Protein AF-A0A0K0E7M7-F1 (afdb_monomer)

Mean predicted aligned error: 7.27 Å

pLDDT: mean 89.39, std 15.65, range [32.28, 98.81]

Foldseek 3Di:
DPPPPFDEALVQLVDDDAAFDDQVRLVVLLCVLCVFWPDKWKWWQDPLATDGDPPLQVQEAEQAIKMKIKTKGFDDPVVVVVVPPPDDDDDDDDDDDDDPDPPPTDMAIEMEMEHHNNYDCSNVVSCVVPVVVVCCVVQPPRYHYHYYYPLRDDLSVLSVCVLLHEYEYDDDVCCVPPNDQAKWKWWWDAARYSSRTYIYIAQLAQQADELQTKMKIWFAAPAADPVRQRTAIETEHRVNHDPVCVVVSVCNCVRNVCVVVRHYYHYHYPPRDDPSSQVSNVHHDDYHHDPCLSRVKWKWWFDCVVVGTYIDTDDRSDAPVVPALQTWMWIDSQAETETEHRVNHDPVSVVVVVVSVVVSQVVVCVVPVPRRYHYDYAYQPRGDPVVQVSHPRDDHDDDPPPD

Solvent-accessible surface area (backbone atoms only — not comparable to full-atom values): 22768 Å² total; per-residue (Å²): 132,83,73,82,72,77,57,71,44,58,64,48,77,73,49,78,79,84,74,68,50,52,65,70,58,32,49,48,54,29,49,62,61,46,69,45,47,77,47,75,48,47,26,33,61,50,97,86,41,77,41,78,48,59,77,83,46,69,43,60,43,29,25,41,35,34,36,40,34,45,34,37,28,58,44,64,82,69,67,58,63,75,71,60,83,81,73,78,94,78,84,86,82,92,78,94,74,92,71,92,63,81,84,73,79,47,60,43,34,42,34,41,36,42,34,18,77,69,32,66,70,64,55,58,53,47,37,59,78,45,57,47,57,52,48,42,74,74,46,47,92,38,53,45,78,48,82,32,42,63,72,58,65,56,62,65,68,38,25,78,39,75,47,38,36,36,39,39,72,47,39,60,73,56,39,70,74,70,41,76,74,55,50,44,26,29,42,44,50,57,38,51,29,54,38,55,26,35,33,36,52,44,78,51,40,37,53,72,48,41,24,41,32,40,35,38,37,41,30,45,41,97,58,56,48,99,86,63,43,52,26,40,30,38,38,38,40,20,80,61,30,63,70,82,51,53,62,48,54,51,48,37,46,51,51,70,70,32,70,80,66,77,44,61,77,44,82,34,49,65,90,67,69,53,73,66,60,30,54,53,23,76,38,84,54,80,48,48,73,76,52,68,42,70,86,45,47,46,44,32,43,35,44,48,90,84,82,35,46,32,40,44,64,54,66,68,55,58,38,68,84,72,64,50,45,65,25,37,35,38,38,34,40,60,46,43,34,29,46,30,55,22,88,66,32,48,72,65,53,53,52,51,47,56,54,51,48,52,52,48,42,55,50,47,32,72,77,36,67,93,51,59,60,42,83,44,81,32,46,83,95,66,59,48,70,85,58,47,66,77,30,76,72,68,72,82,79,84,75,64,95,89,118

Nearest PDB structures (foldseek):
  1p8x-assembly1_A  TM=8.282E-01  e=2.220E-25  Homo sapiens
  6jeh-assembly1_A  TM=5.172E-01  e=4.916E-26  Homo sapiens
  6jeh-assembly1_B  TM=5.130E-01  e=5.546E-26  Homo sapiens
  6jeg-assembly1_A  TM=4.822E-01  e=1.156E-26  Homo sapiens
  6q9z-assembly1_A  TM=5.590E-01  e=5.428E-24  Homo sapiens

Radius of gyration: 24.7 Å; Cα contacts (8 Å, |Δi|>4): 726; chains: 1; bounding box: 68×55×86 Å

Organism: Strongyloides stercoralis (NCBI:txid6248)

Sequence (403 aa):
MERDKIKTDLNAFFAPRALEVPHEEADAVIEECNEDLEFIESFVLENRKFVKLPPTEFGTFYTCDCYVFLCRYFVSNEDDEESEYDDEESENNSVCSSHNSQQANDFKCVVYFWQGRDAGNMGWLHFTFSLQKKFESLFKDKLEVIRMYQQQENAKFLSHFHRKFLIRRGRRNLSQNLGGKWPELFSMRANGSAVCTRTIQIDCLAKNLNSGFCFILRAPFSVPDDNGDNGKIFIWKGSKSDPYYHQYIEQVARELINTNNLFPVEIINEGDEPPEFWKALGGKKKYEKDASFVNFTRLFRCSNDKGYFAVSEKTMDFCQDDLDDEDIMVLDNGEIVYLWIGRNASQVETKLAYGAVGVYIAQAQMRNPERPRKLMAAIKGLESKRFTKCFHAWGKHKIPAGD

Structure (mmCIF, N/CA/C/O backbone):
data_AF-A0A0K0E7M7-F1
#
_entry.id   AF-A0A0K0E7M7-F1
#
loop_
_atom_site.group_PDB
_atom_site.id
_atom_site.type_symbol
_atom_site.label_atom_id
_atom_site.label_alt_id
_atom_site.label_comp_id
_atom_site.label_asym_id
_atom_site.label_entity_id
_atom_site.label_seq_id
_atom_site.pdbx_PDB_ins_code
_atom_site.Cartn_x
_atom_site.Cartn_y
_atom_site.Cartn_z
_atom_site.occupancy
_atom_site.B_iso_or_equiv
_atom_site.auth_seq_id
_atom_site.auth_comp_id
_atom_site.auth_asym_id
_atom_site.auth_atom_id
_atom_site.pdbx_PDB_model_num
ATOM 1 N N . MET A 1 1 ? -44.383 8.647 25.359 1.00 39.62 1 MET A N 1
ATOM 2 C CA . MET A 1 1 ? -43.550 7.853 24.432 1.00 39.62 1 MET A CA 1
ATOM 3 C C . MET A 1 1 ? -42.596 8.811 23.744 1.00 39.62 1 MET A C 1
ATOM 5 O O . MET A 1 1 ? -42.879 9.282 22.646 1.00 39.62 1 MET A O 1
ATOM 9 N N . GLU A 1 2 ? -41.514 9.182 24.426 1.00 46.03 2 GLU A N 1
ATOM 10 C CA . GLU A 1 2 ? -40.368 9.765 23.731 1.00 46.03 2 GLU A CA 1
ATOM 11 C C . GLU A 1 2 ? -39.839 8.678 22.802 1.00 46.03 2 GLU A C 1
ATOM 13 O O . GLU A 1 2 ? -39.555 7.568 23.240 1.00 46.03 2 GLU A O 1
ATOM 18 N N . ARG A 1 3 ? -39.836 8.949 21.496 1.00 49.06 3 ARG A N 1
ATOM 19 C CA . ARG A 1 3 ? -39.203 8.059 20.524 1.00 49.06 3 ARG A CA 1
ATOM 20 C C . ARG A 1 3 ? -37.741 7.942 20.934 1.00 49.06 3 ARG A C 1
ATOM 22 O O . ARG A 1 3 ? -37.090 8.985 21.005 1.00 49.06 3 ARG A O 1
ATOM 29 N N . ASP A 1 4 ? -37.260 6.723 21.169 1.00 55.03 4 ASP A N 1
ATOM 30 C CA . ASP A 1 4 ? -35.835 6.423 21.307 1.00 55.03 4 ASP A CA 1
ATOM 31 C C . ASP A 1 4 ? -35.088 7.109 20.159 1.00 55.03 4 ASP A C 1
ATOM 33 O O . ASP A 1 4 ? -35.138 6.682 19.001 1.00 55.03 4 ASP A O 1
ATOM 37 N N . LYS A 1 5 ? -34.467 8.257 20.450 1.00 59.44 5 LYS A N 1
ATOM 38 C CA . LYS A 1 5 ? -33.604 8.933 19.489 1.00 59.44 5 LYS A CA 1
ATOM 39 C C . LYS A 1 5 ? -32.413 8.011 19.319 1.00 59.44 5 LYS A C 1
ATOM 41 O O . LYS A 1 5 ? -31.611 7.879 20.237 1.00 59.44 5 LYS A O 1
ATOM 46 N N . ILE A 1 6 ? -32.325 7.378 18.152 1.00 65.75 6 ILE A N 1
ATOM 47 C CA . ILE A 1 6 ? -31.170 6.576 17.752 1.00 65.75 6 ILE A CA 1
ATOM 48 C C . ILE A 1 6 ? -29.920 7.420 18.015 1.00 65.75 6 ILE A C 1
ATOM 50 O O . ILE A 1 6 ? -29.716 8.461 17.380 1.00 65.75 6 ILE A O 1
ATOM 54 N N . LYS A 1 7 ? -29.122 7.005 19.004 1.00 83.75 7 LYS A N 1
ATOM 55 C CA . LYS A 1 7 ? -27.870 7.673 19.357 1.00 83.75 7 LYS A CA 1
ATOM 56 C C . LYS A 1 7 ? -26.997 7.721 18.099 1.00 83.75 7 LYS A C 1
ATOM 58 O O . LYS A 1 7 ? -26.909 6.745 17.361 1.00 83.75 7 LYS A O 1
ATOM 63 N N . THR A 1 8 ? -26.429 8.886 17.810 1.00 88.50 8 THR A N 1
ATOM 64 C CA . THR A 1 8 ? -25.634 9.120 16.600 1.00 88.50 8 THR A CA 1
ATOM 65 C C . THR A 1 8 ? -24.345 9.830 16.993 1.00 88.50 8 THR A C 1
ATOM 67 O O . THR A 1 8 ? -24.407 10.856 17.667 1.00 88.50 8 THR A O 1
ATOM 70 N N . ASP A 1 9 ? -23.198 9.293 16.584 1.00 93.62 9 ASP A N 1
ATOM 71 C CA . ASP A 1 9 ? -21.875 9.879 16.825 1.00 93.62 9 ASP A CA 1
ATOM 72 C C . ASP A 1 9 ? -21.190 10.207 15.496 1.00 93.62 9 ASP A C 1
ATOM 74 O O . ASP A 1 9 ? -20.845 9.315 14.723 1.00 93.62 9 ASP A O 1
ATOM 78 N N . LEU A 1 10 ? -21.018 11.502 15.225 1.00 95.50 10 LEU A N 1
ATOM 79 C CA . LEU A 1 10 ? -20.415 12.016 13.991 1.00 95.50 10 LEU A CA 1
ATOM 80 C C . LEU A 1 10 ? -19.073 12.715 14.244 1.00 95.50 10 LEU A C 1
ATOM 82 O O . LEU A 1 10 ? -18.571 13.399 13.353 1.00 95.50 10 LEU A O 1
ATOM 86 N N . ASN A 1 11 ? -18.494 12.591 15.443 1.00 94.62 11 ASN A N 1
ATOM 87 C CA . ASN A 1 11 ? -17.349 13.407 15.857 1.00 94.62 11 ASN A CA 1
ATOM 88 C C . ASN A 1 11 ? -16.148 13.283 14.904 1.00 94.62 11 ASN A C 1
ATOM 90 O O . ASN A 1 11 ? -15.507 14.288 14.594 1.00 94.62 11 ASN A O 1
ATOM 94 N N . ALA A 1 12 ? -15.898 12.085 14.363 1.00 94.62 12 ALA A N 1
ATOM 95 C CA . ALA A 1 12 ? -14.796 11.834 13.433 1.00 94.62 12 ALA A CA 1
ATOM 96 C C . ALA A 1 12 ? -14.850 12.708 12.165 1.00 94.62 12 ALA A C 1
ATOM 98 O O . ALA A 1 12 ? -13.814 13.171 11.693 1.00 94.62 12 ALA A O 1
ATOM 99 N N . PHE A 1 13 ? -16.042 13.015 11.639 1.00 95.00 13 PHE A N 1
ATOM 100 C CA . PHE A 1 13 ? -16.169 13.888 10.466 1.00 95.00 13 PHE A CA 1
ATOM 101 C C . PHE A 1 13 ? -15.625 15.296 10.716 1.00 95.00 13 PHE A C 1
ATOM 103 O O . PHE A 1 13 ? -15.099 15.941 9.805 1.00 95.00 13 PHE A O 1
ATOM 110 N N . PHE A 1 14 ? -15.746 15.777 11.950 1.00 93.38 14 PHE A N 1
ATOM 111 C CA . PHE A 1 14 ? -15.471 17.167 12.299 1.00 93.38 14 PHE A CA 1
ATOM 112 C C . PHE A 1 14 ? -14.135 17.361 13.009 1.00 93.38 14 PHE A C 1
ATOM 114 O O . PHE A 1 14 ? -13.659 18.502 13.092 1.00 93.38 14 PHE A O 1
ATOM 121 N N . ALA A 1 15 ? -13.523 16.258 13.447 1.00 93.31 15 ALA A N 1
ATOM 122 C CA . ALA A 1 15 ? -12.148 16.217 13.901 1.00 93.31 15 ALA A CA 1
ATOM 123 C C . ALA A 1 15 ? -11.201 16.766 12.814 1.00 93.31 15 ALA A C 1
ATOM 125 O O . ALA A 1 15 ? -11.458 16.582 11.612 1.00 93.31 15 ALA A O 1
ATOM 126 N N . PRO A 1 16 ? -10.134 17.482 13.210 1.00 90.50 16 PRO A N 1
ATOM 127 C CA . PRO A 1 16 ? -9.106 17.910 12.273 1.00 90.50 16 PRO A CA 1
ATOM 128 C C . PRO A 1 16 ? -8.468 16.689 11.603 1.00 90.50 16 PRO A C 1
ATOM 130 O O . PRO A 1 16 ? -8.310 15.642 12.226 1.00 90.50 16 PRO A O 1
ATOM 133 N N . ARG A 1 17 ? -8.102 16.829 10.324 1.00 89.25 17 ARG A N 1
ATOM 134 C CA . ARG A 1 17 ? -7.334 15.794 9.619 1.00 89.25 17 ARG A CA 1
ATOM 135 C C . ARG A 1 17 ? -5.991 15.632 10.330 1.00 89.25 17 ARG A C 1
ATOM 137 O O . ARG A 1 17 ? -5.350 16.638 10.635 1.00 89.25 17 ARG A O 1
ATOM 144 N N . ALA A 1 18 ? -5.555 14.391 10.520 1.00 87.06 18 ALA A N 1
ATOM 145 C CA . ALA A 1 18 ? -4.180 14.113 10.913 1.00 87.06 18 ALA A CA 1
ATOM 146 C C . ALA A 1 18 ? -3.201 14.750 9.907 1.00 87.06 18 ALA A C 1
ATOM 148 O O . ALA A 1 18 ? -3.438 14.762 8.691 1.00 87.06 18 ALA A O 1
ATOM 149 N N . LEU A 1 19 ? -2.131 15.346 10.423 1.00 87.94 19 LEU A N 1
ATOM 150 C CA . LEU A 1 19 ? -1.076 15.900 9.584 1.00 87.94 19 LEU A CA 1
ATOM 151 C C . LEU A 1 19 ? -0.148 14.778 9.127 1.00 87.94 19 LEU A C 1
ATOM 153 O O . LEU A 1 19 ? -0.056 13.733 9.766 1.00 87.94 19 LEU A O 1
ATOM 157 N N . GLU A 1 20 ? 0.499 14.999 7.987 1.00 88.62 20 GLU A N 1
ATOM 158 C CA . GLU A 1 20 ? 1.567 14.106 7.553 1.00 88.62 20 GLU A CA 1
ATOM 159 C C . GLU A 1 20 ? 2.753 14.275 8.499 1.00 88.62 20 GLU A C 1
ATOM 161 O O . GLU A 1 20 ? 3.107 15.400 8.854 1.00 88.62 20 GLU A O 1
ATOM 166 N N . VAL A 1 21 ? 3.318 13.149 8.921 1.00 92.31 21 VAL A N 1
ATOM 167 C CA . VAL A 1 21 ? 4.485 13.099 9.796 1.00 92.31 21 VAL A CA 1
ATOM 168 C C . VAL A 1 21 ? 5.696 13.566 8.984 1.00 92.31 21 VAL A C 1
ATOM 170 O O . VAL A 1 21 ? 5.935 13.001 7.909 1.00 92.31 21 VAL A O 1
ATOM 173 N N . PRO A 1 22 ? 6.443 14.585 9.448 1.00 95.81 22 PRO A N 1
ATOM 174 C CA . PRO A 1 22 ? 7.678 15.018 8.806 1.00 95.81 22 PRO A CA 1
ATOM 175 C C . PRO A 1 22 ? 8.675 13.870 8.648 1.00 95.81 22 PRO A C 1
ATOM 177 O O . PRO A 1 22 ? 8.686 12.916 9.429 1.00 95.81 22 PRO A O 1
ATOM 180 N N . HIS A 1 23 ? 9.544 13.970 7.645 1.00 97.00 23 HIS A N 1
ATOM 181 C CA . HIS A 1 23 ? 10.518 12.917 7.361 1.00 97.00 23 HIS A CA 1
ATOM 182 C C . HIS A 1 23 ? 11.481 12.693 8.525 1.00 97.00 23 HIS A C 1
ATOM 184 O O . HIS A 1 23 ? 11.787 11.547 8.827 1.00 97.00 23 HIS A O 1
ATOM 190 N N . GLU A 1 24 ? 11.883 13.756 9.221 1.00 97.12 24 GLU A N 1
ATOM 191 C CA . GLU A 1 24 ? 12.784 13.681 10.373 1.00 97.12 24 GLU A CA 1
ATOM 192 C C . GLU A 1 24 ? 12.156 12.916 11.548 1.00 97.12 24 GLU A C 1
ATOM 194 O O . GLU A 1 24 ? 12.820 12.111 12.192 1.00 97.12 24 GLU A O 1
ATOM 199 N N . GLU A 1 25 ? 10.861 13.121 11.801 1.00 96.69 25 GLU A N 1
ATOM 200 C CA . GLU A 1 25 ? 10.129 12.391 12.843 1.00 96.69 25 GLU A CA 1
ATOM 201 C C . GLU A 1 25 ? 9.936 10.922 12.443 1.00 96.69 25 GLU A C 1
ATOM 203 O O . GLU A 1 25 ? 10.110 10.019 13.255 1.00 96.69 25 GLU A O 1
ATOM 208 N N . ALA A 1 26 ? 9.650 10.655 11.165 1.00 96.19 26 ALA A N 1
ATOM 209 C CA . ALA A 1 26 ? 9.585 9.291 10.652 1.00 96.19 26 ALA A CA 1
ATOM 210 C C . ALA A 1 26 ? 10.944 8.565 10.709 1.00 96.19 26 ALA A C 1
ATOM 212 O O . ALA A 1 26 ? 10.976 7.349 10.893 1.00 96.19 26 ALA A O 1
ATOM 213 N N . ASP A 1 27 ? 12.051 9.286 10.526 1.00 97.12 27 ASP A N 1
ATOM 214 C CA . ASP A 1 27 ? 13.411 8.765 10.682 1.00 97.12 27 ASP A CA 1
ATOM 215 C C . ASP A 1 27 ? 13.693 8.416 12.147 1.00 97.12 27 ASP A C 1
ATOM 217 O O . ASP A 1 27 ? 14.099 7.286 12.418 1.00 97.12 27 ASP A O 1
ATOM 221 N N . ALA A 1 28 ? 13.352 9.310 13.081 1.00 97.25 28 ALA A N 1
ATOM 222 C CA . ALA A 1 28 ? 13.478 9.065 14.518 1.00 97.25 28 ALA A CA 1
ATOM 223 C C . ALA A 1 28 ? 12.666 7.841 14.977 1.00 97.25 28 ALA A C 1
ATOM 225 O O . ALA A 1 28 ? 13.204 6.972 15.654 1.00 97.25 28 ALA A O 1
ATOM 226 N N . VAL A 1 29 ? 11.411 7.697 14.527 1.00 95.69 29 VAL A N 1
ATOM 227 C CA . VAL A 1 29 ? 10.574 6.521 14.845 1.00 95.69 29 VAL A CA 1
ATOM 228 C C . VAL A 1 29 ? 11.210 5.218 14.351 1.00 95.69 29 VAL A C 1
ATOM 230 O O . VAL A 1 29 ? 11.065 4.168 14.980 1.00 95.69 29 VAL A O 1
ATOM 233 N N . ILE A 1 30 ? 11.896 5.244 13.205 1.00 97.19 30 ILE A N 1
ATOM 234 C CA . ILE A 1 30 ? 12.596 4.060 12.696 1.00 97.19 30 ILE A CA 1
ATOM 235 C C . ILE A 1 30 ? 13.819 3.743 13.540 1.00 97.19 30 ILE A C 1
ATOM 237 O O . ILE A 1 30 ? 14.057 2.566 13.799 1.00 97.19 30 ILE A O 1
ATOM 241 N N . GLU A 1 31 ? 14.583 4.750 13.947 1.00 97.38 31 GLU A N 1
ATOM 242 C CA . GLU A 1 31 ? 15.739 4.570 14.824 1.00 97.38 31 GLU A CA 1
ATOM 243 C C . GLU A 1 31 ? 15.304 4.009 16.184 1.00 97.38 31 GLU A C 1
ATOM 245 O O . GLU A 1 31 ? 15.746 2.920 16.540 1.00 97.38 31 GLU A O 1
ATOM 250 N N . GLU A 1 32 ? 14.336 4.644 16.848 1.00 95.56 32 GLU A N 1
ATOM 251 C CA . GLU A 1 32 ? 13.774 4.228 18.143 1.00 95.56 32 GLU A CA 1
ATOM 252 C C . GLU A 1 32 ? 13.229 2.791 18.099 1.00 95.56 32 GLU A C 1
ATOM 254 O O . GLU A 1 32 ? 13.577 1.944 18.916 1.00 95.56 32 GLU A O 1
ATOM 259 N N . CYS A 1 33 ? 12.436 2.441 17.076 1.00 94.75 33 CYS A N 1
ATOM 260 C CA . CYS A 1 33 ? 11.890 1.084 16.953 1.00 94.75 33 CYS A CA 1
ATOM 261 C C . CYS A 1 33 ? 12.965 -0.008 16.803 1.00 94.75 33 CYS A C 1
ATOM 263 O O . CYS A 1 33 ? 12.650 -1.189 16.997 1.00 94.75 33 CYS A O 1
ATOM 265 N N . ASN A 1 34 ? 14.177 0.355 16.376 1.00 96.81 34 ASN A N 1
ATOM 266 C CA . ASN A 1 34 ? 15.283 -0.567 16.140 1.00 96.81 34 ASN A CA 1
ATOM 267 C C . ASN A 1 34 ? 16.417 -0.438 17.170 1.00 96.81 34 ASN A C 1
ATOM 269 O O . ASN A 1 34 ? 17.306 -1.285 17.137 1.00 96.81 34 ASN A O 1
ATOM 273 N N . GLU A 1 35 ? 16.388 0.552 18.064 1.00 95.56 35 GLU A N 1
ATOM 274 C CA . GLU A 1 35 ? 17.421 0.776 19.083 1.00 95.56 35 GLU A CA 1
ATOM 275 C C . GLU A 1 35 ? 17.580 -0.452 19.987 1.00 95.56 35 GLU A C 1
ATOM 277 O O . GLU A 1 35 ? 18.677 -0.997 20.113 1.00 95.56 35 GLU A O 1
ATOM 282 N N . ASP A 1 36 ? 16.458 -0.973 20.486 1.00 92.75 36 ASP A N 1
ATOM 283 C CA . ASP A 1 36 ? 16.442 -2.147 21.363 1.00 92.75 36 ASP A CA 1
ATOM 284 C C . ASP A 1 36 ? 16.375 -3.483 20.617 1.00 92.75 36 ASP A C 1
ATOM 286 O O . ASP A 1 36 ? 16.335 -4.547 21.241 1.00 92.75 36 ASP A O 1
ATOM 290 N N . LEU A 1 37 ? 16.297 -3.481 19.282 1.00 96.62 37 LEU A N 1
ATOM 291 C CA . LEU A 1 37 ? 16.136 -4.714 18.511 1.00 96.62 37 LEU A CA 1
ATOM 292 C C . LEU A 1 37 ? 17.449 -5.513 18.496 1.00 96.62 37 LEU A C 1
ATOM 294 O O . LEU A 1 37 ? 18.340 -5.263 17.689 1.00 96.62 37 LEU A O 1
ATOM 298 N N . GLU A 1 38 ? 17.527 -6.560 19.318 1.00 96.31 38 GLU A N 1
ATOM 299 C CA . GLU A 1 38 ? 18.688 -7.455 19.355 1.00 96.31 38 GLU A CA 1
ATOM 300 C C . GLU A 1 38 ? 18.784 -8.319 18.089 1.00 96.31 38 GLU A C 1
ATOM 302 O O . GLU A 1 38 ? 19.867 -8.511 17.531 1.00 96.31 38 GLU A O 1
ATOM 307 N N . PHE A 1 39 ? 17.656 -8.877 17.634 1.00 96.06 39 PHE A N 1
ATOM 308 C CA . PHE A 1 39 ? 17.596 -9.619 16.374 1.00 96.06 39 PHE A CA 1
ATOM 309 C C . PHE A 1 39 ? 16.184 -9.715 15.792 1.00 96.06 39 PHE A C 1
ATOM 311 O O . PHE A 1 39 ? 15.180 -9.688 16.508 1.00 96.06 39 PHE A O 1
ATOM 318 N N . ILE A 1 40 ? 16.134 -9.959 14.478 1.00 97.88 40 ILE A N 1
ATOM 319 C CA . ILE A 1 40 ? 14.936 -10.354 13.735 1.00 97.88 40 ILE A CA 1
ATOM 320 C C . ILE A 1 40 ? 15.200 -11.631 12.925 1.00 97.88 40 ILE A C 1
ATOM 322 O O . ILE A 1 40 ? 16.048 -11.677 12.036 1.00 97.88 40 ILE A O 1
ATOM 326 N N . GLU A 1 41 ? 14.451 -12.689 13.222 1.00 97.75 41 GLU A N 1
ATOM 327 C CA . GLU A 1 41 ? 14.499 -13.962 12.500 1.00 97.75 41 GLU A CA 1
ATOM 328 C C . GLU A 1 41 ? 13.240 -14.120 11.646 1.00 97.75 41 GLU A C 1
ATOM 330 O O . GLU A 1 41 ? 12.119 -14.061 12.151 1.00 97.75 41 GLU A O 1
ATOM 335 N N . SER A 1 42 ? 13.418 -14.316 10.338 1.00 97.88 42 SER A N 1
ATOM 336 C CA . SER A 1 42 ? 12.325 -14.325 9.361 1.00 97.88 42 SER A CA 1
ATOM 337 C C . SER A 1 42 ? 12.075 -15.716 8.782 1.00 97.88 42 SER A C 1
ATOM 339 O O . SER A 1 42 ? 12.994 -16.485 8.489 1.00 97.88 42 SER A O 1
ATOM 341 N N . PHE A 1 43 ? 10.799 -16.042 8.598 1.00 97.81 43 PHE A N 1
ATOM 342 C CA . PHE A 1 43 ? 10.322 -17.326 8.105 1.00 97.81 43 PHE A CA 1
ATOM 343 C C . PHE A 1 43 ? 9.243 -17.127 7.044 1.00 97.81 43 PHE A C 1
ATOM 345 O O . PHE A 1 43 ? 8.455 -16.185 7.108 1.00 97.81 43 PHE A O 1
ATOM 352 N N . VAL A 1 44 ? 9.153 -18.066 6.107 1.00 97.38 44 VAL A N 1
ATOM 353 C CA . VAL A 1 44 ? 8.108 -18.121 5.079 1.00 97.38 44 VAL A CA 1
ATOM 354 C C . VAL A 1 44 ? 7.421 -19.481 5.103 1.00 97.38 44 VAL A C 1
ATOM 356 O O . VAL A 1 44 ? 8.040 -20.509 5.391 1.00 97.38 44 VAL A O 1
ATOM 359 N N . LEU A 1 45 ? 6.114 -19.490 4.849 1.00 95.81 45 LEU A N 1
ATOM 360 C CA . LEU A 1 45 ? 5.341 -20.720 4.769 1.00 95.81 45 LEU A CA 1
ATOM 361 C C . LEU A 1 45 ? 5.609 -21.446 3.448 1.00 95.81 45 LEU A C 1
ATOM 363 O O . LEU A 1 45 ? 5.170 -21.013 2.386 1.00 95.81 45 LEU A O 1
ATOM 367 N N . GLU A 1 46 ? 6.224 -22.622 3.526 1.00 91.94 46 GLU A N 1
ATOM 368 C CA . GLU A 1 46 ? 6.471 -23.491 2.379 1.00 91.94 46 GLU A CA 1
ATOM 369 C C . GLU A 1 46 ? 6.059 -24.922 2.683 1.00 91.94 46 GLU A C 1
ATOM 371 O O . GLU A 1 46 ? 6.385 -25.477 3.730 1.00 91.94 46 GLU A O 1
ATOM 376 N N . ASN A 1 47 ? 5.320 -25.551 1.765 1.00 87.69 47 ASN A N 1
ATOM 377 C CA . ASN A 1 47 ? 4.900 -26.949 1.908 1.00 87.69 47 ASN A CA 1
ATOM 378 C C . ASN A 1 47 ? 4.295 -27.258 3.297 1.00 87.69 47 ASN A C 1
ATOM 380 O O . ASN A 1 47 ? 4.575 -28.299 3.892 1.00 87.69 47 ASN A O 1
ATOM 384 N N . ARG A 1 48 ? 3.449 -26.342 3.803 1.00 88.31 48 ARG A N 1
ATOM 385 C CA . ARG A 1 48 ? 2.759 -26.420 5.111 1.00 88.31 48 ARG A CA 1
ATOM 386 C C . ARG A 1 48 ? 3.667 -26.303 6.346 1.00 88.31 48 ARG A C 1
ATOM 388 O O . ARG A 1 48 ? 3.235 -26.645 7.447 1.00 88.31 48 ARG A O 1
ATOM 395 N N . LYS A 1 49 ? 4.906 -25.833 6.195 1.00 93.00 49 LYS A N 1
ATOM 396 C CA . LYS A 1 49 ? 5.843 -25.583 7.298 1.00 93.00 49 LYS A CA 1
ATOM 397 C C . LYS A 1 49 ? 6.490 -24.210 7.149 1.00 93.00 49 LYS A C 1
ATOM 399 O O . LYS A 1 49 ? 6.771 -23.778 6.041 1.00 93.00 49 LYS A O 1
ATOM 404 N N . PHE A 1 50 ? 6.744 -23.540 8.266 1.00 95.81 50 PHE A N 1
ATOM 405 C CA . PHE A 1 50 ? 7.557 -22.329 8.262 1.00 95.81 50 PHE A CA 1
ATOM 406 C C . PHE A 1 50 ? 9.034 -22.711 8.188 1.00 95.81 50 PHE A C 1
ATOM 408 O O . PHE A 1 50 ? 9.524 -23.466 9.032 1.00 95.81 50 PHE A O 1
ATOM 415 N N . VAL A 1 51 ? 9.713 -22.220 7.157 1.00 95.88 51 VAL A N 1
ATOM 416 C CA . VAL A 1 51 ? 11.153 -22.395 6.930 1.00 95.88 51 VAL A CA 1
ATOM 417 C C . VAL A 1 51 ? 11.835 -21.033 6.970 1.00 95.88 51 VAL A C 1
ATOM 419 O O . VAL A 1 51 ? 11.181 -20.020 6.728 1.00 95.88 51 VAL A O 1
ATOM 422 N N . LYS A 1 52 ? 13.130 -20.996 7.301 1.00 97.00 52 LYS A N 1
ATOM 423 C CA . LYS A 1 52 ? 13.891 -19.742 7.369 1.00 97.00 52 LYS A CA 1
ATOM 424 C C . LYS A 1 52 ? 13.870 -19.045 6.005 1.00 97.00 52 LYS A C 1
ATOM 426 O O . LYS A 1 52 ? 14.151 -19.679 4.988 1.00 97.00 52 LYS A O 1
ATOM 431 N N . LEU A 1 53 ? 13.521 -17.762 5.993 1.00 97.19 53 LEU A N 1
ATOM 432 C CA . LEU A 1 53 ? 13.556 -16.938 4.792 1.00 97.19 53 LEU A CA 1
ATOM 433 C C . LEU A 1 53 ? 15.027 -16.642 4.439 1.00 97.19 53 LEU A C 1
ATOM 435 O O . LEU A 1 53 ? 15.806 -16.303 5.335 1.00 97.19 53 LEU A O 1
ATOM 439 N N . PRO A 1 54 ? 15.444 -16.771 3.167 1.00 95.38 54 PRO A N 1
ATOM 440 C CA . PRO A 1 54 ? 16.790 -16.388 2.761 1.00 95.38 54 PRO A CA 1
ATOM 441 C C . PRO A 1 54 ? 17.074 -14.911 3.094 1.00 95.38 54 PRO A C 1
ATOM 443 O O . PRO A 1 54 ? 16.239 -14.064 2.777 1.00 95.38 54 PRO A O 1
ATOM 446 N N . PRO A 1 55 ? 18.247 -14.563 3.661 1.00 93.75 55 PRO A N 1
ATOM 447 C CA . PRO A 1 55 ? 18.558 -13.178 4.032 1.00 93.75 55 PRO A CA 1
ATOM 448 C C . PRO A 1 55 ? 18.474 -12.184 2.866 1.00 93.75 55 PRO A C 1
ATOM 450 O O . PRO A 1 55 ? 18.069 -11.044 3.054 1.00 93.75 55 PRO A O 1
ATOM 453 N N . THR A 1 56 ? 18.785 -12.631 1.646 1.00 92.12 56 THR A N 1
ATOM 454 C CA . THR A 1 56 ? 18.681 -11.835 0.410 1.00 92.12 56 THR A CA 1
ATOM 455 C C . THR A 1 56 ? 17.248 -11.447 0.043 1.00 92.12 56 THR A C 1
ATOM 457 O O . THR A 1 56 ? 17.045 -10.634 -0.851 1.00 92.12 56 THR A O 1
ATOM 460 N N . GLU A 1 57 ? 16.250 -12.057 0.682 1.00 94.75 57 GLU A N 1
ATOM 461 C CA . GLU A 1 57 ? 14.829 -11.788 0.458 1.00 94.75 57 GLU A CA 1
ATOM 462 C C . GLU A 1 57 ? 14.175 -11.050 1.626 1.00 94.75 57 GLU A C 1
ATOM 464 O O . GLU A 1 57 ? 12.970 -10.798 1.590 1.00 94.75 57 GLU A O 1
ATOM 469 N N . PHE A 1 58 ? 14.941 -10.683 2.656 1.00 97.25 58 PHE A N 1
ATOM 470 C CA . PHE A 1 58 ? 14.430 -9.852 3.737 1.00 97.25 58 PHE A CA 1
ATOM 471 C C . PHE A 1 58 ? 13.883 -8.532 3.168 1.00 97.25 58 PHE A C 1
ATOM 473 O O . PHE A 1 58 ? 14.544 -7.858 2.381 1.00 97.25 58 PHE A O 1
ATOM 480 N N . GLY A 1 59 ? 12.637 -8.201 3.516 1.00 97.44 59 GLY A N 1
ATOM 481 C CA . GLY A 1 59 ? 11.906 -7.072 2.931 1.00 97.44 59 GLY A CA 1
ATOM 482 C C . GLY A 1 59 ? 11.140 -7.386 1.640 1.00 97.44 59 GLY A C 1
ATOM 483 O O . GLY A 1 59 ? 10.464 -6.503 1.122 1.00 97.44 59 GLY A O 1
ATOM 484 N N . THR A 1 60 ? 11.185 -8.622 1.125 1.00 98.00 60 THR A N 1
ATOM 485 C CA . THR A 1 60 ? 10.394 -9.058 -0.040 1.00 98.00 60 THR A CA 1
ATOM 486 C C . THR A 1 60 ? 9.256 -9.995 0.358 1.00 98.00 60 THR A C 1
ATOM 488 O O . THR A 1 60 ? 9.460 -11.098 0.863 1.00 98.00 60 THR A O 1
ATOM 491 N N . PHE A 1 61 ? 8.037 -9.583 0.029 1.00 98.44 61 PHE A N 1
ATOM 492 C CA . PHE A 1 61 ? 6.791 -10.266 0.348 1.00 98.44 61 PHE A CA 1
ATOM 493 C C . PHE A 1 61 ? 6.043 -10.659 -0.923 1.00 98.44 61 PHE A C 1
ATOM 495 O O . PHE A 1 61 ? 6.168 -10.001 -1.956 1.00 98.44 61 PHE A O 1
ATOM 502 N N . TYR A 1 62 ? 5.226 -11.706 -0.844 1.00 97.69 62 TYR A N 1
ATOM 503 C CA . TYR A 1 62 ? 4.394 -12.181 -1.949 1.00 97.69 62 TYR A CA 1
ATOM 504 C C . TYR A 1 62 ? 2.915 -12.225 -1.553 1.00 97.69 62 TYR A C 1
ATOM 506 O O . TYR A 1 62 ? 2.573 -12.692 -0.467 1.00 97.69 62 TYR A O 1
ATOM 514 N N . THR A 1 63 ? 2.025 -11.757 -2.438 1.00 96.62 63 THR A N 1
ATOM 515 C CA . THR A 1 63 ? 0.591 -11.611 -2.124 1.00 96.62 63 THR A CA 1
ATOM 516 C C . THR A 1 63 ? -0.094 -12.932 -1.769 1.00 96.62 63 THR A C 1
ATOM 518 O O . THR A 1 63 ? -1.069 -12.903 -1.029 1.00 96.62 63 THR A O 1
ATOM 521 N N . CYS A 1 64 ? 0.394 -14.083 -2.243 1.00 95.69 64 CYS A N 1
ATOM 522 C CA . CYS A 1 64 ? -0.205 -15.396 -1.967 1.00 95.69 64 CYS A CA 1
ATOM 523 C C . CYS A 1 64 ? 0.418 -16.153 -0.781 1.00 95.69 64 CYS A C 1
ATOM 525 O O . CYS A 1 64 ? 0.027 -17.302 -0.552 1.00 95.69 64 CYS A O 1
ATOM 527 N N . ASP A 1 65 ? 1.381 -15.562 -0.069 1.00 97.06 65 ASP A N 1
ATOM 528 C CA . ASP A 1 65 ? 2.162 -16.251 0.962 1.00 97.06 65 ASP A CA 1
ATOM 529 C C . ASP A 1 65 ? 1.992 -15.641 2.360 1.00 97.06 65 ASP A C 1
ATOM 531 O O . ASP A 1 65 ? 1.457 -14.545 2.545 1.00 97.06 65 ASP A O 1
ATOM 535 N N . CYS A 1 66 ? 2.442 -16.396 3.362 1.00 98.00 66 CYS A N 1
ATOM 536 C CA . CYS A 1 66 ? 2.469 -15.990 4.762 1.00 98.00 66 CYS A CA 1
ATOM 537 C C . CYS A 1 66 ? 3.903 -16.005 5.287 1.00 98.00 66 CYS A C 1
ATOM 539 O O . CYS A 1 66 ? 4.673 -16.919 4.974 1.00 98.00 66 CYS A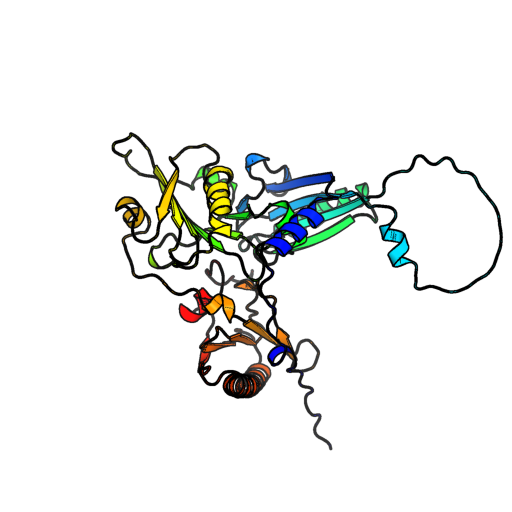 O 1
ATOM 541 N N . TYR A 1 67 ? 4.216 -15.034 6.138 1.00 98.50 67 TYR A N 1
ATOM 542 C CA . TYR A 1 67 ? 5.537 -14.839 6.722 1.00 98.50 67 TYR A CA 1
ATOM 543 C C . TYR A 1 67 ? 5.425 -14.700 8.233 1.00 98.50 67 TYR A C 1
ATOM 545 O O . TYR A 1 67 ? 4.401 -14.253 8.750 1.00 98.50 67 TYR A O 1
ATOM 553 N N . VAL A 1 68 ? 6.482 -15.089 8.936 1.00 98.44 68 VAL A N 1
ATOM 554 C CA . VAL A 1 68 ? 6.603 -14.921 10.383 1.00 98.44 68 VAL A CA 1
ATOM 555 C C . VAL A 1 68 ? 7.938 -14.258 10.682 1.00 98.44 68 VAL A C 1
ATOM 557 O O . VAL A 1 68 ? 8.957 -14.687 10.151 1.00 98.44 68 VAL A O 1
ATOM 560 N N . PHE A 1 69 ? 7.935 -13.245 11.540 1.00 98.50 69 PHE A N 1
ATOM 561 C CA . PHE A 1 69 ? 9.135 -12.565 12.013 1.00 98.50 69 PHE A CA 1
ATOM 562 C C . PHE A 1 69 ? 9.166 -12.652 13.531 1.00 98.50 69 PHE A C 1
ATOM 564 O O . PHE A 1 69 ? 8.247 -12.172 14.186 1.00 98.50 69 PHE A O 1
ATOM 571 N N . LEU A 1 70 ? 10.190 -13.301 14.074 1.00 97.94 70 LEU A N 1
ATOM 572 C CA . LEU A 1 70 ? 10.472 -13.322 15.502 1.00 97.94 70 LEU A CA 1
ATOM 573 C C . LEU A 1 70 ? 11.470 -12.205 15.797 1.00 97.94 70 LEU A C 1
ATOM 575 O O . LEU A 1 70 ? 12.633 -12.309 15.408 1.00 97.94 70 LEU A O 1
ATOM 579 N N . CYS A 1 71 ? 11.008 -11.173 16.490 1.00 98.06 71 CYS A N 1
ATOM 580 C CA . CYS A 1 71 ? 11.838 -10.089 16.988 1.00 98.06 71 CYS A CA 1
ATOM 581 C C . CYS A 1 71 ? 12.095 -10.286 18.480 1.00 98.06 71 CYS A C 1
ATOM 583 O O . CYS A 1 71 ? 11.174 -10.625 19.231 1.00 98.06 71 CYS A O 1
ATOM 585 N N . ARG A 1 72 ? 13.330 -10.047 18.911 1.00 96.94 72 ARG A N 1
ATOM 586 C CA . ARG A 1 72 ? 13.690 -9.941 20.325 1.00 96.94 72 ARG A CA 1
ATOM 587 C C . ARG A 1 72 ? 14.198 -8.532 20.585 1.00 96.94 72 ARG A C 1
ATOM 589 O O . ARG A 1 72 ? 15.098 -8.080 19.885 1.00 96.94 72 ARG A O 1
ATOM 596 N N . TYR A 1 73 ? 13.604 -7.886 21.574 1.00 95.62 73 TYR A N 1
ATOM 597 C CA . TYR A 1 73 ? 13.974 -6.559 22.031 1.00 95.62 73 TYR A CA 1
ATOM 598 C C . TYR A 1 73 ? 14.581 -6.669 23.422 1.00 95.62 73 TYR A C 1
ATOM 600 O O . TYR A 1 73 ? 14.061 -7.421 24.255 1.00 95.62 73 TYR A O 1
ATOM 608 N N . PHE A 1 74 ? 15.661 -5.938 23.648 1.00 92.44 74 PHE A N 1
ATOM 609 C CA . PHE A 1 74 ? 16.149 -5.643 24.985 1.00 92.44 74 PHE A CA 1
ATOM 610 C C . PHE A 1 74 ? 15.102 -4.791 25.725 1.00 92.44 74 PHE A C 1
ATOM 612 O O . PHE A 1 74 ? 14.363 -4.038 25.095 1.00 92.44 74 PHE A O 1
ATOM 619 N N . VAL A 1 75 ? 14.977 -4.979 27.037 1.00 87.56 75 VAL A N 1
ATOM 620 C CA . VAL A 1 75 ? 14.143 -4.132 27.899 1.00 87.56 75 VAL A CA 1
ATOM 621 C C . VAL A 1 75 ? 15.052 -3.575 28.979 1.00 87.56 75 VAL A C 1
ATOM 623 O O . VAL A 1 75 ? 15.741 -4.335 29.670 1.00 87.56 75 VAL A O 1
ATOM 626 N N . SER A 1 76 ? 15.092 -2.250 29.077 1.00 76.44 76 SER A N 1
ATOM 627 C CA . SER A 1 76 ? 15.836 -1.575 30.125 1.00 76.44 76 SER A CA 1
ATOM 628 C C . SER A 1 76 ? 15.027 -1.617 31.424 1.00 76.44 76 SER A C 1
ATOM 630 O O . SER A 1 76 ? 13.806 -1.507 31.408 1.00 76.44 76 SER A O 1
ATOM 632 N N . ASN A 1 77 ? 15.690 -1.772 32.571 1.00 62.41 77 ASN A N 1
ATOM 633 C CA . ASN A 1 77 ? 14.996 -1.791 33.867 1.00 62.41 77 ASN A CA 1
ATOM 634 C C . ASN A 1 77 ? 14.425 -0.408 34.264 1.00 62.41 77 ASN A C 1
ATOM 636 O O . ASN A 1 77 ? 13.799 -0.302 35.312 1.00 62.41 77 ASN A O 1
ATOM 640 N N . GLU A 1 78 ? 14.677 0.648 33.480 1.00 57.34 78 GLU A N 1
ATOM 641 C CA . GLU A 1 78 ? 14.127 1.994 33.708 1.00 57.34 78 GLU A CA 1
ATOM 642 C C . GLU A 1 78 ? 12.669 2.099 33.214 1.00 57.34 78 GLU A C 1
ATOM 644 O O . GLU A 1 78 ? 11.904 2.900 33.744 1.00 57.34 78 GLU A O 1
ATOM 649 N N . ASP A 1 79 ? 12.251 1.234 32.277 1.00 51.16 79 ASP A N 1
ATOM 650 C CA . ASP A 1 79 ? 10.887 1.215 31.724 1.00 51.16 79 ASP A CA 1
ATOM 651 C C . ASP A 1 79 ? 9.844 0.619 32.693 1.00 51.16 79 ASP A C 1
ATOM 653 O O . ASP A 1 79 ? 8.651 0.915 32.585 1.00 51.16 79 ASP A O 1
ATOM 657 N N . ASP A 1 80 ? 10.275 -0.197 33.663 1.00 46.00 80 ASP A N 1
ATOM 658 C CA . ASP A 1 80 ? 9.391 -0.746 34.702 1.00 46.00 80 ASP A CA 1
ATOM 659 C C . ASP A 1 80 ? 9.003 0.329 35.740 1.00 46.00 80 ASP A C 1
ATOM 661 O O . ASP A 1 80 ? 7.876 0.314 36.245 1.00 46.00 80 ASP A O 1
ATOM 665 N N . GLU A 1 81 ? 9.875 1.314 36.002 1.00 43.41 81 GLU A N 1
ATOM 666 C CA . GLU A 1 81 ? 9.632 2.366 37.004 1.00 43.41 81 GLU A CA 1
ATOM 667 C C . GLU A 1 81 ? 8.548 3.371 36.571 1.00 43.41 81 GLU A C 1
ATOM 669 O O . GLU A 1 81 ? 7.850 3.911 37.426 1.00 43.41 81 GLU A O 1
ATOM 674 N N . GLU A 1 82 ? 8.326 3.601 35.269 1.00 43.59 82 GLU A N 1
ATOM 675 C CA . GLU A 1 82 ? 7.220 4.461 34.803 1.00 43.59 82 GLU A CA 1
ATOM 676 C C . GLU A 1 82 ? 5.840 3.783 34.896 1.00 43.59 82 GLU A C 1
ATOM 678 O O . GLU A 1 82 ? 4.815 4.468 34.857 1.00 43.59 82 GLU A O 1
ATOM 683 N N . SER A 1 83 ? 5.790 2.457 35.069 1.00 40.56 83 SER A N 1
ATOM 684 C CA . SER A 1 83 ? 4.535 1.697 35.158 1.00 40.56 83 SER A CA 1
ATOM 685 C C . SER A 1 83 ? 4.030 1.454 36.588 1.00 40.56 83 SER A C 1
ATOM 687 O O . SER A 1 83 ? 2.874 1.064 36.758 1.00 40.56 83 SER A O 1
ATOM 689 N N . GLU A 1 84 ? 4.850 1.724 37.613 1.00 40.25 84 GLU A N 1
ATOM 690 C CA . GLU A 1 84 ? 4.526 1.464 39.028 1.00 40.25 84 GLU A CA 1
ATOM 691 C C . GLU A 1 84 ? 4.010 2.690 39.818 1.00 40.25 84 GLU A C 1
ATOM 693 O O . GLU A 1 84 ? 3.664 2.563 40.992 1.00 40.25 84 GLU A O 1
ATOM 698 N N . TYR A 1 85 ? 3.865 3.874 39.209 1.00 38.00 85 TYR A N 1
ATOM 699 C CA . TYR A 1 85 ? 3.343 5.072 39.899 1.00 38.00 85 TYR A CA 1
ATOM 700 C C . TYR A 1 85 ? 1.808 5.152 39.986 1.00 38.00 85 TYR A C 1
ATOM 702 O O . TYR A 1 85 ? 1.249 6.238 39.837 1.00 38.00 85 TYR A O 1
ATOM 710 N N . ASP A 1 86 ? 1.115 4.041 40.239 1.00 40.34 86 ASP A N 1
ATOM 711 C CA . ASP A 1 86 ? -0.341 4.084 40.447 1.00 40.34 86 ASP A CA 1
ATOM 712 C C . ASP A 1 86 ? -0.888 3.138 41.532 1.00 40.34 86 ASP A C 1
ATOM 714 O O . ASP A 1 86 ? -2.085 2.879 41.540 1.00 40.34 86 ASP A O 1
ATOM 718 N N . ASP A 1 87 ? -0.078 2.682 42.501 1.00 37.31 87 ASP A N 1
ATOM 719 C CA . ASP A 1 87 ? -0.617 2.002 43.695 1.00 37.31 87 ASP A CA 1
ATOM 720 C C . ASP A 1 87 ? 0.126 2.350 45.010 1.00 37.31 87 ASP A C 1
ATOM 722 O O . ASP A 1 87 ? 1.198 1.850 45.330 1.00 37.31 87 ASP A O 1
ATOM 726 N N . GLU A 1 88 ? -0.529 3.247 45.753 1.00 37.84 88 GLU A N 1
ATOM 727 C CA . GLU A 1 88 ? -0.645 3.438 47.210 1.00 37.84 88 GLU A CA 1
ATOM 728 C C . GLU A 1 88 ? 0.554 3.387 48.191 1.00 37.84 88 GLU A C 1
ATOM 730 O O . GLU A 1 88 ? 1.309 2.430 48.348 1.00 37.84 88 GLU A O 1
ATOM 735 N N . GLU A 1 89 ? 0.554 4.437 49.025 1.00 39.94 89 GLU A N 1
ATOM 736 C CA . GLU A 1 89 ? 1.104 4.525 50.378 1.00 39.94 89 GLU A CA 1
ATOM 737 C C . GLU A 1 89 ? 0.973 3.221 51.196 1.00 39.94 89 GLU A C 1
ATOM 739 O O . GLU A 1 89 ? -0.126 2.807 51.561 1.00 39.94 89 GLU A O 1
ATOM 744 N N . SER A 1 90 ? 2.092 2.650 51.653 1.00 34.91 90 SER A N 1
ATOM 745 C CA . SER A 1 90 ? 2.141 2.025 52.984 1.00 34.91 90 SER A CA 1
ATOM 746 C C . SER A 1 90 ? 3.567 1.911 53.529 1.00 34.91 90 SER A C 1
ATOM 748 O O . SER A 1 90 ? 4.519 1.533 52.849 1.00 34.91 90 SER A O 1
ATOM 750 N N . GLU A 1 91 ? 3.710 2.297 54.794 1.00 37.97 91 GLU A N 1
ATOM 751 C CA . GLU A 1 91 ? 4.963 2.374 55.534 1.00 37.97 91 GLU A CA 1
ATOM 752 C C . GLU A 1 91 ? 5.551 1.000 55.923 1.00 37.97 91 GLU A C 1
ATOM 754 O O . GLU A 1 91 ? 4.856 0.119 56.423 1.00 37.97 91 GLU A O 1
ATOM 759 N N . ASN A 1 92 ? 6.887 0.928 55.850 1.00 36.22 92 ASN A N 1
ATOM 760 C CA . ASN A 1 92 ? 7.825 0.217 56.736 1.00 36.22 92 ASN A CA 1
ATOM 761 C C . ASN A 1 92 ? 7.675 -1.305 56.975 1.00 36.22 92 ASN A C 1
ATOM 763 O O . ASN A 1 92 ? 6.955 -1.737 57.873 1.00 36.22 92 ASN A O 1
ATOM 767 N N . ASN A 1 93 ? 8.613 -2.093 56.424 1.00 34.00 93 ASN A N 1
ATOM 768 C CA . ASN A 1 93 ? 9.674 -2.698 57.253 1.00 34.00 93 ASN A CA 1
ATOM 769 C C . ASN A 1 93 ? 10.820 -3.344 56.448 1.00 34.00 93 ASN A C 1
ATOM 771 O O . ASN A 1 93 ? 10.620 -4.123 55.525 1.00 34.00 93 ASN A O 1
ATOM 775 N N . SER A 1 94 ? 12.034 -3.048 56.910 1.00 42.19 94 SER A N 1
ATOM 776 C CA . SER A 1 94 ? 13.337 -3.609 56.534 1.00 42.19 94 SER A CA 1
ATOM 777 C C . SER A 1 94 ? 13.402 -5.142 56.543 1.00 42.19 94 SER A C 1
ATOM 779 O O . SER A 1 94 ? 13.055 -5.735 57.560 1.00 42.19 94 SER A O 1
ATOM 781 N N . VAL A 1 95 ? 13.987 -5.744 55.493 1.00 32.38 95 VAL A N 1
ATOM 782 C CA . VAL A 1 95 ? 15.130 -6.682 55.592 1.00 32.38 95 VAL A CA 1
ATOM 783 C C . VAL A 1 95 ? 15.953 -6.616 54.295 1.00 32.38 95 VAL A C 1
ATOM 785 O O . VAL A 1 95 ? 15.503 -7.031 53.231 1.00 32.38 95 VAL A O 1
ATOM 788 N N . CYS A 1 96 ? 17.201 -6.153 54.402 1.00 35.00 96 CYS A N 1
ATOM 789 C CA . CYS A 1 96 ? 18.222 -6.320 53.370 1.00 35.00 96 CYS A CA 1
ATOM 790 C C . CYS A 1 96 ? 18.531 -7.811 53.157 1.00 35.00 96 CYS A C 1
ATOM 792 O O . CYS A 1 96 ? 19.056 -8.470 54.057 1.00 35.00 96 CYS A O 1
ATOM 794 N N . SER A 1 97 ? 18.280 -8.319 51.951 1.00 32.28 97 SER A N 1
ATOM 795 C CA . SER A 1 97 ? 18.841 -9.575 51.454 1.00 32.28 97 SER A CA 1
ATOM 796 C C . SER A 1 97 ? 19.695 -9.258 50.236 1.00 32.28 97 SER A C 1
ATOM 798 O O . SER A 1 97 ? 19.201 -9.030 49.135 1.00 32.28 97 SER A O 1
ATOM 800 N N . SER A 1 98 ? 21.002 -9.196 50.459 1.00 40.12 98 SER A N 1
ATOM 801 C CA . SER A 1 98 ? 22.018 -9.087 49.425 1.00 40.12 98 SER A CA 1
ATOM 802 C C . SER A 1 98 ? 21.986 -10.352 48.563 1.00 40.12 98 SER A C 1
ATOM 804 O O . SER A 1 98 ? 22.621 -11.364 48.868 1.00 40.12 98 SER A O 1
ATOM 806 N N . HIS A 1 99 ? 21.238 -10.303 47.465 1.00 35.03 99 HIS A N 1
ATOM 807 C CA . HIS A 1 99 ? 21.371 -11.255 46.375 1.00 35.03 99 HIS A CA 1
ATOM 808 C C . HIS A 1 99 ? 22.187 -10.620 45.259 1.00 35.03 99 HIS A C 1
ATOM 810 O O . HIS A 1 99 ? 21.704 -9.826 44.460 1.00 35.03 99 HIS A O 1
ATOM 816 N N . ASN A 1 100 ? 23.456 -11.028 45.236 1.00 41.69 100 ASN A N 1
ATOM 817 C CA . ASN A 1 100 ? 24.298 -11.066 44.050 1.00 41.69 100 ASN A CA 1
ATOM 818 C C . ASN A 1 100 ? 23.535 -11.834 42.955 1.00 41.69 100 ASN A C 1
ATOM 820 O O . ASN A 1 100 ? 23.641 -13.056 42.848 1.00 41.69 100 ASN A O 1
ATOM 824 N N . SER A 1 101 ? 22.718 -11.130 42.181 1.00 39.62 101 SER A N 1
ATOM 825 C CA . SER A 1 101 ? 22.172 -11.625 40.928 1.00 39.62 101 SER A CA 1
ATOM 826 C C . SER A 1 101 ? 22.971 -10.950 39.826 1.00 39.62 101 SER A C 1
ATOM 828 O O . SER A 1 101 ? 23.087 -9.729 39.768 1.00 39.62 101 SER A O 1
ATOM 830 N N . GLN A 1 102 ? 23.612 -11.761 38.990 1.00 42.94 102 GLN A N 1
ATOM 831 C CA . GLN A 1 102 ? 24.039 -11.312 37.673 1.00 42.94 102 GLN A CA 1
ATOM 832 C C . GLN A 1 102 ? 22.823 -10.625 37.046 1.00 42.94 102 GLN A C 1
ATOM 834 O O . GLN A 1 102 ? 21.802 -11.294 36.894 1.00 42.94 102 GLN A O 1
ATOM 839 N N . GLN A 1 103 ? 22.905 -9.315 36.788 1.00 46.22 103 GLN A N 1
ATOM 840 C CA . GLN A 1 103 ? 21.865 -8.540 36.107 1.00 46.22 103 GLN A CA 1
ATOM 841 C C . GLN A 1 103 ? 21.528 -9.260 34.801 1.00 46.22 103 GLN A C 1
ATOM 843 O O . GLN A 1 103 ? 22.264 -9.182 33.819 1.00 46.22 103 GLN A O 1
ATOM 848 N N . ALA A 1 104 ? 20.472 -10.066 34.823 1.00 52.12 104 ALA A N 1
ATOM 849 C CA . ALA A 1 104 ? 19.957 -10.703 33.635 1.00 52.12 104 ALA A CA 1
ATOM 850 C C . ALA A 1 104 ? 19.105 -9.642 32.954 1.00 52.12 104 ALA A C 1
ATOM 852 O O . ALA A 1 104 ? 17.974 -9.419 33.366 1.00 52.12 104 ALA A O 1
ATOM 853 N N . ASN A 1 105 ? 19.701 -8.967 31.973 1.00 71.00 105 ASN A N 1
ATOM 854 C CA . ASN A 1 105 ? 19.018 -8.073 31.046 1.00 71.00 105 ASN A CA 1
ATOM 855 C C . ASN A 1 105 ? 17.658 -8.667 30.642 1.00 71.00 105 ASN A C 1
ATOM 857 O O . ASN A 1 105 ? 17.612 -9.793 30.119 1.00 71.00 105 ASN A O 1
ATOM 861 N N . ASP A 1 106 ? 16.571 -7.948 30.933 1.00 88.44 106 ASP A N 1
ATOM 862 C CA . ASP A 1 106 ? 15.234 -8.388 30.557 1.00 88.44 106 ASP A CA 1
ATOM 863 C C . 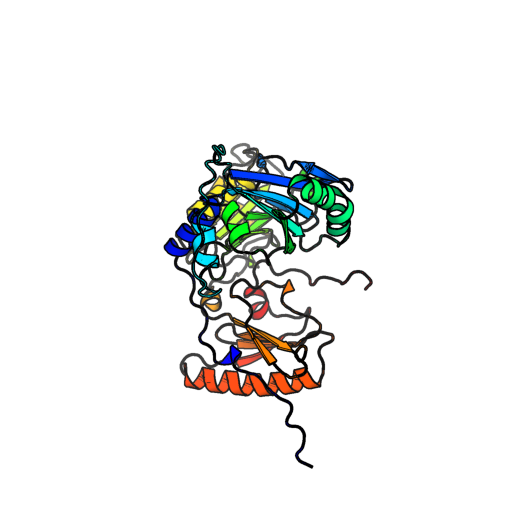ASP A 1 106 ? 15.011 -8.214 29.044 1.00 88.44 106 ASP A C 1
ATOM 865 O O . ASP A 1 106 ? 15.806 -7.596 28.331 1.00 88.44 106 ASP A O 1
ATOM 869 N N . PHE A 1 107 ? 13.981 -8.861 28.506 1.00 93.00 107 PHE A N 1
ATOM 870 C CA . PHE A 1 107 ? 13.682 -8.849 27.086 1.00 93.00 107 PHE A CA 1
ATOM 871 C C . PHE A 1 107 ? 12.199 -9.054 26.809 1.00 93.00 107 PHE A C 1
ATOM 873 O O . PHE A 1 107 ? 11.500 -9.786 27.513 1.00 93.00 107 PHE A O 1
ATOM 880 N N . LYS A 1 108 ? 11.765 -8.547 25.658 1.00 94.94 108 LYS A N 1
ATOM 881 C CA . LYS A 1 108 ? 10.451 -8.826 25.081 1.00 94.94 108 LYS A CA 1
ATOM 882 C C . LYS A 1 108 ? 10.605 -9.488 23.719 1.00 94.94 108 LYS A C 1
ATOM 884 O O . LYS A 1 108 ? 11.414 -9.073 22.892 1.00 94.94 108 LYS A O 1
ATOM 889 N N . CYS A 1 109 ? 9.812 -10.518 23.452 1.00 96.75 109 CYS A N 1
ATOM 890 C CA . CYS A 1 109 ? 9.730 -11.138 22.136 1.00 96.75 109 CYS A CA 1
ATOM 891 C C . CYS A 1 109 ? 8.403 -10.782 21.470 1.00 96.75 109 CYS A C 1
ATOM 893 O O . CYS A 1 109 ? 7.338 -11.005 22.037 1.00 96.75 109 CYS A O 1
ATOM 895 N N . VAL A 1 110 ? 8.460 -10.288 20.234 1.00 97.94 110 VAL A N 1
ATOM 896 C CA . VAL A 1 110 ? 7.266 -10.036 19.421 1.00 97.94 110 VAL A CA 1
ATOM 897 C C . VAL A 1 110 ? 7.340 -10.888 18.166 1.00 97.94 110 VAL A C 1
ATOM 899 O O . VAL A 1 110 ? 8.331 -10.867 17.436 1.00 97.94 110 VAL A O 1
ATOM 902 N N . VAL A 1 111 ? 6.284 -11.652 17.912 1.00 98.25 111 VAL A N 1
ATOM 903 C CA . VAL A 1 111 ? 6.133 -12.456 16.706 1.00 98.25 111 VAL A CA 1
ATOM 904 C C . VAL A 1 111 ? 5.105 -11.809 15.801 1.00 98.25 111 VAL A C 1
ATOM 906 O O . VAL A 1 111 ? 3.907 -11.827 16.080 1.00 98.25 111 VAL A O 1
ATOM 909 N N . TYR A 1 112 ? 5.575 -11.290 14.675 1.00 98.56 112 TYR A N 1
ATOM 910 C CA . TYR A 1 112 ? 4.726 -10.733 13.636 1.00 98.56 112 TYR A CA 1
ATOM 911 C C . TYR A 1 112 ? 4.372 -11.818 12.623 1.00 98.56 112 TYR A C 1
ATOM 913 O O . TYR A 1 112 ? 5.243 -12.340 11.926 1.00 98.56 112 TYR A O 1
ATOM 921 N N . PHE A 1 113 ? 3.090 -12.147 12.511 1.00 98.50 113 PHE A N 1
ATOM 922 C CA . PHE A 1 113 ? 2.560 -12.951 11.416 1.00 98.50 113 PHE A CA 1
ATOM 923 C C . PHE A 1 113 ? 2.023 -12.019 10.334 1.00 98.50 113 PHE A C 1
ATOM 925 O O . PHE A 1 113 ? 1.054 -11.299 10.567 1.00 98.50 113 PHE A O 1
ATOM 932 N N . TRP A 1 114 ? 2.613 -12.059 9.144 1.00 98.62 114 TRP A N 1
ATOM 933 C CA . TRP A 1 114 ? 2.167 -11.275 7.996 1.00 98.62 114 TRP A CA 1
ATOM 934 C C . TRP A 1 114 ? 1.451 -12.169 6.985 1.00 98.62 114 TRP A C 1
ATOM 936 O O . TRP A 1 114 ? 1.983 -13.199 6.555 1.00 98.62 114 TRP A O 1
ATOM 946 N N . GLN A 1 115 ? 0.244 -11.771 6.584 1.00 98.00 115 GLN A N 1
ATOM 947 C CA . GLN A 1 115 ? -0.566 -12.481 5.600 1.00 98.00 115 GLN A CA 1
ATOM 948 C C . GLN A 1 115 ? -0.720 -11.674 4.314 1.00 98.00 115 GLN A C 1
ATOM 950 O O . GLN A 1 115 ? -1.317 -10.595 4.315 1.00 98.00 115 GLN A O 1
ATOM 955 N N . GLY A 1 116 ? -0.256 -12.248 3.204 1.00 97.31 116 GLY A N 1
ATOM 956 C CA . GLY A 1 116 ? -0.455 -11.679 1.882 1.00 97.31 116 GLY A CA 1
ATOM 957 C C . GLY A 1 116 ? -1.931 -11.546 1.533 1.00 97.31 116 GLY A C 1
ATOM 958 O O . GLY A 1 116 ? -2.781 -12.314 1.991 1.00 97.31 116 GLY A O 1
ATOM 959 N N . ARG A 1 117 ? -2.245 -10.555 0.699 1.00 94.94 117 ARG A N 1
ATOM 960 C CA . ARG A 1 117 ? -3.624 -10.227 0.331 1.00 94.94 117 ARG A CA 1
ATOM 961 C C . ARG A 1 117 ? -4.401 -11.417 -0.245 1.00 94.94 117 ARG A C 1
ATOM 963 O O . ARG A 1 117 ? -5.571 -11.594 0.084 1.00 94.94 117 ARG A O 1
ATOM 970 N N . ASP A 1 118 ? -3.744 -12.216 -1.075 1.00 94.00 118 ASP A N 1
ATOM 971 C CA . ASP A 1 118 ? -4.293 -13.379 -1.777 1.00 94.00 118 ASP A CA 1
ATOM 972 C C . ASP A 1 118 ? -3.997 -14.703 -1.035 1.00 94.00 118 ASP A C 1
ATOM 974 O O . ASP A 1 118 ? -4.294 -15.791 -1.535 1.00 94.00 118 ASP A O 1
ATOM 978 N N . ALA A 1 119 ? -3.389 -14.635 0.155 1.00 93.62 119 ALA A N 1
ATOM 979 C CA . ALA A 1 119 ? -3.108 -15.791 0.994 1.00 93.62 119 ALA A CA 1
ATOM 980 C C . ALA A 1 119 ? -4.346 -16.184 1.819 1.00 93.62 119 ALA A C 1
ATOM 982 O O . ALA A 1 119 ? -4.989 -15.353 2.466 1.00 93.62 119 ALA A O 1
ATOM 983 N N . GLY A 1 120 ? -4.669 -17.479 1.832 1.00 89.69 120 GLY A N 1
ATOM 984 C CA . GLY A 1 120 ? -5.770 -18.017 2.634 1.00 89.69 120 GLY A CA 1
ATOM 985 C C . GLY A 1 120 ? -5.424 -18.181 4.120 1.00 89.69 120 GLY A C 1
ATOM 986 O O . GLY A 1 120 ? -4.261 -18.187 4.519 1.00 89.69 120 GLY A O 1
ATOM 987 N N . ASN A 1 121 ? -6.442 -18.437 4.946 1.00 90.06 121 ASN A N 1
ATOM 988 C CA . ASN A 1 121 ? -6.289 -18.602 6.402 1.00 90.06 121 ASN A CA 1
ATOM 989 C C . ASN A 1 121 ? -5.498 -19.850 6.840 1.00 90.06 121 ASN A C 1
ATOM 991 O O . ASN A 1 121 ? -5.127 -19.962 8.008 1.00 90.06 121 ASN A O 1
ATOM 995 N N . MET A 1 122 ? -5.200 -20.783 5.931 1.00 90.12 122 MET A N 1
ATOM 996 C CA . MET A 1 122 ? -4.429 -21.989 6.259 1.00 90.12 122 MET A CA 1
ATOM 997 C C . MET A 1 122 ? -3.045 -21.672 6.830 1.00 90.12 122 MET A C 1
ATOM 999 O O . MET A 1 122 ? -2.565 -22.408 7.690 1.00 90.12 122 MET A O 1
ATOM 1003 N N . GLY A 1 123 ? -2.407 -20.582 6.390 1.00 93.62 123 GLY A N 1
ATOM 1004 C CA . GLY A 1 123 ? -1.100 -20.197 6.919 1.00 93.62 123 GLY A CA 1
ATOM 1005 C C . GLY A 1 123 ? -1.142 -19.827 8.398 1.00 93.62 123 GLY A C 1
ATOM 1006 O O . GLY A 1 123 ? -0.268 -20.249 9.153 1.00 93.62 123 GLY A O 1
ATOM 1007 N N . TRP A 1 124 ? -2.202 -19.135 8.823 1.00 95.25 124 TRP A N 1
ATOM 1008 C CA . TRP A 1 124 ? -2.420 -18.792 10.227 1.00 95.25 124 TRP A CA 1
ATOM 1009 C C . TRP A 1 124 ? -2.601 -20.047 11.081 1.00 95.25 124 TRP A C 1
ATOM 1011 O O . TRP A 1 124 ? -1.938 -20.196 12.101 1.00 95.25 124 TRP A O 1
ATOM 1021 N N . LEU A 1 125 ? -3.413 -21.003 10.619 1.00 93.81 125 LEU A N 1
ATOM 1022 C CA . LEU A 1 125 ? -3.598 -22.280 11.318 1.00 93.81 125 LEU A CA 1
ATOM 1023 C C . LEU A 1 125 ? -2.287 -23.071 11.422 1.00 93.81 125 LEU A C 1
ATOM 1025 O O . LEU A 1 125 ? -1.971 -23.629 12.470 1.00 93.81 125 LEU A O 1
ATOM 1029 N N . HIS A 1 126 ? -1.488 -23.113 10.353 1.00 93.75 126 HIS A N 1
ATOM 1030 C CA . HIS A 1 126 ? -0.176 -23.753 10.410 1.00 93.75 126 HIS A CA 1
ATOM 1031 C C . HIS A 1 126 ? 0.744 -23.080 11.430 1.00 93.75 126 HIS A C 1
ATOM 1033 O O . HIS A 1 126 ? 1.460 -23.787 12.137 1.00 93.75 126 HIS A O 1
ATOM 1039 N N . PHE A 1 127 ? 0.717 -21.752 11.542 1.00 96.19 127 PHE A N 1
ATOM 1040 C CA . PHE A 1 127 ? 1.502 -21.017 12.531 1.00 96.19 127 PHE A CA 1
ATOM 1041 C C . PHE A 1 127 ? 1.056 -21.337 13.965 1.00 96.19 127 PHE A C 1
ATOM 1043 O O . PHE A 1 127 ? 1.883 -21.791 14.760 1.00 96.19 127 PHE A O 1
ATOM 1050 N N . THR A 1 128 ? -0.240 -21.199 14.265 1.00 94.38 128 THR A N 1
ATOM 1051 C CA . THR A 1 128 ? -0.793 -21.380 15.618 1.00 94.38 128 THR A CA 1
ATOM 1052 C C . THR A 1 128 ? -0.593 -22.805 16.139 1.00 94.38 128 THR A C 1
ATOM 1054 O O . THR A 1 128 ? -0.235 -23.012 17.297 1.00 94.38 128 THR A O 1
ATOM 1057 N N . PHE A 1 129 ? -0.749 -23.822 15.283 1.00 91.25 129 PHE A N 1
ATOM 1058 C CA . PHE A 1 129 ? -0.558 -25.221 15.681 1.00 91.25 129 PHE A CA 1
ATOM 1059 C C . PHE A 1 129 ? 0.904 -25.685 15.698 1.00 91.25 129 PHE A C 1
ATOM 1061 O O . PHE A 1 129 ? 1.165 -26.772 16.220 1.00 91.25 129 PHE A O 1
ATOM 1068 N N . SER A 1 130 ? 1.849 -24.913 15.147 1.00 91.31 130 SER A N 1
ATOM 1069 C CA . SER A 1 130 ? 3.261 -25.313 15.079 1.00 91.31 130 SER A CA 1
ATOM 1070 C C . SER A 1 130 ? 4.215 -24.321 15.744 1.00 91.31 130 SER A C 1
ATOM 1072 O O . SER A 1 130 ? 4.703 -24.595 16.838 1.00 91.31 130 SER A O 1
ATOM 1074 N N . LEU A 1 131 ? 4.527 -23.207 15.085 1.00 91.25 131 LEU A N 1
ATOM 1075 C CA . LEU A 1 131 ? 5.591 -22.293 15.488 1.00 91.25 131 LEU A CA 1
ATOM 1076 C C . LEU A 1 131 ? 5.207 -21.493 16.734 1.00 91.25 131 LEU A C 1
ATOM 1078 O O . LEU A 1 131 ? 6.040 -21.345 17.621 1.00 91.25 131 LEU A O 1
ATOM 1082 N N . GLN A 1 132 ? 3.939 -21.083 16.844 1.00 93.31 132 GLN A N 1
ATOM 1083 C CA . GLN A 1 132 ? 3.447 -20.342 18.003 1.00 93.31 132 GLN A CA 1
ATOM 1084 C C . GLN A 1 132 ? 3.653 -21.130 19.302 1.00 93.31 132 GLN A C 1
ATOM 1086 O O . GLN A 1 132 ? 4.330 -20.641 20.196 1.00 93.31 132 GLN A O 1
ATOM 1091 N N . LYS A 1 133 ? 3.205 -22.393 19.366 1.00 92.56 133 LYS A N 1
ATOM 1092 C CA . LYS A 1 133 ? 3.400 -23.255 20.550 1.00 92.56 133 LYS A CA 1
ATOM 1093 C C . LYS A 1 133 ? 4.868 -23.424 20.943 1.00 92.56 133 LYS A C 1
ATOM 1095 O O . LYS A 1 133 ? 5.190 -23.548 22.122 1.00 92.56 133 LYS A O 1
ATOM 1100 N N . LYS A 1 134 ? 5.771 -23.465 19.955 1.00 92.56 134 LYS A N 1
ATOM 1101 C CA . LYS A 1 134 ? 7.216 -23.542 20.212 1.00 92.56 134 LYS A CA 1
ATOM 1102 C C . LYS A 1 134 ? 7.734 -22.243 20.818 1.00 92.56 134 LYS A C 1
ATOM 1104 O O . LYS A 1 134 ? 8.478 -22.305 21.787 1.00 92.56 134 LYS A O 1
ATOM 1109 N N . PHE A 1 135 ? 7.341 -21.094 20.274 1.00 94.19 135 PHE A N 1
ATOM 1110 C CA . PHE A 1 135 ? 7.729 -19.791 20.811 1.00 94.19 135 PHE A CA 1
ATOM 1111 C C . PHE A 1 135 ? 7.143 -19.550 22.204 1.00 94.19 135 PHE A C 1
ATOM 1113 O O . PHE A 1 135 ? 7.882 -19.145 23.092 1.00 94.19 135 PHE A O 1
ATOM 1120 N N . GLU A 1 136 ? 5.877 -19.896 22.439 1.00 94.31 136 GLU A N 1
ATOM 1121 C CA . GLU A 1 136 ? 5.240 -19.818 23.763 1.00 94.31 136 GLU A CA 1
ATOM 1122 C C . GLU A 1 136 ? 5.982 -20.687 24.788 1.00 94.31 136 GLU A C 1
ATOM 1124 O O . GLU A 1 136 ? 6.226 -20.259 25.911 1.00 94.31 136 GLU A O 1
ATOM 1129 N N . SER A 1 137 ? 6.431 -21.886 24.401 1.00 93.44 137 SER A N 1
ATOM 1130 C CA . SER A 1 137 ? 7.235 -22.737 25.285 1.00 93.44 137 SER A CA 1
ATOM 1131 C C . SER A 1 137 ? 8.626 -22.168 25.593 1.00 93.44 137 SER A C 1
ATOM 1133 O O . SER A 1 137 ? 9.181 -22.506 26.639 1.00 93.44 137 SER A O 1
ATOM 1135 N N . LEU A 1 138 ? 9.215 -21.384 24.684 1.00 92.50 138 LEU A N 1
ATOM 1136 C CA . LEU A 1 138 ? 10.563 -20.823 24.836 1.00 92.50 138 LEU A CA 1
ATOM 1137 C C . LEU A 1 138 ? 10.558 -19.494 25.599 1.00 92.50 138 LEU A C 1
ATOM 1139 O O . LEU A 1 138 ? 11.434 -19.273 26.430 1.00 92.50 138 LEU A O 1
ATOM 1143 N N . PHE A 1 139 ? 9.582 -18.630 25.320 1.00 93.31 139 PHE A N 1
ATOM 1144 C CA . PHE A 1 139 ? 9.544 -17.245 25.798 1.00 93.31 139 PHE A CA 1
ATOM 1145 C C . PHE A 1 139 ? 8.435 -16.979 26.826 1.00 93.31 139 PHE A C 1
ATOM 1147 O O . PHE A 1 139 ? 8.479 -15.953 27.493 1.00 93.31 139 PHE A O 1
ATOM 1154 N N . LYS A 1 140 ? 7.491 -17.915 27.005 1.00 91.44 140 LYS A N 1
ATOM 1155 C CA . LYS A 1 140 ? 6.413 -17.860 28.005 1.00 91.44 140 LYS A CA 1
ATOM 1156 C C . LYS A 1 140 ? 5.623 -16.544 27.937 1.00 91.44 140 LYS A C 1
ATOM 1158 O O . LYS A 1 140 ? 5.081 -16.212 26.890 1.00 91.44 140 LYS A O 1
ATOM 1163 N N . ASP A 1 141 ? 5.555 -15.832 29.052 1.00 90.62 141 ASP A N 1
ATOM 1164 C CA . ASP A 1 141 ? 4.889 -14.552 29.279 1.00 90.62 141 ASP A CA 1
ATOM 1165 C C . ASP A 1 141 ? 5.548 -13.373 28.548 1.00 90.62 141 ASP A C 1
ATOM 1167 O O . ASP A 1 141 ? 4.905 -12.351 28.339 1.00 90.62 141 ASP A O 1
ATOM 1171 N N . LYS A 1 142 ? 6.782 -13.537 28.059 1.00 93.38 142 LYS A N 1
ATOM 1172 C CA . LYS A 1 142 ? 7.518 -12.502 27.312 1.00 93.38 142 LYS A CA 1
ATOM 1173 C C . LYS A 1 142 ? 7.188 -12.471 25.820 1.00 93.38 142 LYS A C 1
ATOM 1175 O O . LYS A 1 142 ? 7.853 -11.766 25.063 1.00 93.38 142 LYS A O 1
ATOM 1180 N N . LEU A 1 143 ? 6.220 -13.274 25.372 1.00 95.50 143 LEU A N 1
ATOM 1181 C CA . LEU A 1 143 ? 5.844 -13.398 23.968 1.00 95.50 143 LEU A CA 1
ATOM 1182 C C . LEU A 1 143 ? 4.558 -12.635 23.651 1.00 95.50 143 LEU A C 1
ATOM 1184 O O . LEU A 1 143 ? 3.478 -12.987 24.117 1.00 95.50 143 LEU A O 1
ATOM 1188 N N . GLU A 1 144 ? 4.656 -11.689 22.728 1.00 96.75 144 GLU A N 1
ATOM 1189 C CA . GLU A 1 144 ? 3.512 -11.068 22.072 1.00 96.75 144 GLU A CA 1
ATOM 1190 C C . GLU A 1 144 ? 3.381 -11.601 20.640 1.00 96.75 144 GLU A C 1
ATOM 1192 O O . GLU A 1 144 ? 4.371 -11.736 19.921 1.00 96.75 144 GLU A O 1
ATOM 1197 N N . VAL A 1 145 ? 2.161 -11.905 20.196 1.00 97.50 145 VAL A N 1
ATOM 1198 C CA . VAL A 1 145 ? 1.893 -12.360 18.824 1.00 97.50 145 VAL A CA 1
ATOM 1199 C C . VAL A 1 145 ? 0.975 -11.360 18.136 1.00 97.50 145 VAL A C 1
ATOM 1201 O O . VAL A 1 145 ? -0.175 -11.190 18.534 1.00 97.50 145 VAL A O 1
ATOM 1204 N N . ILE A 1 146 ? 1.458 -10.751 17.056 1.00 98.00 146 ILE A N 1
ATOM 1205 C CA . ILE A 1 146 ? 0.725 -9.750 16.281 1.00 98.00 146 ILE A CA 1
ATOM 1206 C C . ILE A 1 146 ? 0.431 -10.318 14.894 1.00 98.00 146 ILE A C 1
ATOM 1208 O O . ILE A 1 146 ? 1.338 -10.627 14.119 1.00 98.00 146 ILE A O 1
ATOM 1212 N N . ARG A 1 147 ? -0.855 -10.442 14.556 1.00 97.75 147 ARG A N 1
ATOM 1213 C CA . ARG A 1 147 ? -1.304 -10.842 13.218 1.00 97.75 147 ARG A CA 1
ATOM 1214 C C . ARG A 1 147 ? -1.617 -9.604 12.386 1.00 97.75 147 ARG A C 1
ATOM 1216 O O . ARG A 1 147 ? -2.484 -8.821 12.755 1.00 97.75 147 ARG A O 1
ATOM 1223 N N . MET A 1 148 ? -0.962 -9.478 11.241 1.00 97.44 148 MET A N 1
ATOM 1224 C CA . MET A 1 148 ? -1.144 -8.380 10.295 1.00 97.44 148 MET A CA 1
ATOM 1225 C C . MET A 1 148 ? -1.485 -8.916 8.910 1.00 97.44 148 MET A C 1
ATOM 1227 O O . MET A 1 148 ? -1.103 -10.025 8.521 1.00 97.44 148 MET A O 1
ATOM 1231 N N . TYR A 1 149 ? -2.186 -8.087 8.151 1.00 97.25 149 TYR A N 1
ATOM 1232 C CA . TYR A 1 149 ? -2.483 -8.327 6.749 1.00 97.25 149 TYR A CA 1
ATOM 1233 C C . TYR A 1 149 ? -1.708 -7.329 5.896 1.00 97.25 149 TYR A C 1
ATOM 1235 O O . TYR A 1 149 ? -1.324 -6.256 6.362 1.00 97.25 149 TYR A O 1
ATOM 1243 N N . GLN A 1 150 ? -1.483 -7.694 4.639 1.00 97.69 150 GLN A N 1
ATOM 1244 C CA . GLN A 1 150 ? -0.875 -6.813 3.652 1.00 97.69 150 GLN A CA 1
ATOM 1245 C C . GLN A 1 150 ? -1.528 -5.417 3.648 1.00 97.69 150 GLN A C 1
ATOM 1247 O O . GLN A 1 150 ? -2.744 -5.309 3.505 1.00 97.69 150 GLN A O 1
ATOM 1252 N N . GLN A 1 151 ? -0.701 -4.368 3.718 1.00 97.25 151 GLN A N 1
ATOM 1253 C CA . GLN A 1 151 ? -1.091 -2.950 3.794 1.00 97.25 151 GLN A CA 1
ATOM 1254 C C . GLN A 1 151 ? -1.892 -2.556 5.049 1.00 97.25 151 GLN A C 1
ATOM 1256 O O . GLN A 1 151 ? -2.483 -1.482 5.080 1.00 97.25 151 GLN A O 1
ATOM 1261 N N . GLN A 1 152 ? -1.915 -3.404 6.077 1.00 96.69 152 GLN A N 1
ATOM 1262 C CA . GLN A 1 152 ? -2.453 -3.114 7.413 1.00 96.69 152 GLN A CA 1
ATOM 1263 C C . GLN A 1 152 ? -1.400 -3.432 8.489 1.00 96.69 152 GLN A C 1
ATOM 1265 O O . GLN A 1 152 ? -1.718 -3.850 9.602 1.00 96.69 152 GLN A O 1
ATOM 1270 N N . GLU A 1 153 ? -0.123 -3.307 8.128 1.00 97.06 153 GLU A N 1
ATOM 1271 C CA . GLU A 1 153 ? 0.994 -3.465 9.047 1.00 97.06 153 GLU A CA 1
ATOM 1272 C C . GLU A 1 153 ? 1.100 -2.266 9.997 1.00 97.06 153 GLU A C 1
ATOM 1274 O O . GLU A 1 153 ? 0.797 -1.135 9.618 1.00 97.06 153 GLU A O 1
ATOM 1279 N N . ASN A 1 154 ? 1.560 -2.499 11.227 1.00 95.56 154 ASN A N 1
ATOM 1280 C CA . ASN A 1 154 ? 1.838 -1.410 12.159 1.00 95.56 154 ASN A CA 1
ATOM 1281 C C . ASN A 1 154 ? 3.192 -0.736 11.856 1.00 95.56 154 ASN A C 1
ATOM 1283 O O . ASN A 1 154 ? 4.059 -1.308 11.191 1.00 95.56 154 ASN A O 1
ATOM 1287 N N . ALA A 1 155 ? 3.371 0.487 12.364 1.00 95.06 155 ALA A N 1
ATOM 1288 C CA . ALA A 1 155 ? 4.575 1.281 12.123 1.00 95.06 155 ALA A CA 1
ATOM 1289 C C . ALA A 1 155 ? 5.848 0.583 12.633 1.00 95.06 155 ALA A C 1
ATOM 1291 O O . ALA A 1 155 ? 6.814 0.491 11.884 1.00 95.06 155 ALA A O 1
ATOM 1292 N N . LYS A 1 156 ? 5.816 0.000 13.844 1.00 96.69 156 LYS A N 1
ATOM 1293 C CA . LYS A 1 156 ? 6.967 -0.703 14.439 1.00 96.69 156 LYS A CA 1
ATOM 1294 C C . LYS A 1 156 ? 7.489 -1.830 13.545 1.00 96.69 156 LYS A C 1
ATOM 1296 O O . LYS A 1 156 ? 8.686 -1.912 13.297 1.00 96.69 156 LYS A O 1
ATOM 1301 N N . PHE A 1 157 ? 6.599 -2.656 12.992 1.00 98.12 157 PHE A N 1
ATOM 1302 C CA . PHE A 1 157 ? 6.985 -3.708 12.054 1.00 98.12 157 PHE A CA 1
ATOM 1303 C C . PHE A 1 157 ? 7.605 -3.141 10.775 1.00 98.12 157 PHE A C 1
ATOM 1305 O O . PHE A 1 157 ? 8.637 -3.636 10.329 1.00 98.12 157 PHE A O 1
ATOM 1312 N N . LEU A 1 158 ? 6.994 -2.108 10.185 1.00 98.06 158 LEU A N 1
ATOM 1313 C CA . LEU A 1 158 ? 7.509 -1.472 8.969 1.00 98.06 158 LEU A CA 1
ATOM 1314 C C . LEU A 1 158 ? 8.888 -0.828 9.194 1.00 98.06 158 LEU A C 1
ATOM 1316 O O . LEU A 1 158 ? 9.732 -0.880 8.293 1.00 98.06 158 LEU A O 1
ATOM 1320 N N . SER A 1 159 ? 9.153 -0.306 10.397 1.00 97.88 159 SER A N 1
ATOM 1321 C CA . SER A 1 159 ? 10.433 0.305 10.761 1.00 97.88 159 SER A CA 1
ATOM 1322 C C . SER A 1 159 ? 11.626 -0.642 10.624 1.00 97.88 159 SER A C 1
ATOM 1324 O O . SER A 1 159 ? 12.703 -0.207 10.221 1.00 97.88 159 SER A O 1
ATOM 1326 N N . HIS A 1 160 ? 11.446 -1.944 10.859 1.00 98.38 160 HIS A N 1
ATOM 1327 C CA . HIS A 1 160 ? 12.519 -2.947 10.738 1.00 98.38 160 HIS A CA 1
ATOM 1328 C C . HIS A 1 160 ? 13.025 -3.159 9.307 1.00 98.38 160 HIS A C 1
ATOM 1330 O O . HIS A 1 160 ? 14.060 -3.787 9.089 1.00 98.38 160 HIS A O 1
ATOM 1336 N N . PHE A 1 161 ? 12.300 -2.655 8.308 1.00 98.06 161 PHE A N 1
ATOM 1337 C CA . PHE A 1 161 ? 12.683 -2.774 6.903 1.00 98.06 161 PHE A CA 1
ATOM 1338 C C . PHE A 1 161 ? 13.360 -1.513 6.370 1.00 98.06 161 PHE A C 1
ATOM 1340 O O . PHE A 1 161 ? 13.760 -1.504 5.207 1.00 98.06 161 PHE A O 1
ATOM 1347 N N . HIS A 1 162 ? 13.482 -0.450 7.177 1.00 97.19 162 HIS A N 1
ATOM 1348 C CA . HIS A 1 162 ? 14.111 0.817 6.788 1.00 97.19 162 HIS A CA 1
ATOM 1349 C C . HIS A 1 162 ? 13.620 1.312 5.415 1.00 97.19 162 HIS A C 1
ATOM 1351 O O . HIS A 1 162 ? 14.412 1.619 4.524 1.00 97.19 162 HIS A O 1
ATOM 1357 N N . ARG A 1 163 ? 12.290 1.307 5.216 1.00 97.44 163 ARG A N 1
ATOM 1358 C CA . ARG A 1 163 ? 11.588 1.679 3.965 1.00 97.44 163 ARG A CA 1
ATOM 1359 C C . ARG A 1 163 ? 11.846 0.771 2.751 1.00 97.44 163 ARG A C 1
ATOM 1361 O O . ARG A 1 163 ? 11.302 1.014 1.671 1.00 97.44 163 ARG A O 1
ATOM 1368 N N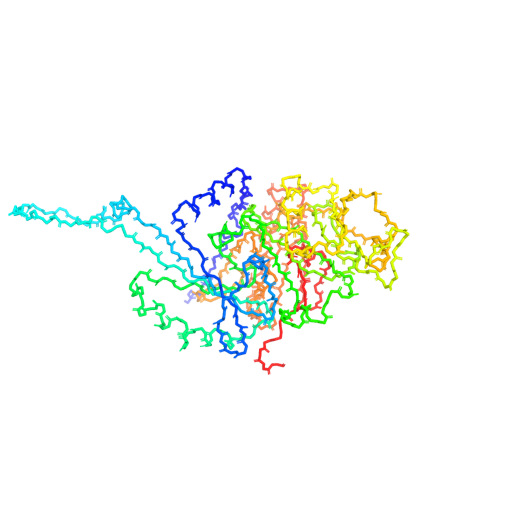 . LYS A 1 164 ? 12.584 -0.330 2.913 1.00 97.44 164 LYS A N 1
ATOM 1369 C CA . LYS A 1 164 ? 12.797 -1.371 1.895 1.00 97.44 164 LYS A CA 1
ATOM 1370 C C . LYS A 1 164 ? 11.759 -2.488 2.031 1.00 97.44 164 LYS A C 1
ATOM 1372 O O . LYS A 1 164 ? 12.082 -3.635 2.325 1.00 97.44 164 LYS A O 1
ATOM 1377 N N . PHE A 1 165 ? 10.492 -2.132 1.805 1.00 98.44 165 PHE A N 1
ATOM 1378 C CA . PHE A 1 165 ? 9.348 -3.046 1.891 1.00 98.44 165 PHE A CA 1
ATOM 1379 C C . PHE A 1 165 ? 8.731 -3.292 0.504 1.00 98.44 165 PHE A C 1
ATOM 1381 O O . PHE A 1 165 ? 7.976 -2.465 -0.018 1.00 98.44 165 PHE A O 1
ATOM 1388 N N . LEU A 1 166 ? 9.072 -4.421 -0.121 1.00 98.62 166 LEU A N 1
ATOM 1389 C CA . LEU A 1 166 ? 8.637 -4.814 -1.463 1.00 98.62 166 LEU A CA 1
ATOM 1390 C C . LEU A 1 166 ? 7.528 -5.873 -1.397 1.00 98.62 166 LEU A C 1
ATOM 1392 O O . LEU A 1 166 ? 7.742 -6.964 -0.883 1.00 98.62 166 LEU A O 1
ATOM 1396 N N . ILE A 1 167 ? 6.377 -5.608 -2.016 1.00 98.50 167 ILE A N 1
ATOM 1397 C CA . ILE A 1 167 ? 5.294 -6.588 -2.185 1.00 98.50 167 ILE A CA 1
ATOM 1398 C C . ILE A 1 167 ? 5.174 -6.975 -3.665 1.00 98.50 167 ILE A C 1
ATOM 1400 O O . ILE A 1 167 ? 4.789 -6.168 -4.517 1.00 98.50 167 ILE A O 1
ATOM 1404 N N . ARG A 1 168 ? 5.465 -8.240 -3.972 1.00 97.31 168 ARG A N 1
ATOM 1405 C CA . ARG A 1 168 ? 5.299 -8.884 -5.280 1.00 97.31 168 ARG A CA 1
ATOM 1406 C C . ARG A 1 168 ? 3.962 -9.615 -5.366 1.00 97.31 168 ARG A C 1
ATOM 1408 O O . ARG A 1 168 ? 3.474 -10.175 -4.392 1.00 97.31 168 ARG A O 1
ATOM 1415 N N . ARG A 1 169 ? 3.370 -9.656 -6.557 1.00 94.25 169 ARG A N 1
ATOM 1416 C CA . ARG A 1 169 ? 2.142 -10.416 -6.818 1.00 94.25 169 ARG A CA 1
ATOM 1417 C C . ARG A 1 169 ? 2.438 -11.902 -7.014 1.00 94.25 169 ARG A C 1
ATOM 1419 O O . ARG A 1 169 ? 3.458 -12.286 -7.593 1.00 94.25 169 ARG A O 1
ATOM 1426 N N . GLY A 1 170 ? 1.486 -12.732 -6.603 1.00 92.81 170 GLY A N 1
ATOM 1427 C CA . GLY A 1 170 ? 1.530 -14.176 -6.792 1.00 92.81 170 GLY A CA 1
ATOM 1428 C C . GLY A 1 170 ? 2.206 -14.905 -5.636 1.00 92.81 170 GLY A C 1
ATOM 1429 O O . GLY A 1 170 ? 2.269 -14.403 -4.519 1.00 92.81 170 GLY A O 1
ATOM 1430 N N . ARG A 1 171 ? 2.677 -16.123 -5.915 1.00 92.88 171 ARG A N 1
ATOM 1431 C CA . ARG A 1 171 ? 3.307 -17.028 -4.945 1.00 92.88 171 ARG A CA 1
ATOM 1432 C C . ARG A 1 171 ? 4.815 -17.053 -5.165 1.00 92.88 171 ARG A C 1
ATOM 1434 O O . ARG A 1 171 ? 5.233 -17.334 -6.285 1.00 92.88 171 ARG A O 1
ATOM 1441 N N . ARG A 1 172 ? 5.608 -16.861 -4.112 1.00 92.12 172 ARG A N 1
ATOM 1442 C CA . ARG A 1 172 ? 7.077 -16.775 -4.084 1.00 92.12 172 ARG A CA 1
ATOM 1443 C C . ARG A 1 172 ? 7.755 -17.773 -5.015 1.00 92.12 172 ARG A C 1
ATOM 1445 O O . ARG A 1 172 ? 8.328 -17.379 -6.025 1.00 92.12 172 ARG A O 1
ATOM 1452 N N . ASN A 1 173 ? 7.596 -19.067 -4.742 1.00 85.69 173 ASN A N 1
ATOM 1453 C CA . ASN A 1 173 ? 8.249 -20.126 -5.518 1.00 85.69 173 ASN A CA 1
ATOM 1454 C C . ASN A 1 173 ? 7.779 -20.180 -6.981 1.00 85.69 173 ASN A C 1
ATOM 1456 O O . ASN A 1 173 ? 8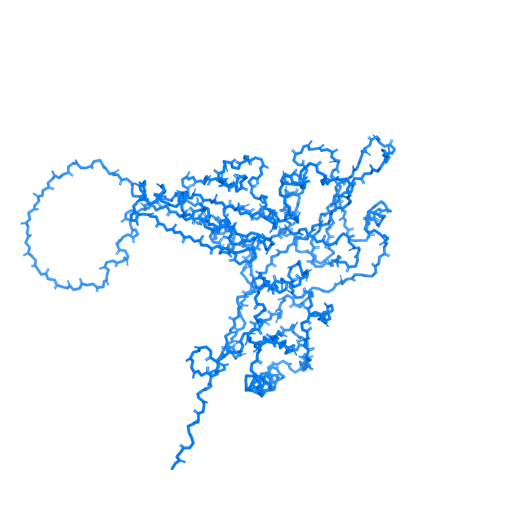.551 -20.527 -7.870 1.00 85.69 173 ASN A O 1
ATOM 1460 N N . LEU A 1 174 ? 6.521 -19.833 -7.268 1.00 82.81 174 LEU A N 1
ATOM 1461 C CA . LEU A 1 174 ? 6.016 -19.821 -8.643 1.00 82.81 174 LEU A CA 1
ATOM 1462 C C . LEU A 1 174 ? 6.553 -18.612 -9.415 1.00 82.81 174 LEU A C 1
ATOM 1464 O O . LEU A 1 174 ? 6.992 -18.749 -10.553 1.00 82.81 174 LEU A O 1
ATOM 1468 N N . SER A 1 175 ? 6.546 -17.442 -8.781 1.00 80.94 175 SER A N 1
ATOM 1469 C CA . SER A 1 175 ? 7.047 -16.193 -9.345 1.00 80.94 175 SER A CA 1
ATOM 1470 C C . SER A 1 175 ? 8.565 -16.216 -9.540 1.00 80.94 175 SER A C 1
ATOM 1472 O O . SER A 1 175 ? 9.042 -15.666 -10.524 1.00 80.94 175 SER A O 1
ATOM 1474 N N . GLN A 1 176 ? 9.326 -16.898 -8.681 1.00 77.31 176 GLN A N 1
ATOM 1475 C CA . GLN A 1 176 ? 10.766 -17.098 -8.884 1.00 77.31 176 GLN A CA 1
ATOM 1476 C C . GLN A 1 176 ? 11.068 -18.059 -10.047 1.00 77.31 176 GLN A C 1
ATOM 1478 O O . GLN A 1 176 ? 11.972 -17.799 -10.834 1.00 77.31 176 GLN A O 1
ATOM 1483 N N . ASN A 1 177 ? 10.299 -19.147 -10.188 1.00 68.81 177 ASN A N 1
ATOM 1484 C CA . ASN A 1 177 ? 10.568 -20.181 -11.197 1.00 68.81 177 ASN A CA 1
ATOM 1485 C C . ASN A 1 177 ? 10.006 -19.860 -12.593 1.00 68.81 177 ASN A C 1
ATOM 1487 O O . ASN A 1 177 ? 10.624 -20.178 -13.608 1.00 68.81 177 ASN A O 1
ATOM 1491 N N . LEU A 1 178 ? 8.805 -19.282 -12.660 1.00 67.69 178 LEU A N 1
ATOM 1492 C CA . LEU A 1 178 ? 8.096 -18.991 -13.915 1.00 67.69 178 LEU A CA 1
ATOM 1493 C C . LEU A 1 178 ? 7.972 -17.493 -14.199 1.00 67.69 178 LEU A C 1
ATOM 1495 O O . LEU A 1 178 ? 7.722 -17.105 -15.345 1.00 67.69 178 LEU A O 1
ATOM 1499 N N . GLY A 1 179 ? 8.091 -16.661 -13.165 1.00 62.72 179 GLY A N 1
ATOM 1500 C CA . GLY A 1 179 ? 8.024 -15.215 -13.297 1.00 62.72 179 GLY A CA 1
ATOM 1501 C C . GLY A 1 179 ? 9.313 -14.625 -13.857 1.00 62.72 179 GLY A C 1
ATOM 1502 O O . GLY A 1 179 ? 10.288 -15.306 -14.164 1.00 62.72 179 GLY A O 1
ATOM 1503 N N . GLY A 1 180 ? 9.276 -13.317 -14.077 1.00 70.94 180 GLY A N 1
ATOM 1504 C CA . GLY A 1 180 ? 10.444 -12.556 -14.495 1.00 70.94 180 GLY A CA 1
ATOM 1505 C C . GLY A 1 180 ? 10.793 -12.595 -15.987 1.00 70.94 180 GLY A C 1
ATOM 1506 O O . GLY A 1 180 ? 11.765 -11.942 -16.363 1.00 70.94 180 GLY A O 1
ATOM 1507 N N . LYS A 1 181 ? 10.000 -13.277 -16.829 1.00 82.06 181 LYS A N 1
ATOM 1508 C CA . LYS A 1 181 ? 10.079 -13.217 -18.309 1.00 82.06 181 LYS A CA 1
ATOM 1509 C C . LYS A 1 181 ? 9.271 -12.077 -18.933 1.00 82.06 181 LYS A C 1
ATOM 1511 O O . LYS A 1 181 ? 9.429 -11.782 -20.111 1.00 82.06 181 LYS A O 1
ATOM 1516 N N . TRP A 1 182 ? 8.392 -11.463 -18.151 1.00 89.94 182 TRP A N 1
ATOM 1517 C CA . TRP A 1 182 ? 7.484 -10.409 -18.591 1.00 89.94 182 TRP A CA 1
ATOM 1518 C C . TRP A 1 182 ? 7.821 -9.099 -17.878 1.00 89.94 182 TRP A C 1
ATOM 1520 O O . TRP A 1 182 ? 8.384 -9.157 -16.781 1.00 89.94 182 TRP A O 1
ATOM 1530 N N . PRO A 1 183 ? 7.473 -7.937 -18.457 1.00 94.81 183 PRO A N 1
ATOM 1531 C CA . PRO A 1 183 ? 7.624 -6.660 -17.779 1.00 94.81 183 PRO A CA 1
ATOM 1532 C C . PRO A 1 183 ? 6.819 -6.583 -16.476 1.00 94.81 183 PRO A C 1
ATOM 1534 O O . PRO A 1 183 ? 5.658 -6.995 -16.415 1.00 94.81 183 PRO A O 1
ATOM 1537 N N . GLU A 1 184 ? 7.434 -6.025 -15.440 1.00 96.56 184 GLU A N 1
ATOM 1538 C CA . GLU A 1 184 ? 6.846 -5.847 -14.114 1.00 96.56 184 GLU A CA 1
ATOM 1539 C C . GLU A 1 184 ? 6.965 -4.381 -13.698 1.00 96.56 184 GLU A C 1
ATOM 1541 O O . GLU A 1 184 ? 8.054 -3.809 -13.747 1.00 96.56 184 GLU A O 1
ATOM 1546 N N . LEU A 1 185 ? 5.855 -3.788 -13.259 1.00 98.38 185 LEU A N 1
ATOM 1547 C CA . LEU A 1 185 ? 5.812 -2.413 -12.773 1.00 98.38 185 LEU A CA 1
ATOM 1548 C C . LEU A 1 185 ? 5.558 -2.400 -11.268 1.00 98.38 185 LEU A C 1
ATOM 1550 O O . LEU A 1 185 ? 4.640 -3.061 -10.778 1.00 98.38 185 LEU A O 1
ATOM 1554 N N . PHE A 1 186 ? 6.335 -1.599 -10.555 1.00 98.69 186 PHE A N 1
ATOM 1555 C CA . PHE A 1 186 ? 6.235 -1.401 -9.118 1.00 98.69 186 PHE A CA 1
ATOM 1556 C C . PHE A 1 186 ? 6.035 0.080 -8.822 1.00 98.69 186 PHE A C 1
ATOM 1558 O O . PHE A 1 186 ? 6.645 0.929 -9.469 1.00 98.69 186 PHE A O 1
ATOM 1565 N N . SER A 1 187 ? 5.182 0.389 -7.851 1.00 98.44 187 SER A N 1
ATOM 1566 C CA . SER A 1 187 ? 4.901 1.755 -7.409 1.00 98.44 187 SER A CA 1
ATOM 1567 C C . SER A 1 187 ? 5.340 1.922 -5.963 1.00 98.44 187 SER A C 1
ATOM 1569 O O . SER A 1 187 ? 4.841 1.199 -5.096 1.00 98.44 187 SER A O 1
ATOM 1571 N N . MET A 1 188 ? 6.242 2.875 -5.717 1.00 98.44 188 MET A N 1
ATOM 1572 C CA . MET A 1 188 ? 6.622 3.294 -4.370 1.00 98.44 188 MET A CA 1
ATOM 1573 C C . MET A 1 188 ? 5.697 4.417 -3.906 1.00 98.44 188 MET A C 1
ATOM 1575 O O . MET A 1 188 ? 5.531 5.420 -4.605 1.00 98.44 188 MET A O 1
ATOM 1579 N N . ARG A 1 189 ? 5.091 4.242 -2.732 1.00 95.25 189 ARG A N 1
ATOM 1580 C CA . ARG A 1 189 ? 4.232 5.245 -2.102 1.00 95.25 189 ARG A CA 1
ATOM 1581 C C . ARG A 1 189 ? 4.295 5.102 -0.585 1.00 95.25 189 ARG A C 1
ATOM 1583 O O . ARG A 1 189 ? 4.368 3.989 -0.069 1.00 95.25 189 ARG A O 1
ATOM 1590 N N . ALA A 1 190 ? 4.223 6.237 0.092 1.00 93.00 190 ALA A N 1
ATOM 1591 C CA . ALA A 1 190 ? 3.965 6.344 1.517 1.00 93.00 190 ALA A CA 1
ATOM 1592 C C . ALA A 1 190 ? 2.664 7.133 1.707 1.00 93.00 190 ALA A C 1
ATOM 1594 O O . ALA A 1 190 ? 2.357 8.023 0.909 1.00 93.00 190 ALA A O 1
ATOM 1595 N N . ASN A 1 191 ? 1.889 6.796 2.733 1.00 89.06 191 ASN A N 1
ATOM 1596 C CA . ASN A 1 191 ? 0.699 7.546 3.118 1.00 89.06 191 ASN A CA 1
ATOM 1597 C C . ASN A 1 191 ? 0.840 7.960 4.583 1.00 89.06 191 ASN A C 1
ATOM 1599 O O . ASN A 1 191 ? 1.089 7.113 5.436 1.00 89.06 191 ASN A O 1
ATOM 1603 N N . GLY A 1 192 ? 0.662 9.247 4.880 1.00 89.56 192 GLY A N 1
ATOM 1604 C CA . GLY A 1 192 ? 0.699 9.772 6.249 1.00 89.56 192 GLY A CA 1
ATOM 1605 C C . GLY A 1 192 ? 2.093 9.885 6.863 1.00 89.56 192 GLY A C 1
ATOM 1606 O O . GLY A 1 192 ? 2.399 10.925 7.424 1.00 89.56 192 GLY A O 1
ATOM 1607 N N . SER A 1 193 ? 2.940 8.865 6.742 1.00 94.62 193 SER A N 1
ATOM 1608 C CA . SER A 1 193 ? 4.305 8.861 7.275 1.00 94.62 193 SER A CA 1
ATOM 1609 C C . SER A 1 193 ? 5.250 8.097 6.353 1.00 94.62 193 SER A C 1
ATOM 1611 O O . SER A 1 193 ? 4.859 7.088 5.756 1.00 94.62 193 SER A O 1
ATOM 1613 N N . ALA A 1 194 ? 6.509 8.534 6.275 1.00 96.38 194 ALA A N 1
ATOM 1614 C CA . ALA A 1 194 ? 7.550 7.824 5.539 1.00 96.38 194 ALA A CA 1
ATOM 1615 C C . ALA A 1 194 ? 7.837 6.420 6.105 1.00 96.38 194 ALA A C 1
ATOM 1617 O O . ALA A 1 194 ? 8.312 5.564 5.356 1.00 96.38 194 ALA A O 1
ATOM 1618 N N . VAL A 1 195 ? 7.491 6.134 7.368 1.00 96.75 195 VAL A N 1
ATOM 1619 C CA . VAL A 1 195 ? 7.555 4.772 7.940 1.00 96.75 195 VAL A CA 1
ATOM 1620 C C . VAL A 1 195 ? 6.676 3.800 7.145 1.00 96.75 195 VAL A C 1
ATOM 1622 O O . VAL A 1 195 ? 7.057 2.658 6.902 1.00 96.75 195 VAL A O 1
ATOM 1625 N N . CYS A 1 196 ? 5.538 4.278 6.634 1.00 96.38 196 CYS A N 1
ATOM 1626 C CA . CYS A 1 196 ? 4.578 3.487 5.867 1.00 96.38 196 CYS A CA 1
ATOM 1627 C C . CYS A 1 196 ? 4.959 3.292 4.385 1.00 96.38 196 CYS A C 1
ATOM 1629 O O . CYS A 1 196 ? 4.109 2.924 3.565 1.00 96.38 196 CYS A O 1
ATOM 1631 N N . THR A 1 197 ? 6.215 3.551 4.005 1.00 97.88 197 THR A N 1
ATOM 1632 C CA . THR A 1 197 ? 6.676 3.404 2.616 1.00 97.88 197 THR A CA 1
ATOM 1633 C C . THR A 1 197 ? 6.588 1.953 2.163 1.00 97.88 197 THR A C 1
ATOM 1635 O O . THR A 1 197 ? 7.240 1.068 2.715 1.00 97.88 197 THR A O 1
ATOM 1638 N N . ARG A 1 198 ? 5.832 1.713 1.089 1.00 98.12 198 ARG A N 1
ATOM 1639 C CA . ARG A 1 198 ? 5.748 0.407 0.429 1.00 98.12 198 ARG A CA 1
ATOM 1640 C C . ARG A 1 198 ? 6.058 0.545 -1.050 1.00 98.12 198 ARG A C 1
ATOM 1642 O O . ARG A 1 198 ? 5.651 1.505 -1.704 1.00 98.12 198 ARG A O 1
ATOM 1649 N N . THR A 1 199 ? 6.723 -0.462 -1.602 1.00 98.75 199 THR A N 1
ATOM 1650 C CA . THR A 1 199 ? 6.868 -0.650 -3.046 1.00 98.75 199 THR A CA 1
ATOM 1651 C C . THR A 1 199 ? 6.045 -1.856 -3.458 1.00 98.75 199 THR A C 1
ATOM 1653 O O . THR A 1 199 ? 6.346 -2.977 -3.065 1.00 98.75 199 THR A O 1
ATOM 1656 N N . ILE A 1 200 ? 4.983 -1.646 -4.233 1.00 98.56 200 ILE A N 1
ATOM 1657 C CA . ILE A 1 200 ? 4.017 -2.710 -4.541 1.00 98.56 200 ILE A CA 1
ATOM 1658 C C . ILE A 1 200 ? 3.951 -2.946 -6.043 1.00 98.56 200 ILE A C 1
ATOM 1660 O O . ILE A 1 200 ? 3.848 -2.001 -6.830 1.00 98.56 200 ILE A O 1
ATOM 1664 N N . GLN A 1 201 ? 3.980 -4.216 -6.443 1.00 98.12 201 GLN A N 1
ATOM 1665 C CA . GLN A 1 201 ? 3.773 -4.623 -7.826 1.00 98.12 201 GLN A CA 1
ATOM 1666 C C . GLN A 1 201 ? 2.332 -4.335 -8.270 1.00 98.12 201 GLN A C 1
ATOM 1668 O O . GLN A 1 201 ? 1.358 -4.791 -7.663 1.00 98.12 201 GLN A O 1
ATOM 1673 N N . ILE A 1 202 ? 2.201 -3.616 -9.380 1.00 97.38 202 ILE A N 1
ATOM 1674 C CA . ILE A 1 202 ? 0.931 -3.215 -9.991 1.00 97.38 202 ILE A CA 1
ATOM 1675 C C . ILE A 1 202 ? 0.836 -3.724 -11.434 1.00 97.38 202 ILE A C 1
ATOM 1677 O O . ILE A 1 202 ? 1.782 -4.300 -11.972 1.00 97.38 202 ILE A O 1
ATOM 1681 N N . ASP A 1 203 ? -0.315 -3.527 -12.084 1.00 96.19 203 ASP A N 1
ATOM 1682 C CA . ASP A 1 203 ? -0.440 -3.852 -13.509 1.00 96.19 203 ASP A CA 1
ATOM 1683 C C . ASP A 1 203 ? 0.574 -3.033 -14.322 1.00 96.19 203 ASP A C 1
ATOM 1685 O O . ASP A 1 203 ? 0.617 -1.802 -14.210 1.00 96.19 203 ASP A O 1
ATOM 1689 N N . CYS A 1 204 ? 1.349 -3.713 -15.171 1.00 96.81 204 CYS A N 1
ATOM 1690 C CA . CYS A 1 204 ? 2.394 -3.113 -16.000 1.00 96.81 204 CYS A CA 1
ATOM 1691 C C . CYS A 1 204 ? 1.796 -2.351 -17.193 1.00 96.81 204 CYS A C 1
ATOM 1693 O O . CYS A 1 204 ? 1.784 -2.828 -18.325 1.00 96.81 204 CYS A O 1
ATOM 1695 N N . LEU A 1 205 ? 1.213 -1.182 -16.919 1.00 96.50 205 LEU A N 1
ATOM 1696 C CA . LEU A 1 205 ? 0.501 -0.359 -17.894 1.00 96.50 205 LEU A CA 1
ATOM 1697 C C . LEU A 1 205 ? 0.872 1.114 -17.722 1.00 96.50 205 LEU A C 1
ATOM 1699 O O . LEU A 1 205 ? 0.733 1.660 -16.630 1.00 96.50 205 LEU A O 1
ATOM 1703 N N . ALA A 1 206 ? 1.196 1.801 -18.823 1.00 97.44 206 ALA A N 1
ATOM 1704 C CA . ALA A 1 206 ? 1.568 3.224 -18.802 1.00 97.44 206 ALA A CA 1
ATOM 1705 C C . ALA A 1 206 ? 0.530 4.132 -18.116 1.00 97.44 206 ALA A C 1
ATOM 1707 O O . ALA A 1 206 ? 0.885 5.111 -17.473 1.00 97.44 206 ALA A O 1
ATOM 1708 N N . LYS A 1 207 ? -0.763 3.785 -18.201 1.00 96.06 207 LYS A N 1
ATOM 1709 C CA . LYS A 1 207 ? -1.869 4.538 -17.576 1.00 96.06 207 LYS A CA 1
ATOM 1710 C C . LYS A 1 207 ? -1.815 4.576 -16.038 1.00 96.06 207 LYS A C 1
ATOM 1712 O O . LYS A 1 207 ? -2.593 5.325 -15.454 1.00 96.06 207 LYS A O 1
ATOM 1717 N N . ASN A 1 208 ? -1.001 3.717 -15.418 1.00 96.38 208 ASN A N 1
ATOM 1718 C CA . ASN A 1 208 ? -0.873 3.596 -13.966 1.00 96.38 208 ASN A CA 1
ATOM 1719 C C . ASN A 1 208 ? 0.267 4.452 -13.393 1.00 96.38 208 ASN A C 1
ATOM 1721 O O . ASN A 1 208 ? 0.387 4.530 -12.174 1.00 96.38 208 ASN A O 1
ATOM 1725 N N . LEU A 1 209 ? 1.081 5.091 -14.242 1.00 97.81 209 LEU A N 1
ATOM 1726 C CA . LEU A 1 209 ? 2.065 6.072 -13.788 1.00 97.81 209 LEU A CA 1
ATOM 1727 C C . LEU A 1 209 ? 1.371 7.283 -13.146 1.00 97.81 209 LEU A C 1
ATOM 1729 O O . LEU A 1 209 ? 0.208 7.592 -13.430 1.00 97.81 209 LEU A O 1
ATOM 1733 N N . ASN A 1 210 ? 2.099 7.981 -12.283 1.00 97.56 210 ASN A N 1
ATOM 1734 C CA . ASN A 1 210 ? 1.652 9.227 -11.676 1.00 97.56 210 ASN A CA 1
ATOM 1735 C C . ASN A 1 210 ? 2.853 10.134 -11.402 1.00 97.56 210 ASN A C 1
ATOM 1737 O O . ASN A 1 210 ? 3.795 9.697 -10.750 1.00 97.56 210 ASN A O 1
ATOM 1741 N N . SER A 1 211 ? 2.806 11.392 -11.845 1.00 98.00 211 SER A N 1
ATOM 1742 C CA . SER A 1 211 ? 3.907 12.350 -11.648 1.00 98.00 211 SER A CA 1
ATOM 1743 C C . SER A 1 211 ? 4.299 12.593 -10.192 1.00 98.00 211 SER A C 1
ATOM 1745 O O . SER A 1 211 ? 5.415 13.032 -9.950 1.00 98.00 211 SER A O 1
ATOM 1747 N N . GLY A 1 212 ? 3.406 12.351 -9.231 1.00 97.38 212 GLY A N 1
ATOM 1748 C CA . GLY A 1 212 ? 3.679 12.526 -7.803 1.00 97.38 212 GLY A CA 1
ATOM 1749 C C . GLY A 1 212 ? 4.405 11.359 -7.134 1.00 97.38 212 GLY A C 1
ATOM 1750 O O . GLY A 1 212 ? 4.714 11.453 -5.954 1.00 97.38 212 GLY A O 1
ATOM 1751 N N . PHE A 1 213 ? 4.672 10.259 -7.845 1.00 97.88 213 PHE A N 1
ATOM 1752 C CA . PHE A 1 213 ? 5.289 9.063 -7.264 1.00 97.88 213 PHE A CA 1
ATOM 1753 C C . PHE A 1 213 ? 6.460 8.559 -8.106 1.00 97.88 213 PHE A C 1
ATOM 1755 O O . PHE A 1 213 ? 6.647 8.957 -9.256 1.00 97.88 213 PHE A O 1
ATOM 1762 N N . CYS A 1 214 ? 7.235 7.648 -7.524 1.00 98.38 214 CYS A N 1
ATOM 1763 C CA . CYS A 1 214 ? 8.320 6.960 -8.208 1.00 98.38 214 CYS A CA 1
ATOM 1764 C C . CYS A 1 214 ? 7.918 5.514 -8.538 1.00 98.38 214 CYS A C 1
ATOM 1766 O O . CYS A 1 214 ? 7.145 4.875 -7.814 1.00 98.38 214 CYS A O 1
ATOM 1768 N N . PHE A 1 215 ? 8.443 4.995 -9.646 1.00 98.81 215 PHE A N 1
ATOM 1769 C CA . PHE A 1 215 ? 8.115 3.664 -10.151 1.00 98.81 215 PHE A CA 1
ATOM 1770 C C . PHE A 1 215 ? 9.373 2.901 -10.558 1.00 98.81 215 PHE A C 1
ATOM 1772 O O . PHE A 1 215 ? 10.353 3.493 -11.001 1.00 98.81 215 PHE A O 1
ATOM 1779 N N . ILE A 1 216 ? 9.322 1.575 -10.456 1.00 98.81 216 ILE A N 1
ATOM 1780 C CA . ILE A 1 216 ? 10.359 0.684 -10.986 1.00 98.81 216 ILE A CA 1
ATOM 1781 C C . ILE A 1 216 ? 9.719 -0.161 -12.080 1.00 98.81 216 ILE A C 1
ATOM 1783 O O . ILE A 1 216 ? 8.718 -0.831 -11.833 1.00 98.81 216 ILE A O 1
ATOM 1787 N N . LEU A 1 217 ? 10.284 -0.143 -13.283 1.00 98.50 217 LEU A N 1
ATOM 1788 C CA . LEU A 1 217 ? 9.895 -1.012 -14.386 1.00 98.50 217 LEU A CA 1
ATOM 1789 C C . LEU A 1 217 ? 11.025 -1.999 -14.656 1.00 98.50 217 LEU A C 1
ATOM 1791 O O . LEU A 1 217 ? 12.047 -1.642 -15.237 1.00 98.50 217 LEU A O 1
ATOM 1795 N N . ARG A 1 218 ? 10.826 -3.259 -14.276 1.00 96.81 218 ARG A N 1
ATOM 1796 C CA . ARG A 1 218 ? 11.706 -4.352 -14.687 1.00 96.81 218 ARG A CA 1
ATOM 1797 C C . ARG A 1 218 ? 11.233 -4.848 -16.048 1.00 96.81 218 ARG A C 1
ATOM 1799 O O . ARG A 1 218 ? 10.141 -5.396 -16.147 1.00 96.81 218 ARG A O 1
ATOM 1806 N N . ALA A 1 219 ? 12.039 -4.653 -17.083 1.00 95.44 219 ALA A N 1
ATOM 1807 C CA . ALA A 1 219 ? 11.710 -4.948 -18.472 1.00 95.44 219 ALA A CA 1
ATOM 1808 C C . ALA A 1 219 ? 12.686 -5.985 -19.058 1.00 95.44 219 ALA A C 1
ATOM 1810 O O . ALA A 1 219 ? 13.714 -5.609 -19.616 1.00 95.44 219 ALA A O 1
ATOM 1811 N N . PRO A 1 220 ? 12.382 -7.291 -18.953 1.00 93.25 220 PRO A N 1
ATOM 1812 C CA . PRO A 1 220 ? 13.097 -8.329 -19.692 1.00 93.25 220 PRO A CA 1
ATOM 1813 C C . PRO A 1 220 ? 12.906 -8.150 -21.201 1.00 93.25 220 PRO A C 1
ATOM 1815 O O . PRO A 1 220 ? 11.794 -7.860 -21.656 1.00 93.25 220 PRO A O 1
ATOM 1818 N N . PHE A 1 221 ? 13.959 -8.368 -21.983 1.00 90.19 221 PHE A N 1
ATOM 1819 C CA . PHE A 1 221 ? 13.907 -8.343 -23.441 1.00 90.19 221 PHE A CA 1
ATOM 1820 C C . PHE A 1 221 ? 13.931 -9.767 -23.998 1.00 90.19 221 PHE A C 1
ATOM 1822 O O . PHE A 1 221 ? 14.628 -10.644 -23.499 1.00 90.19 221 PHE A O 1
ATOM 1829 N N . SER A 1 222 ? 13.139 -10.018 -25.043 1.00 85.19 222 SER A N 1
ATOM 1830 C CA . SER A 1 222 ? 13.132 -11.325 -25.723 1.00 85.19 222 SER A CA 1
ATOM 1831 C C . SER A 1 222 ? 14.348 -11.531 -26.626 1.00 85.19 222 SER A C 1
ATOM 1833 O O . SER A 1 222 ? 14.673 -12.664 -26.963 1.00 85.19 222 SER A O 1
ATOM 1835 N N . VAL A 1 223 ? 14.981 -10.434 -27.038 1.00 85.94 223 VAL A N 1
ATOM 1836 C CA . VAL A 1 223 ? 16.210 -10.391 -27.829 1.00 85.94 223 VAL A CA 1
ATOM 1837 C C . VAL A 1 223 ? 17.137 -9.406 -27.114 1.00 85.94 223 VAL A C 1
ATOM 1839 O O . VAL A 1 223 ? 16.626 -8.356 -26.708 1.00 85.94 223 VAL A O 1
ATOM 1842 N N . PRO A 1 224 ? 18.432 -9.727 -26.931 1.00 88.88 224 PRO A N 1
ATOM 1843 C CA . PRO A 1 224 ? 19.390 -8.783 -26.369 1.00 88.88 224 PRO A CA 1
ATOM 1844 C C . PRO A 1 224 ? 19.369 -7.450 -27.125 1.00 88.88 224 PRO A C 1
ATOM 1846 O O . PRO A 1 224 ? 19.142 -7.437 -28.339 1.00 88.88 224 PRO A O 1
ATOM 1849 N N . ASP A 1 225 ? 19.589 -6.344 -26.419 1.00 88.62 225 ASP A N 1
ATOM 1850 C CA . ASP A 1 225 ? 19.780 -5.044 -27.065 1.00 88.62 225 ASP A CA 1
ATOM 1851 C C . ASP A 1 225 ? 21.174 -4.923 -27.714 1.00 88.62 225 ASP A C 1
ATOM 1853 O O . ASP A 1 225 ? 21.960 -5.874 -27.726 1.00 88.62 225 ASP A O 1
ATOM 1857 N N . ASP A 1 226 ? 21.488 -3.750 -28.271 1.00 88.50 226 ASP A N 1
ATOM 1858 C CA . ASP A 1 226 ? 22.767 -3.497 -28.949 1.00 88.50 226 ASP A CA 1
ATOM 1859 C C . ASP A 1 226 ? 23.992 -3.667 -28.024 1.00 88.50 226 ASP A C 1
ATOM 1861 O O . ASP A 1 226 ? 25.097 -3.916 -28.508 1.00 88.50 226 ASP A O 1
ATOM 1865 N N . ASN A 1 227 ? 23.804 -3.580 -26.701 1.00 88.50 227 ASN A N 1
ATOM 1866 C CA . ASN A 1 227 ? 24.850 -3.808 -25.701 1.00 88.50 227 ASN A CA 1
ATOM 1867 C C . ASN A 1 227 ? 24.943 -5.281 -25.265 1.00 88.50 227 ASN A C 1
ATOM 1869 O O . ASN A 1 227 ? 25.824 -5.641 -24.484 1.00 88.50 227 ASN A O 1
ATOM 1873 N N . GLY A 1 228 ? 24.060 -6.146 -25.774 1.00 88.75 228 GLY A N 1
ATOM 1874 C CA . GLY A 1 228 ? 23.957 -7.547 -25.376 1.00 88.75 228 GLY A CA 1
ATOM 1875 C C . GLY A 1 228 ? 23.147 -7.769 -24.096 1.00 88.75 228 GLY A C 1
ATOM 1876 O O . GLY A 1 228 ? 23.145 -8.888 -23.573 1.00 88.75 228 GLY A O 1
ATOM 1877 N N . ASP A 1 229 ? 22.436 -6.753 -23.598 1.00 90.94 229 ASP A N 1
ATOM 1878 C CA . ASP A 1 229 ? 21.650 -6.855 -22.372 1.00 90.94 229 ASP A CA 1
ATOM 1879 C C . ASP A 1 229 ? 20.294 -7.521 -22.641 1.00 90.94 229 ASP A C 1
ATOM 1881 O O . ASP A 1 229 ? 19.521 -7.118 -23.512 1.00 90.94 229 ASP A O 1
ATOM 1885 N N . ASN A 1 230 ? 19.954 -8.535 -21.840 1.00 91.38 230 ASN A N 1
ATOM 1886 C CA . ASN A 1 230 ? 18.696 -9.292 -21.959 1.00 91.38 230 ASN A CA 1
ATOM 1887 C C . ASN A 1 230 ? 17.498 -8.614 -21.264 1.00 91.38 230 ASN A C 1
ATOM 1889 O O . ASN A 1 230 ? 16.472 -9.248 -21.003 1.00 91.38 230 ASN A O 1
ATOM 1893 N N . GLY A 1 231 ? 17.624 -7.340 -20.910 1.00 93.69 231 GLY A N 1
ATOM 1894 C CA . GLY A 1 231 ? 16.604 -6.575 -20.208 1.00 93.69 231 GLY A CA 1
ATOM 1895 C C . GLY A 1 231 ? 17.188 -5.369 -19.491 1.00 93.69 231 GLY A C 1
ATOM 1896 O O . GLY A 1 231 ? 18.398 -5.246 -19.348 1.00 93.69 231 GLY A O 1
ATOM 1897 N N . LYS A 1 232 ? 16.312 -4.493 -19.004 1.00 96.00 232 LYS A N 1
ATOM 1898 C CA . LYS A 1 232 ? 16.669 -3.300 -18.227 1.00 96.00 232 LYS A CA 1
ATOM 1899 C C . LYS A 1 232 ? 15.759 -3.145 -17.016 1.00 96.00 232 LYS A C 1
ATOM 1901 O O . LYS A 1 232 ? 14.621 -3.619 -17.016 1.00 96.00 232 LYS A O 1
ATOM 1906 N N . ILE A 1 233 ? 16.240 -2.457 -15.987 1.00 97.88 233 ILE A N 1
ATOM 1907 C CA . ILE A 1 233 ? 15.407 -1.974 -14.883 1.00 97.88 233 ILE A CA 1
ATOM 1908 C C . ILE A 1 233 ? 15.403 -0.455 -14.931 1.00 97.88 233 ILE A C 1
ATOM 1910 O O . ILE A 1 233 ? 16.425 0.176 -14.690 1.00 97.88 233 ILE A O 1
ATOM 1914 N N . PHE A 1 234 ? 14.247 0.130 -15.218 1.00 98.56 234 PHE A N 1
ATOM 1915 C CA . PHE A 1 234 ? 14.074 1.574 -15.214 1.00 98.56 234 PHE A CA 1
ATOM 1916 C C . PHE A 1 234 ? 13.556 2.035 -13.857 1.00 98.56 234 PHE A C 1
ATOM 1918 O O . PHE A 1 234 ? 12.542 1.527 -13.375 1.00 98.56 234 PHE A O 1
ATOM 1925 N N . ILE A 1 235 ? 14.212 3.024 -13.268 1.00 98.75 235 ILE A N 1
ATOM 1926 C CA . ILE A 1 235 ? 13.720 3.760 -12.107 1.00 98.75 235 ILE A CA 1
ATOM 1927 C C . ILE A 1 235 ? 13.160 5.070 -12.635 1.00 98.75 235 ILE A C 1
ATOM 1929 O O . ILE A 1 235 ? 13.912 5.966 -13.007 1.00 98.75 235 ILE A O 1
ATOM 1933 N N . TRP A 1 236 ? 11.838 5.163 -12.699 1.00 98.81 236 TRP A N 1
ATOM 1934 C CA . TRP A 1 236 ? 11.142 6.339 -13.193 1.00 98.81 236 TRP A CA 1
ATOM 1935 C C . TRP A 1 236 ? 10.806 7.276 -12.033 1.00 98.81 236 TRP A C 1
ATOM 1937 O O . TRP A 1 236 ? 10.062 6.907 -11.117 1.00 98.81 236 TRP A O 1
ATOM 1947 N N . LYS A 1 237 ? 11.360 8.488 -12.079 1.00 98.62 237 LYS A N 1
ATOM 1948 C CA . LYS A 1 237 ? 11.135 9.556 -11.100 1.00 98.62 237 LYS A CA 1
ATOM 1949 C C . LYS A 1 237 ? 10.084 10.516 -11.646 1.00 98.62 237 LYS A C 1
ATOM 1951 O O . LYS A 1 237 ? 10.323 11.219 -12.629 1.00 98.62 237 LYS A O 1
ATOM 1956 N N . GLY A 1 238 ? 8.913 10.536 -11.013 1.00 98.44 238 GLY A N 1
ATOM 1957 C CA . GLY A 1 238 ? 7.864 11.487 -11.359 1.00 98.44 238 GLY A CA 1
ATOM 1958 C C . GLY A 1 238 ? 8.324 12.925 -11.110 1.00 98.44 238 GLY A C 1
ATOM 1959 O O . GLY A 1 238 ? 8.990 13.208 -10.117 1.00 98.44 238 GLY A O 1
ATOM 1960 N N . SER A 1 239 ? 7.946 13.851 -11.983 1.00 98.06 239 SER A N 1
ATOM 1961 C CA . SER A 1 239 ? 8.340 15.270 -11.932 1.00 98.06 239 SER A CA 1
ATOM 1962 C C . SER A 1 239 ? 7.875 16.009 -10.673 1.00 98.06 239 SER A C 1
ATOM 1964 O O . SER A 1 239 ? 8.395 17.075 -10.359 1.00 98.06 239 SER A O 1
ATOM 1966 N N . LYS A 1 240 ? 6.892 15.457 -9.956 1.00 97.75 240 LYS A N 1
ATOM 1967 C CA . LYS A 1 240 ? 6.357 15.964 -8.684 1.00 97.75 240 LYS A CA 1
ATOM 1968 C C . LYS A 1 240 ? 6.573 14.982 -7.532 1.00 97.75 240 LYS A C 1
ATOM 1970 O O . LYS A 1 240 ? 5.938 15.127 -6.491 1.00 97.75 240 LYS A O 1
ATOM 1975 N N . SER A 1 241 ? 7.374 13.941 -7.744 1.00 97.25 241 SER A N 1
ATOM 1976 C CA . SER A 1 241 ? 7.713 12.995 -6.688 1.00 97.25 241 SER A CA 1
ATOM 1977 C C . SER A 1 241 ? 8.635 13.655 -5.673 1.00 97.25 241 SER A C 1
ATOM 1979 O O . SER A 1 241 ? 9.494 14.456 -6.039 1.00 97.25 241 SER A O 1
ATOM 1981 N N . ASP A 1 242 ? 8.446 13.320 -4.403 1.00 96.25 242 ASP A N 1
ATOM 1982 C CA . ASP A 1 242 ? 9.277 13.846 -3.328 1.00 96.25 242 ASP A CA 1
ATOM 1983 C C . ASP A 1 242 ? 10.707 13.256 -3.422 1.00 96.25 242 ASP A C 1
ATOM 1985 O O . ASP A 1 242 ? 10.856 12.023 -3.400 1.00 96.25 242 ASP A O 1
ATOM 1989 N N . PRO A 1 243 ? 11.755 14.103 -3.550 1.00 97.25 243 PRO A N 1
ATOM 1990 C CA . PRO A 1 243 ? 13.151 13.672 -3.632 1.00 97.25 243 PRO A CA 1
ATOM 1991 C C . PRO A 1 243 ? 13.614 12.797 -2.468 1.00 97.25 243 PRO A C 1
ATOM 1993 O O . PRO A 1 243 ? 14.506 11.969 -2.659 1.00 97.25 243 PRO A O 1
ATOM 1996 N N . TYR A 1 244 ? 12.990 12.923 -1.292 1.00 96.94 244 TYR A N 1
ATOM 1997 C CA . TYR A 1 244 ? 13.282 12.086 -0.130 1.00 96.94 244 TYR A CA 1
ATOM 1998 C C . TYR A 1 244 ? 13.184 10.584 -0.460 1.00 96.94 244 TYR A C 1
ATOM 2000 O O . TYR A 1 244 ? 14.023 9.789 -0.031 1.00 96.94 244 TYR A O 1
ATOM 2008 N N . TYR A 1 245 ? 12.225 10.186 -1.308 1.00 97.31 245 TYR A N 1
ATOM 2009 C CA . TYR A 1 245 ? 12.020 8.783 -1.685 1.00 97.31 245 TYR A CA 1
ATOM 2010 C C . TYR A 1 245 ? 12.957 8.274 -2.790 1.00 97.31 245 TYR A C 1
ATOM 2012 O O . TYR A 1 245 ? 13.004 7.067 -3.044 1.00 97.31 245 TYR A O 1
ATOM 2020 N N . HIS A 1 246 ? 13.714 9.150 -3.461 1.00 98.06 246 HIS A N 1
ATOM 2021 C CA . HIS A 1 246 ? 14.535 8.766 -4.618 1.00 98.06 246 HIS A CA 1
ATOM 2022 C C . HIS A 1 246 ? 15.653 7.791 -4.241 1.00 98.06 246 HIS A C 1
ATOM 2024 O O . HIS A 1 246 ? 15.883 6.824 -4.964 1.00 98.06 246 HIS A O 1
ATOM 2030 N N . GLN A 1 247 ? 16.297 7.986 -3.090 1.00 97.38 247 GLN A N 1
ATOM 2031 C CA . GLN A 1 247 ? 17.320 7.055 -2.602 1.00 97.38 247 GLN A CA 1
ATOM 2032 C C . GLN A 1 247 ? 16.734 5.672 -2.280 1.00 97.38 247 GLN A C 1
ATOM 2034 O O . GLN A 1 247 ? 17.323 4.647 -2.621 1.00 97.38 247 GLN A O 1
ATOM 2039 N N . TYR A 1 248 ? 15.540 5.627 -1.683 1.00 98.06 248 TYR A N 1
ATOM 2040 C CA . TYR A 1 248 ? 14.919 4.375 -1.258 1.00 98.06 248 TYR A CA 1
ATOM 2041 C C . TYR A 1 248 ? 14.421 3.567 -2.454 1.00 98.06 248 TYR A C 1
ATOM 2043 O O . TYR A 1 248 ? 14.586 2.348 -2.477 1.00 98.06 248 TYR A O 1
ATOM 2051 N N . ILE A 1 249 ? 13.862 4.211 -3.487 1.00 98.50 249 ILE A N 1
ATOM 2052 C CA . ILE A 1 249 ? 13.451 3.477 -4.692 1.00 98.50 249 ILE A CA 1
ATOM 2053 C C . ILE A 1 249 ? 14.652 2.909 -5.449 1.00 98.50 249 ILE A C 1
ATOM 2055 O O . ILE A 1 249 ? 14.564 1.809 -5.996 1.00 98.50 249 ILE A O 1
ATOM 2059 N N . GLU A 1 250 ? 15.788 3.609 -5.434 1.00 98.19 250 GLU A N 1
ATOM 2060 C CA . GLU A 1 250 ? 17.042 3.107 -5.993 1.00 98.19 250 GLU A CA 1
ATOM 2061 C C . GLU A 1 250 ? 17.570 1.891 -5.230 1.00 98.19 250 GLU A C 1
ATOM 2063 O O . GLU A 1 250 ? 17.920 0.889 -5.861 1.00 98.19 250 GLU A O 1
ATOM 2068 N N . GLN A 1 251 ? 17.552 1.927 -3.894 1.00 97.69 251 GLN A N 1
ATOM 2069 C CA . GLN A 1 251 ? 17.911 0.777 -3.058 1.00 97.69 251 GLN A CA 1
ATOM 2070 C C . GLN A 1 251 ? 16.975 -0.412 -3.307 1.00 97.69 251 GLN A C 1
ATOM 2072 O O . GLN A 1 251 ? 17.445 -1.509 -3.592 1.00 97.69 251 GLN A O 1
ATOM 2077 N N . VAL A 1 252 ? 15.652 -0.206 -3.309 1.00 98.44 252 VAL A N 1
ATOM 2078 C CA . VAL A 1 252 ? 14.676 -1.278 -3.585 1.00 98.44 252 VAL A CA 1
ATOM 2079 C C . VAL A 1 252 ? 14.884 -1.878 -4.980 1.00 98.44 252 VAL A C 1
ATOM 2081 O O . VAL A 1 252 ? 14.852 -3.101 -5.137 1.00 98.44 252 VAL A O 1
ATOM 2084 N N . ALA A 1 253 ? 15.133 -1.050 -5.998 1.00 98.06 253 ALA A N 1
ATOM 2085 C CA . ALA A 1 253 ? 15.389 -1.523 -7.355 1.00 98.06 253 ALA A CA 1
ATOM 2086 C C . ALA A 1 253 ? 16.643 -2.402 -7.435 1.00 98.06 253 ALA A C 1
ATOM 2088 O O . ALA A 1 253 ? 16.611 -3.454 -8.074 1.00 98.06 253 ALA A O 1
ATOM 2089 N N . ARG A 1 254 ? 17.736 -1.982 -6.790 1.00 96.56 254 ARG A N 1
ATOM 2090 C CA . ARG A 1 254 ? 19.033 -2.670 -6.849 1.00 96.56 254 ARG A CA 1
ATOM 2091 C C . ARG A 1 254 ? 19.079 -3.907 -5.957 1.00 96.56 254 ARG A C 1
ATOM 2093 O O . ARG A 1 254 ? 19.511 -4.956 -6.414 1.00 96.56 254 ARG A O 1
ATOM 2100 N N . GLU A 1 255 ? 18.604 -3.799 -4.723 1.00 95.94 255 GLU A N 1
ATOM 2101 C CA . GLU A 1 255 ? 18.750 -4.838 -3.699 1.00 95.94 255 GLU A CA 1
ATOM 2102 C C . GLU A 1 255 ? 17.622 -5.878 -3.763 1.00 95.94 255 GLU A C 1
ATOM 2104 O O . GLU A 1 255 ? 17.881 -7.081 -3.719 1.00 95.94 255 GLU A O 1
ATOM 2109 N N . LEU A 1 256 ? 16.365 -5.436 -3.914 1.00 95.94 256 LEU A N 1
ATOM 2110 C CA . LEU A 1 256 ? 15.193 -6.318 -3.788 1.00 95.94 256 LEU A CA 1
ATOM 2111 C C . LEU A 1 256 ? 14.603 -6.765 -5.132 1.00 95.94 256 LEU A C 1
ATOM 2113 O O . LEU A 1 256 ? 13.978 -7.822 -5.222 1.00 95.94 256 LEU A O 1
ATOM 2117 N N . ILE A 1 257 ? 14.772 -5.973 -6.195 1.00 94.88 257 ILE A N 1
ATOM 2118 C CA . ILE A 1 257 ? 14.268 -6.320 -7.537 1.00 94.88 257 ILE A CA 1
ATOM 2119 C C . ILE A 1 257 ? 15.376 -6.897 -8.422 1.00 94.88 257 ILE A C 1
ATOM 2121 O O . ILE A 1 257 ? 15.116 -7.847 -9.166 1.00 94.88 257 ILE A O 1
ATOM 2125 N N . ASN A 1 258 ? 16.593 -6.354 -8.341 1.00 93.00 258 ASN A N 1
ATOM 2126 C CA . ASN A 1 258 ? 17.750 -6.786 -9.125 1.00 93.00 258 ASN A CA 1
ATOM 2127 C C . ASN A 1 258 ? 18.723 -7.672 -8.332 1.00 93.00 258 ASN A C 1
ATOM 2129 O O . ASN A 1 258 ? 19.931 -7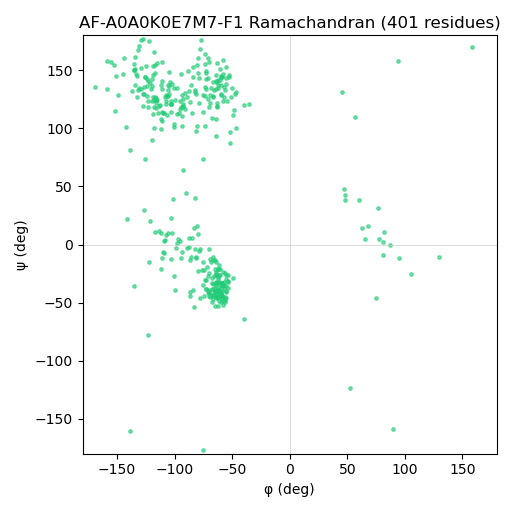.559 -8.501 1.00 93.00 258 ASN A O 1
ATOM 2133 N N . THR A 1 259 ? 18.221 -8.580 -7.492 1.00 81.75 259 THR A N 1
ATOM 2134 C CA . THR A 1 259 ? 19.019 -9.352 -6.514 1.00 81.75 259 THR A CA 1
ATOM 2135 C C . THR A 1 259 ? 20.214 -10.112 -7.115 1.00 81.75 259 THR A C 1
ATOM 2137 O O . THR A 1 259 ? 21.208 -10.340 -6.437 1.00 81.75 259 THR A O 1
ATOM 2140 N N . ASN A 1 260 ? 20.151 -10.469 -8.403 1.00 82.94 260 ASN A N 1
ATOM 2141 C CA . ASN A 1 260 ? 21.214 -11.178 -9.128 1.00 82.94 260 ASN A CA 1
ATOM 2142 C C . ASN A 1 260 ? 21.993 -10.282 -10.115 1.00 82.94 260 ASN A C 1
ATOM 2144 O O . ASN A 1 260 ? 22.731 -10.803 -10.947 1.00 82.94 260 ASN A O 1
ATOM 2148 N N . ASN A 1 261 ? 21.793 -8.958 -10.073 1.00 86.50 261 ASN A N 1
ATOM 2149 C CA . ASN A 1 261 ? 22.370 -7.977 -11.002 1.00 86.50 261 ASN A CA 1
ATOM 2150 C C . ASN A 1 261 ? 22.210 -8.370 -12.482 1.00 86.50 261 ASN A C 1
ATOM 2152 O O . ASN A 1 261 ? 23.115 -8.183 -13.290 1.00 86.50 261 ASN A O 1
ATOM 2156 N N . LEU A 1 262 ? 21.057 -8.950 -12.831 1.00 86.56 262 LEU A N 1
ATOM 2157 C CA . LEU A 1 262 ? 20.821 -9.527 -14.158 1.00 86.56 262 LEU A CA 1
ATOM 2158 C C . LEU A 1 262 ? 20.647 -8.465 -15.234 1.00 86.56 262 LEU A C 1
ATOM 2160 O O . LEU A 1 262 ? 20.947 -8.733 -16.393 1.00 86.56 262 LEU A O 1
ATOM 2164 N N . PHE A 1 263 ? 20.110 -7.304 -14.859 1.00 93.50 263 PHE A N 1
ATOM 2165 C CA . PHE A 1 263 ? 19.825 -6.214 -15.781 1.00 93.50 263 PHE A CA 1
ATOM 2166 C C . PHE A 1 263 ? 20.521 -4.930 -15.322 1.00 93.50 263 PHE A C 1
ATOM 2168 O O . PHE A 1 263 ? 20.538 -4.652 -14.116 1.00 93.50 263 PHE A O 1
ATOM 2175 N N . PRO A 1 264 ? 21.048 -4.111 -16.248 1.00 95.50 264 PRO A N 1
ATOM 2176 C CA . PRO A 1 264 ? 21.464 -2.755 -15.928 1.00 95.50 264 PRO A CA 1
ATOM 2177 C C . PRO A 1 264 ? 20.280 -1.935 -15.401 1.00 95.50 264 PRO A C 1
ATOM 2179 O O . PRO A 1 264 ? 19.128 -2.093 -15.823 1.00 95.50 264 PRO A O 1
ATOM 2182 N N . VAL A 1 265 ? 20.586 -1.053 -14.450 1.00 97.56 265 VAL A N 1
ATOM 2183 C CA . VAL A 1 265 ? 19.617 -0.156 -13.816 1.00 97.56 265 VAL A CA 1
ATOM 2184 C C . VAL A 1 265 ? 19.793 1.242 -14.394 1.00 97.56 265 VAL A C 1
ATOM 2186 O O . VAL A 1 265 ? 20.867 1.830 -14.267 1.00 97.56 265 VAL A O 1
ATOM 2189 N N . GLU A 1 266 ? 18.734 1.776 -14.988 1.00 97.56 266 GLU A N 1
ATOM 2190 C CA . GLU A 1 266 ? 18.693 3.079 -15.646 1.00 97.56 266 GLU A CA 1
ATOM 2191 C C . GLU A 1 266 ? 17.728 4.000 -14.890 1.00 97.56 266 GLU A C 1
ATOM 2193 O O . GLU A 1 266 ? 16.567 3.657 -14.671 1.00 97.56 266 GLU A O 1
ATOM 2198 N N . ILE A 1 267 ? 18.204 5.167 -14.458 1.00 98.50 267 ILE A N 1
ATOM 2199 C CA . ILE A 1 267 ? 17.365 6.168 -13.790 1.00 98.50 267 ILE A CA 1
ATOM 2200 C C . ILE A 1 267 ? 16.851 7.129 -14.857 1.00 98.50 267 ILE A C 1
ATOM 2202 O O . ILE A 1 267 ? 17.646 7.718 -15.584 1.00 98.50 267 ILE A O 1
ATOM 2206 N N . ILE A 1 268 ? 15.534 7.300 -14.926 1.00 98.06 268 ILE A N 1
ATOM 2207 C CA . ILE A 1 268 ? 14.872 8.158 -15.907 1.00 98.06 268 ILE A CA 1
ATOM 2208 C C . ILE A 1 268 ? 13.957 9.157 -15.199 1.00 98.06 268 ILE A C 1
ATOM 2210 O O . ILE A 1 268 ? 13.203 8.805 -14.287 1.00 98.06 268 ILE A O 1
ATOM 2214 N N . ASN A 1 269 ? 14.019 10.415 -15.625 1.00 98.44 269 ASN A N 1
ATOM 2215 C CA . ASN A 1 269 ? 13.099 11.447 -15.166 1.00 98.44 269 ASN A CA 1
ATOM 2216 C C . ASN A 1 269 ? 11.860 11.468 -16.063 1.00 98.44 269 ASN A C 1
ATOM 2218 O O . ASN A 1 269 ? 11.919 11.155 -17.254 1.00 98.44 269 ASN A O 1
ATOM 2222 N N . GLU A 1 270 ? 10.721 11.842 -15.490 1.00 98.44 270 GLU A N 1
ATOM 2223 C CA . GLU A 1 270 ? 9.501 12.058 -16.256 1.00 98.44 270 GLU A CA 1
ATOM 2224 C C . GLU A 1 270 ? 9.718 13.062 -17.401 1.00 98.44 270 GLU A C 1
ATOM 2226 O O . GLU A 1 270 ? 10.084 14.212 -17.168 1.00 98.44 270 GLU A O 1
ATOM 2231 N N . GLY A 1 271 ? 9.414 12.639 -18.631 1.00 97.50 271 GLY A N 1
ATOM 2232 C CA . GLY A 1 271 ? 9.652 13.406 -19.858 1.00 97.50 271 GLY A CA 1
ATOM 2233 C C . GLY A 1 271 ? 10.834 12.908 -20.694 1.00 97.50 271 GLY A C 1
ATOM 2234 O O . GLY A 1 271 ? 10.791 13.063 -21.915 1.00 97.50 271 GLY A O 1
ATOM 2235 N N . ASP A 1 272 ? 11.806 12.242 -20.067 1.00 97.69 272 ASP A N 1
ATOM 2236 C CA . ASP A 1 272 ? 13.030 11.738 -20.706 1.00 97.69 272 ASP A CA 1
ATOM 2237 C C . ASP A 1 272 ? 12.967 10.221 -20.964 1.00 97.69 272 ASP A C 1
ATOM 2239 O O . ASP A 1 272 ? 13.987 9.540 -21.054 1.00 97.69 272 ASP A O 1
ATOM 2243 N N . GLU A 1 273 ? 11.763 9.644 -21.038 1.00 98.00 273 GLU A N 1
ATOM 2244 C CA . GLU A 1 273 ? 11.627 8.191 -21.095 1.00 98.00 273 GLU A CA 1
ATOM 2245 C C . GLU A 1 273 ? 11.984 7.627 -22.484 1.00 98.00 273 GLU A C 1
ATOM 2247 O O . GLU A 1 273 ? 11.385 8.044 -23.488 1.00 98.00 273 GLU A O 1
ATOM 2252 N N . PRO A 1 274 ? 12.869 6.615 -22.562 1.00 96.19 274 PRO A N 1
ATOM 2253 C CA . PRO A 1 274 ? 13.273 6.028 -23.832 1.00 96.19 274 PRO A CA 1
ATOM 2254 C C . PRO A 1 274 ? 12.145 5.187 -24.471 1.00 96.19 274 PRO A C 1
ATOM 2256 O O . PRO A 1 274 ? 11.205 4.757 -23.787 1.00 96.19 274 PRO A O 1
ATOM 2259 N N . PRO A 1 275 ? 12.194 4.914 -25.789 1.00 95.31 275 PRO A N 1
ATOM 2260 C CA . PRO A 1 275 ? 11.171 4.119 -26.478 1.00 95.31 275 PRO A CA 1
ATOM 2261 C C . PRO A 1 275 ? 10.932 2.729 -25.862 1.00 95.31 275 PRO A C 1
ATOM 2263 O O . PRO A 1 275 ? 9.791 2.259 -25.813 1.00 95.31 275 PRO A O 1
ATOM 2266 N N . GLU A 1 276 ? 11.981 2.083 -25.351 1.00 94.50 276 GLU A N 1
ATOM 2267 C CA . GLU A 1 276 ? 11.945 0.751 -24.740 1.00 94.50 276 GLU A CA 1
ATOM 2268 C C . GLU A 1 276 ? 11.102 0.742 -23.461 1.00 94.50 276 GLU A C 1
ATOM 2270 O O . GLU A 1 276 ? 10.334 -0.200 -23.240 1.00 94.50 276 GLU A O 1
ATOM 2275 N N . PHE A 1 277 ? 11.169 1.817 -22.667 1.00 97.38 277 PHE A N 1
ATOM 2276 C CA . PHE A 1 277 ? 10.340 1.999 -21.475 1.00 97.38 277 PHE A CA 1
ATOM 2277 C C . PHE A 1 277 ? 8.852 1.979 -21.844 1.00 97.38 277 PHE A C 1
ATOM 2279 O O . PHE A 1 277 ? 8.059 1.216 -21.284 1.00 97.38 277 PHE A O 1
ATOM 2286 N N . TRP A 1 278 ? 8.466 2.759 -22.860 1.00 97.69 278 TRP A N 1
ATOM 2287 C CA . TRP A 1 278 ? 7.080 2.788 -23.323 1.00 97.69 278 TRP A CA 1
ATOM 2288 C C . TRP A 1 278 ? 6.651 1.468 -23.951 1.00 97.69 278 TRP A C 1
ATOM 2290 O O . TRP A 1 278 ? 5.524 1.032 -23.719 1.00 97.69 278 TRP A O 1
ATOM 2300 N N . LYS A 1 279 ? 7.529 0.805 -24.710 1.00 95.62 279 LYS A N 1
ATOM 2301 C CA . LYS A 1 279 ? 7.257 -0.514 -25.296 1.00 95.62 279 LYS A CA 1
ATOM 2302 C C . LYS A 1 279 ? 6.947 -1.549 -24.211 1.00 95.62 279 LYS A C 1
ATOM 2304 O O . LYS A 1 279 ? 5.940 -2.247 -24.323 1.00 95.62 279 LYS A O 1
ATOM 2309 N N . ALA A 1 280 ? 7.743 -1.594 -23.142 1.00 95.94 280 ALA A N 1
ATOM 2310 C CA . ALA A 1 280 ? 7.544 -2.506 -22.014 1.00 95.94 280 ALA A CA 1
ATOM 2311 C C . ALA A 1 280 ? 6.235 -2.245 -21.234 1.00 95.94 280 ALA A C 1
ATOM 2313 O O . ALA A 1 280 ? 5.654 -3.176 -20.679 1.00 95.94 280 ALA A O 1
ATOM 2314 N N . LEU A 1 281 ? 5.717 -1.012 -21.257 1.00 97.00 281 LEU A N 1
ATOM 2315 C CA . LEU A 1 281 ? 4.426 -0.628 -20.661 1.00 97.00 281 LEU A CA 1
ATOM 2316 C C . LEU A 1 281 ? 3.208 -0.806 -21.591 1.00 97.00 281 LEU A C 1
ATOM 2318 O O . LEU A 1 281 ? 2.092 -0.396 -21.239 1.00 97.00 281 LEU A O 1
ATOM 2322 N N . GLY A 1 282 ? 3.400 -1.379 -22.785 1.00 95.88 282 GLY A N 1
ATOM 2323 C CA . GLY A 1 282 ? 2.341 -1.541 -23.787 1.00 95.88 282 GLY A CA 1
ATOM 2324 C C . GLY A 1 282 ? 1.998 -0.249 -24.542 1.00 95.88 282 GLY A C 1
ATOM 2325 O O . GLY A 1 282 ? 0.841 -0.034 -24.921 1.00 95.88 282 GLY A O 1
ATOM 2326 N N . GLY A 1 283 ? 2.993 0.617 -24.733 1.00 96.88 283 GLY A N 1
ATOM 2327 C CA . GLY A 1 283 ? 2.914 1.902 -25.425 1.00 96.88 283 GLY A CA 1
ATOM 2328 C C . GLY A 1 283 ? 2.653 3.095 -24.498 1.00 96.88 283 GLY A C 1
ATOM 2329 O O . GLY A 1 283 ? 2.093 2.964 -23.407 1.00 96.88 283 GLY A O 1
ATOM 2330 N N . LYS A 1 284 ? 3.023 4.295 -24.963 1.00 96.81 284 LYS A N 1
ATOM 2331 C CA . LYS A 1 284 ? 2.771 5.557 -24.251 1.00 96.81 284 LYS A CA 1
ATOM 2332 C C . LYS A 1 284 ? 1.270 5.841 -24.190 1.00 96.81 284 LYS A C 1
ATOM 2334 O O . LYS A 1 284 ? 0.579 5.836 -25.207 1.00 96.81 284 LYS A O 1
ATOM 2339 N N . LYS A 1 285 ? 0.752 6.098 -22.988 1.00 96.38 285 LYS A N 1
ATOM 2340 C CA . LYS A 1 285 ? -0.661 6.437 -22.741 1.00 96.38 285 LYS A CA 1
ATOM 2341 C C . LYS A 1 285 ? -0.753 7.625 -21.797 1.00 96.38 285 LYS A C 1
ATOM 2343 O O . LYS A 1 285 ? 0.194 7.918 -21.079 1.00 96.38 285 LYS A O 1
ATOM 2348 N N . LYS A 1 286 ? -1.908 8.294 -21.772 1.00 96.75 286 LYS A N 1
ATOM 2349 C CA . LYS A 1 286 ? -2.178 9.334 -20.773 1.00 96.75 286 LYS A CA 1
ATOM 2350 C C . LYS A 1 286 ? -2.243 8.705 -19.379 1.00 96.75 286 LYS A C 1
ATOM 2352 O O . LYS A 1 286 ? -2.940 7.707 -19.181 1.00 96.75 286 LYS A O 1
ATOM 2357 N N . TYR A 1 287 ? -1.550 9.328 -18.440 1.00 96.50 287 TYR A N 1
ATOM 2358 C CA . TYR A 1 287 ? -1.509 8.964 -17.030 1.00 96.50 287 TYR A CA 1
ATOM 2359 C C . TYR A 1 287 ? -1.742 10.202 -16.156 1.00 96.50 287 TYR A C 1
ATOM 2361 O O . TYR A 1 287 ? -1.856 11.316 -16.676 1.00 96.50 287 TYR A O 1
ATOM 2369 N N . GLU A 1 288 ? -1.919 9.994 -14.854 1.00 95.50 288 GLU A N 1
ATOM 2370 C CA . GLU A 1 288 ? -2.256 11.065 -13.912 1.00 95.50 288 GLU A CA 1
ATOM 2371 C C . GLU A 1 288 ? -1.032 11.951 -13.647 1.00 95.50 288 GLU A C 1
ATOM 2373 O O . GLU A 1 288 ? 0.076 11.458 -13.465 1.00 95.50 288 GLU A O 1
ATOM 2378 N N . LYS A 1 289 ? -1.227 13.268 -13.643 1.00 95.94 289 LYS A N 1
ATOM 2379 C CA . LYS A 1 289 ? -0.153 14.243 -13.384 1.00 95.94 289 LYS A CA 1
ATOM 2380 C C . LYS A 1 289 ? -0.330 14.950 -12.044 1.00 95.94 289 LYS A C 1
ATOM 2382 O O . LYS A 1 289 ? 0.513 15.758 -11.650 1.00 95.94 289 LYS A O 1
ATOM 2387 N N . ASP A 1 290 ? -1.452 14.699 -11.374 1.00 92.50 290 ASP A N 1
ATOM 2388 C CA . ASP A 1 290 ? -1.775 15.273 -10.080 1.00 92.50 290 ASP A CA 1
ATOM 2389 C C . ASP A 1 290 ? -1.925 14.205 -8.989 1.00 92.50 290 ASP A C 1
ATOM 2391 O O . ASP A 1 290 ? -2.745 13.284 -9.078 1.00 92.50 290 ASP A O 1
ATOM 2395 N N . ALA A 1 291 ? -1.143 14.377 -7.926 1.00 93.44 291 ALA A N 1
ATOM 2396 C CA . ALA A 1 291 ? -1.212 13.589 -6.703 1.00 93.44 291 ALA A CA 1
ATOM 2397 C C . ALA A 1 291 ? -1.709 14.410 -5.503 1.00 93.44 291 ALA A C 1
ATOM 2399 O O . ALA A 1 291 ? -1.689 13.908 -4.384 1.00 93.44 291 ALA A O 1
ATOM 2400 N N . SER A 1 292 ? -2.211 15.637 -5.719 1.00 92.00 292 SER A N 1
ATOM 2401 C CA . SER A 1 292 ? -2.655 16.523 -4.634 1.00 92.00 292 SER A CA 1
ATOM 2402 C C . SER A 1 292 ? -3.722 15.904 -3.731 1.00 92.00 292 SER A C 1
ATOM 2404 O O . SER A 1 292 ? -3.819 16.279 -2.569 1.00 92.00 292 SER A O 1
ATOM 2406 N N . PHE A 1 293 ? -4.489 14.928 -4.236 1.00 92.06 293 PHE A N 1
ATOM 2407 C CA . PHE A 1 293 ? -5.492 14.193 -3.465 1.00 92.06 293 PHE A CA 1
ATOM 2408 C C . PHE A 1 293 ? -4.923 13.580 -2.176 1.00 92.06 293 PHE A C 1
ATOM 2410 O O . PHE A 1 293 ? -5.659 13.499 -1.196 1.00 92.06 293 PHE A O 1
ATOM 2417 N N . VAL A 1 294 ? -3.645 13.178 -2.139 1.00 91.38 294 VAL A N 1
ATOM 2418 C CA . VAL A 1 294 ? -3.008 12.598 -0.939 1.00 91.38 294 VAL A CA 1
ATOM 2419 C C . VAL A 1 294 ? -3.141 13.547 0.259 1.00 91.38 294 VAL A C 1
ATOM 2421 O O . VAL A 1 294 ? -3.573 13.131 1.335 1.00 91.38 294 VAL A O 1
ATOM 2424 N N . ASN A 1 295 ? -2.969 14.848 0.020 1.00 90.88 295 ASN A N 1
ATOM 2425 C CA . ASN A 1 295 ? -3.014 15.900 1.040 1.00 90.88 295 ASN A CA 1
ATOM 2426 C C . ASN A 1 295 ? -4.422 16.133 1.619 1.00 90.88 295 ASN A C 1
ATOM 2428 O O . ASN A 1 295 ? -4.581 16.823 2.623 1.00 90.88 295 ASN A O 1
ATOM 2432 N N . PHE A 1 296 ? -5.463 15.583 0.989 1.00 92.00 296 PHE A N 1
ATOM 2433 C CA . PHE A 1 296 ? -6.857 15.779 1.398 1.00 92.00 296 PHE A CA 1
ATOM 2434 C C . PHE A 1 296 ? -7.578 14.479 1.718 1.00 92.00 296 PHE A C 1
ATOM 2436 O O . PHE A 1 296 ? -8.657 14.534 2.302 1.00 92.00 296 PHE A O 1
ATOM 2443 N N . THR A 1 297 ? -7.023 13.333 1.316 1.00 95.12 297 THR A N 1
ATOM 2444 C CA . THR A 1 297 ? -7.778 12.089 1.354 1.00 95.12 297 THR A CA 1
ATOM 2445 C C . THR A 1 297 ? -8.035 11.644 2.789 1.00 95.12 297 THR A C 1
ATOM 2447 O O . THR A 1 297 ? -7.106 11.568 3.591 1.00 95.12 297 THR A O 1
ATOM 2450 N N . ARG A 1 298 ? -9.300 11.353 3.097 1.00 96.75 298 ARG A N 1
ATOM 2451 C CA . ARG A 1 298 ? -9.771 10.798 4.370 1.00 96.75 298 ARG A CA 1
ATOM 2452 C C . ARG A 1 298 ? -10.750 9.673 4.079 1.00 96.75 298 ARG A C 1
ATOM 2454 O O . ARG A 1 298 ? -11.600 9.819 3.197 1.00 96.75 298 ARG A O 1
ATOM 2461 N N . LEU A 1 299 ? -10.636 8.576 4.820 1.00 98.00 299 LEU A N 1
ATOM 2462 C CA . LEU A 1 299 ? -11.549 7.443 4.735 1.00 98.00 299 LEU A CA 1
ATOM 2463 C C . LEU A 1 299 ? -12.272 7.290 6.072 1.00 98.00 299 LEU A C 1
ATOM 2465 O O . LEU A 1 299 ? -11.639 7.158 7.114 1.00 98.00 299 LEU A O 1
ATOM 2469 N N . PHE A 1 300 ? -13.597 7.270 6.036 1.00 98.12 300 PHE A N 1
ATOM 2470 C CA . PHE A 1 300 ? -14.438 7.031 7.200 1.00 98.12 300 PHE A CA 1
ATOM 2471 C C . PHE A 1 300 ? -15.252 5.759 7.011 1.00 98.12 300 PHE A C 1
ATOM 2473 O O . PHE A 1 300 ? -15.668 5.441 5.898 1.00 98.12 300 PHE A O 1
ATOM 2480 N N . ARG A 1 301 ? -15.520 5.074 8.118 1.00 97.56 301 ARG A N 1
ATOM 2481 C CA . ARG A 1 301 ? -16.466 3.963 8.226 1.00 97.56 301 ARG A CA 1
ATOM 2482 C C . ARG A 1 301 ? -17.700 4.460 8.969 1.00 97.56 301 ARG A C 1
ATOM 2484 O O . ARG A 1 301 ? -17.572 5.048 10.045 1.00 97.56 301 ARG A O 1
ATOM 2491 N N . CYS A 1 302 ? -18.871 4.250 8.388 1.00 96.62 302 CYS A N 1
ATOM 2492 C CA . CYS A 1 302 ? -20.165 4.501 9.004 1.00 96.62 302 CYS A CA 1
ATOM 2493 C C . CYS A 1 302 ? -20.818 3.149 9.293 1.00 96.62 302 CYS A C 1
ATOM 2495 O O . CYS A 1 302 ? -21.167 2.437 8.354 1.00 96.62 302 CYS A O 1
ATOM 2497 N N . SER A 1 303 ? -20.975 2.827 10.575 1.00 94.31 303 SER A N 1
ATOM 2498 C CA . SER A 1 303 ? -21.419 1.510 11.042 1.00 94.31 303 SER A CA 1
ATOM 2499 C C . SER A 1 303 ? -22.307 1.639 12.279 1.00 94.31 303 SER A C 1
ATOM 2501 O O . SER A 1 303 ? -22.282 2.666 12.971 1.00 94.31 303 SER A O 1
ATOM 2503 N N . ASN A 1 304 ? -23.088 0.602 12.574 1.00 91.31 304 ASN A N 1
ATOM 2504 C CA . ASN A 1 304 ? -23.868 0.472 13.801 1.00 91.31 304 ASN A CA 1
ATOM 2505 C C . ASN A 1 304 ? -23.318 -0.561 14.807 1.00 91.31 304 ASN A C 1
ATOM 2507 O O . ASN A 1 304 ? -23.964 -0.777 15.834 1.00 91.31 304 ASN A O 1
ATOM 2511 N N . ASP A 1 305 ? -22.120 -1.118 14.582 1.00 90.19 305 ASP A N 1
ATOM 2512 C CA . ASP A 1 305 ? -21.486 -2.160 15.418 1.00 90.19 305 ASP A CA 1
ATOM 2513 C C . ASP A 1 305 ? -21.470 -1.850 16.926 1.00 90.19 305 ASP A C 1
ATOM 2515 O O . ASP A 1 305 ? -21.509 -2.744 17.770 1.00 90.19 305 ASP A O 1
ATOM 2519 N N . LYS A 1 306 ? -21.437 -0.564 17.296 1.00 87.38 306 LYS A N 1
ATOM 2520 C CA . LYS A 1 306 ? -21.456 -0.102 18.697 1.00 87.38 306 LYS A CA 1
ATOM 2521 C C . LYS A 1 306 ? -22.858 -0.109 19.329 1.00 87.38 306 LYS A C 1
ATOM 2523 O O . LYS A 1 306 ? -23.051 0.460 20.403 1.00 87.38 306 LYS A O 1
ATOM 2528 N N . GLY A 1 307 ? -23.852 -0.688 18.654 1.00 88.81 307 GLY A N 1
ATOM 2529 C CA . GLY A 1 307 ? -25.271 -0.632 19.016 1.00 88.81 307 GLY A CA 1
ATOM 2530 C C . GLY A 1 307 ? -25.953 0.695 18.658 1.00 88.81 307 GLY A C 1
ATOM 2531 O O . GLY A 1 307 ? -27.110 0.915 19.012 1.00 88.81 307 GLY A O 1
ATOM 2532 N N . TYR A 1 308 ? -25.246 1.601 17.981 1.00 90.94 308 TYR A N 1
ATOM 2533 C CA . TYR A 1 308 ? -25.743 2.903 17.543 1.00 90.94 308 TYR A CA 1
ATOM 2534 C C . TYR A 1 308 ? -24.946 3.394 16.329 1.00 90.94 308 TYR A C 1
ATOM 2536 O O . TYR A 1 308 ? -23.810 2.971 16.127 1.00 90.94 308 TYR A O 1
ATOM 2544 N N . PHE A 1 309 ? -25.523 4.295 15.527 1.00 94.25 309 PHE A N 1
ATOM 2545 C CA . PHE A 1 309 ? -24.866 4.783 14.311 1.00 94.25 309 PHE A CA 1
ATOM 2546 C C . PHE A 1 309 ? -23.665 5.668 14.658 1.00 94.25 309 PHE A C 1
ATOM 2548 O O . PHE A 1 309 ? -23.814 6.718 15.290 1.00 94.25 309 PHE A O 1
ATOM 2555 N N . ALA A 1 310 ? -22.476 5.255 14.238 1.00 95.56 310 ALA A N 1
ATOM 2556 C CA . ALA A 1 310 ? -21.234 5.948 14.527 1.00 95.56 310 ALA A CA 1
ATOM 2557 C C . ALA A 1 310 ? -20.376 6.093 13.270 1.00 95.56 310 ALA A C 1
ATOM 2559 O O . ALA A 1 310 ? -20.341 5.217 12.404 1.00 95.56 310 ALA A O 1
ATOM 2560 N N . VAL A 1 311 ? -19.650 7.205 13.203 1.00 97.19 311 VAL A N 1
ATOM 2561 C CA . VAL A 1 311 ? -18.626 7.456 12.193 1.00 97.19 311 VAL A CA 1
ATOM 2562 C C . VAL A 1 311 ? -17.258 7.375 12.853 1.00 97.19 311 VAL A C 1
ATOM 2564 O O . VAL A 1 311 ? -16.990 8.073 13.829 1.00 97.19 311 VAL A O 1
ATOM 2567 N N . SER A 1 312 ? -16.380 6.550 12.295 1.00 96.62 312 SER A N 1
ATOM 2568 C CA . SER A 1 312 ? -14.970 6.465 12.682 1.00 96.62 312 SER A CA 1
ATOM 2569 C C . SER A 1 312 ? -14.075 6.755 11.486 1.00 96.62 312 SER A C 1
ATOM 2571 O O . SER A 1 312 ? -14.351 6.279 10.386 1.00 96.62 312 SER A O 1
ATOM 2573 N N . GLU A 1 313 ? -12.996 7.499 11.694 1.00 96.94 313 GLU A N 1
ATOM 2574 C CA . GLU A 1 313 ? -11.973 7.727 10.673 1.00 96.94 313 GLU A CA 1
ATOM 2575 C C . GLU A 1 313 ? -10.947 6.587 10.685 1.00 96.94 313 GLU A C 1
ATOM 2577 O O . GLU A 1 313 ? -10.531 6.118 11.745 1.00 96.94 313 GLU A O 1
ATOM 2582 N N . LYS A 1 314 ? -10.566 6.119 9.496 1.00 95.56 314 LYS A N 1
ATOM 2583 C CA . LYS A 1 314 ? -9.456 5.186 9.297 1.00 95.56 314 LYS A CA 1
ATOM 2584 C C . LYS A 1 314 ? -8.154 5.982 9.239 1.00 95.56 314 LYS A C 1
ATOM 2586 O O . LYS A 1 314 ? -8.151 7.153 8.864 1.00 95.56 314 LYS A O 1
ATOM 2591 N N . THR A 1 315 ? -7.046 5.349 9.611 1.00 92.62 315 THR A N 1
ATOM 2592 C CA . THR A 1 315 ? -5.722 5.978 9.548 1.00 92.62 315 THR A CA 1
ATOM 2593 C C . THR A 1 315 ? -5.406 6.441 8.123 1.00 92.62 315 THR A C 1
ATOM 2595 O O . THR A 1 315 ? -5.982 5.953 7.150 1.00 92.62 315 THR A O 1
ATOM 2598 N N . MET A 1 316 ? -4.475 7.388 7.980 1.00 91.88 316 MET A N 1
ATOM 2599 C CA . MET A 1 316 ? -4.092 7.916 6.663 1.00 91.88 316 MET A CA 1
ATOM 2600 C C . MET A 1 316 ? -3.532 6.844 5.719 1.00 91.88 316 MET A C 1
ATOM 2602 O O . MET A 1 316 ? -3.640 6.982 4.503 1.00 91.88 316 MET A O 1
ATOM 2606 N N . ASP A 1 317 ? -2.961 5.779 6.278 1.00 93.88 317 ASP A N 1
ATOM 2607 C CA . ASP A 1 317 ? -2.415 4.633 5.554 1.00 93.88 317 ASP A CA 1
ATOM 2608 C C . ASP A 1 317 ? -3.455 3.524 5.322 1.00 93.88 317 ASP A C 1
ATOM 2610 O O . ASP A 1 317 ? -3.191 2.344 5.526 1.00 93.88 317 ASP A O 1
ATOM 2614 N N . PHE A 1 318 ? -4.666 3.905 4.910 1.00 96.19 318 PHE A N 1
ATOM 2615 C CA . PHE A 1 318 ? -5.714 2.947 4.564 1.00 96.19 318 PHE A CA 1
ATOM 2616 C C . PHE A 1 318 ? -5.437 2.257 3.214 1.00 96.19 318 PHE A C 1
ATOM 2618 O O . PHE A 1 318 ? -4.799 2.806 2.305 1.00 96.19 318 PHE A O 1
ATOM 2625 N N . CYS A 1 319 ? -5.993 1.060 3.032 1.00 96.25 319 CYS A N 1
ATOM 2626 C CA . CYS A 1 319 ? -5.857 0.255 1.822 1.00 96.25 319 CYS A CA 1
ATOM 2627 C C . CYS A 1 319 ? -7.213 -0.188 1.246 1.00 96.25 319 CYS A C 1
ATOM 2629 O O . CYS A 1 319 ? -8.277 0.125 1.774 1.00 96.25 319 CYS A O 1
ATOM 2631 N N . GLN A 1 320 ? -7.195 -0.879 0.098 1.00 96.19 320 GLN A N 1
ATOM 2632 C CA . GLN A 1 320 ? -8.431 -1.353 -0.547 1.00 96.19 320 GLN A CA 1
ATOM 2633 C C . GLN A 1 320 ? -9.230 -2.296 0.362 1.00 96.19 320 GLN A C 1
ATOM 2635 O O . GLN A 1 320 ? -10.455 -2.306 0.293 1.00 96.19 320 GLN A O 1
ATOM 2640 N N . ASP A 1 321 ? -8.545 -3.079 1.195 1.00 94.88 321 ASP A N 1
ATOM 2641 C CA . ASP A 1 321 ? -9.172 -4.064 2.077 1.00 94.88 321 ASP A CA 1
ATOM 2642 C C . ASP A 1 321 ? -9.796 -3.421 3.334 1.00 94.88 321 ASP A C 1
ATOM 2644 O O . ASP A 1 321 ? -10.460 -4.110 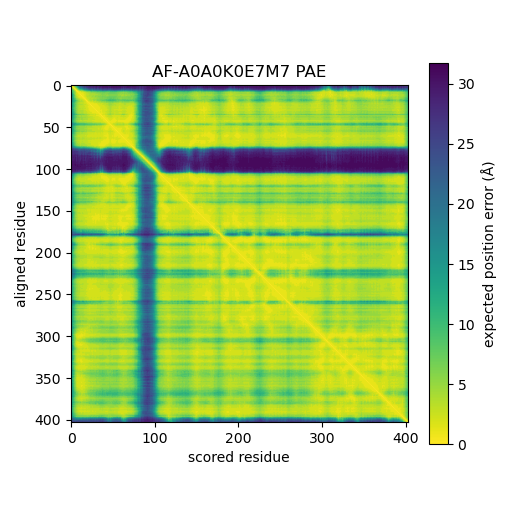4.099 1.00 94.88 321 ASP A O 1
ATOM 2648 N N . ASP A 1 322 ? -9.644 -2.103 3.526 1.00 95.94 322 ASP A N 1
ATOM 2649 C CA . ASP A 1 322 ? -10.408 -1.336 4.519 1.00 95.94 322 ASP A CA 1
ATOM 2650 C C . ASP A 1 322 ? -11.832 -0.993 4.056 1.00 95.94 322 ASP A C 1
ATOM 2652 O O . ASP A 1 322 ? -12.599 -0.418 4.829 1.00 95.94 322 ASP A O 1
ATOM 2656 N N . LEU A 1 323 ? -12.185 -1.305 2.803 1.00 95.75 323 LEU A N 1
ATOM 2657 C CA . LEU A 1 323 ? -13.553 -1.197 2.305 1.00 95.75 323 LEU A CA 1
ATOM 2658 C C . LEU A 1 323 ? -14.365 -2.418 2.745 1.00 95.75 323 LEU A C 1
ATOM 2660 O O . LEU A 1 323 ? -14.243 -3.494 2.158 1.00 95.75 323 LEU A O 1
ATOM 2664 N N . ASP A 1 324 ? -15.181 -2.226 3.778 1.00 93.00 324 ASP A N 1
ATOM 2665 C CA . ASP A 1 324 ? -15.965 -3.286 4.409 1.00 93.00 324 ASP A CA 1
ATOM 2666 C C . ASP A 1 324 ? -17.313 -3.500 3.708 1.00 93.00 324 ASP A C 1
ATOM 2668 O O . ASP A 1 324 ? -18.120 -2.579 3.603 1.00 93.00 324 ASP A O 1
ATOM 2672 N N . ASP A 1 325 ? -17.575 -4.723 3.242 1.00 92.25 325 ASP A N 1
ATOM 2673 C CA . ASP A 1 325 ? -18.820 -5.071 2.551 1.00 92.25 325 ASP A CA 1
ATOM 2674 C C . ASP A 1 325 ? -20.068 -4.964 3.431 1.00 92.25 325 ASP A C 1
ATOM 2676 O O . ASP A 1 325 ? -21.166 -4.841 2.879 1.00 92.25 325 ASP A O 1
ATOM 2680 N N . GLU A 1 326 ? -19.915 -4.999 4.752 1.00 92.50 326 GLU A N 1
ATOM 2681 C CA . GLU A 1 326 ? -21.020 -4.898 5.706 1.00 92.50 326 GLU A CA 1
ATOM 2682 C C . GLU A 1 326 ? -21.391 -3.443 6.037 1.00 92.50 326 GLU A C 1
ATOM 2684 O O . GLU A 1 326 ? -22.445 -3.207 6.616 1.00 92.50 326 GLU A O 1
ATOM 2689 N N . ASP A 1 327 ? -20.585 -2.453 5.628 1.00 94.25 327 ASP A N 1
ATOM 2690 C CA . ASP A 1 327 ? -20.754 -1.058 6.047 1.00 94.25 327 ASP A CA 1
ATOM 2691 C C . ASP A 1 327 ? -20.773 -0.045 4.898 1.00 94.25 327 ASP A C 1
ATOM 2693 O O . ASP A 1 327 ? -20.579 -0.337 3.713 1.00 94.25 327 ASP A O 1
ATOM 2697 N N . ILE A 1 328 ? -21.004 1.215 5.273 1.00 95.62 328 ILE A N 1
ATOM 2698 C CA . ILE A 1 328 ? -20.880 2.359 4.380 1.00 95.62 328 ILE A CA 1
ATOM 2699 C C . ILE A 1 328 ? -19.535 3.040 4.612 1.00 95.62 328 ILE A C 1
ATOM 2701 O O . ILE A 1 328 ? -19.229 3.497 5.713 1.00 95.62 328 ILE A O 1
ATOM 2705 N N . MET A 1 329 ? -18.756 3.179 3.544 1.00 97.81 329 MET A N 1
ATOM 2706 C CA . MET A 1 329 ? -17.469 3.862 3.572 1.00 97.81 329 MET A CA 1
ATOM 2707 C C . MET A 1 329 ? -17.596 5.242 2.926 1.00 97.81 329 MET A C 1
ATOM 2709 O O . MET A 1 329 ? -18.211 5.400 1.870 1.00 97.81 329 MET A O 1
ATOM 2713 N N . VAL A 1 330 ? -17.000 6.259 3.543 1.00 98.25 330 VAL A N 1
ATOM 2714 C CA . VAL A 1 330 ? -16.984 7.632 3.025 1.00 98.25 330 VAL A CA 1
ATOM 2715 C C . VAL A 1 330 ? -15.550 8.023 2.707 1.00 98.25 330 VAL A C 1
ATOM 2717 O O . VAL A 1 330 ? -14.719 8.091 3.604 1.00 98.25 330 VAL A O 1
ATOM 2720 N N . LEU A 1 331 ? -15.258 8.301 1.438 1.00 98.25 331 LEU A N 1
ATOM 2721 C CA . LEU A 1 331 ? -13.936 8.744 0.990 1.00 98.25 331 LEU A CA 1
ATOM 2722 C C . LEU A 1 331 ? -14.015 10.198 0.519 1.00 98.25 331 LEU A C 1
ATOM 2724 O O . LEU A 1 331 ? -14.552 10.461 -0.555 1.00 98.25 331 LEU A O 1
ATOM 2728 N N . ASP A 1 332 ? -13.465 11.139 1.281 1.00 97.25 332 ASP A N 1
ATOM 2729 C CA . ASP A 1 332 ? -13.261 12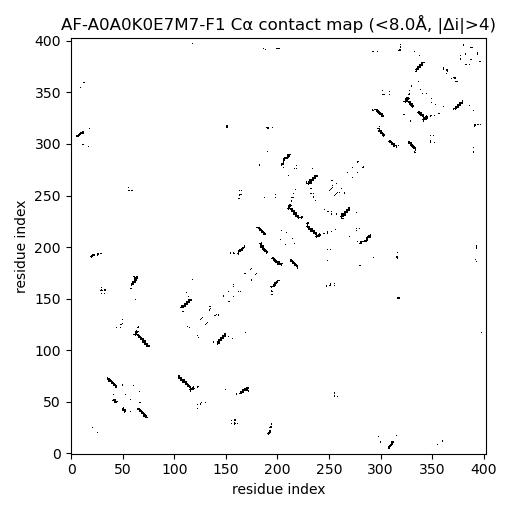.519 0.818 1.00 97.25 332 ASP A CA 1
ATOM 2730 C C . ASP A 1 332 ? -11.864 12.628 0.224 1.00 97.25 332 ASP A C 1
ATOM 2732 O O . ASP A 1 332 ? -10.903 12.400 0.942 1.00 97.25 332 ASP A O 1
ATOM 2736 N N . ASN A 1 333 ? -11.734 12.966 -1.061 1.00 94.94 333 ASN A N 1
ATOM 2737 C CA . ASN A 1 333 ? -10.431 13.135 -1.717 1.00 94.94 333 ASN A CA 1
ATOM 2738 C C . ASN A 1 333 ? -10.006 14.604 -1.896 1.00 94.94 333 ASN A C 1
ATOM 2740 O O . ASN A 1 333 ? -9.066 14.889 -2.641 1.00 94.94 333 ASN A O 1
ATOM 2744 N N . GLY A 1 334 ? -10.726 15.542 -1.278 1.00 93.56 334 GLY A N 1
ATOM 2745 C CA . GLY A 1 334 ? -10.494 16.975 -1.424 1.00 93.56 334 GLY A CA 1
ATOM 2746 C C . GLY A 1 334 ? -11.354 17.663 -2.483 1.00 93.56 334 GLY A C 1
ATOM 2747 O O . GLY A 1 334 ? -11.402 18.884 -2.526 1.00 93.56 334 GLY A O 1
ATOM 2748 N N . GLU A 1 335 ? -12.053 16.925 -3.338 1.00 93.62 335 GLU A N 1
ATOM 2749 C CA . GLU A 1 335 ? -12.938 17.493 -4.370 1.00 93.62 335 GLU A CA 1
ATOM 2750 C C . GLU A 1 335 ? -14.269 16.754 -4.436 1.00 93.62 335 GLU A C 1
ATOM 2752 O O . GLU A 1 335 ? -15.324 17.343 -4.679 1.00 93.62 335 GLU A O 1
ATOM 2757 N N . ILE A 1 336 ? -14.217 15.444 -4.222 1.00 96.31 336 ILE A N 1
ATOM 2758 C CA . ILE A 1 336 ? -15.343 14.533 -4.282 1.00 96.31 336 ILE A CA 1
ATOM 2759 C C . ILE A 1 336 ? -15.371 13.753 -2.973 1.00 96.31 336 ILE A C 1
ATOM 2761 O O . ILE A 1 336 ? -14.370 13.162 -2.568 1.00 96.31 336 ILE A O 1
ATOM 2765 N N . VAL A 1 337 ? -16.543 13.736 -2.349 1.00 97.94 337 VAL A N 1
ATOM 2766 C CA . VAL A 1 337 ? -16.880 12.828 -1.260 1.00 97.94 337 VAL A CA 1
ATOM 2767 C C . VAL A 1 337 ? -17.628 11.658 -1.876 1.00 97.94 337 VAL A C 1
ATOM 2769 O O . VAL A 1 337 ? -18.722 11.824 -2.421 1.00 97.94 337 VAL A O 1
ATOM 2772 N N . TYR A 1 338 ? -17.018 10.481 -1.838 1.00 98.12 338 TYR A N 1
ATOM 2773 C CA . TYR A 1 338 ? -17.629 9.249 -2.303 1.00 98.12 338 TYR A CA 1
ATOM 2774 C C . TYR A 1 338 ? -18.354 8.562 -1.159 1.00 98.12 338 TYR A C 1
ATOM 2776 O O . TYR A 1 338 ? -17.762 8.330 -0.110 1.00 98.12 338 TYR A O 1
ATOM 2784 N N . LEU A 1 339 ? -19.605 8.189 -1.399 1.00 97.44 339 LEU A N 1
ATOM 2785 C CA . LEU A 1 339 ? -20.338 7.228 -0.590 1.00 97.44 339 LEU A CA 1
ATOM 2786 C C . LEU A 1 339 ? -20.164 5.854 -1.243 1.00 97.44 339 LEU A C 1
ATOM 2788 O O . LEU A 1 339 ? -20.769 5.581 -2.284 1.00 97.44 339 LEU A O 1
ATOM 2792 N N . TRP A 1 340 ? -19.283 5.032 -0.686 1.00 97.38 340 TRP A N 1
ATOM 2793 C CA . TRP A 1 340 ? -19.081 3.653 -1.110 1.00 97.38 340 TRP A CA 1
ATOM 2794 C C . TRP A 1 340 ? -19.977 2.748 -0.266 1.00 97.38 340 TRP A C 1
ATOM 2796 O O . TRP A 1 340 ? -19.920 2.776 0.961 1.00 97.38 340 TRP A O 1
ATOM 2806 N N . ILE A 1 341 ? -20.864 2.009 -0.928 1.00 92.50 341 ILE A N 1
ATOM 2807 C CA . ILE A 1 341 ? -21.903 1.207 -0.274 1.00 92.50 341 ILE A CA 1
ATOM 2808 C C . ILE A 1 341 ? -21.463 -0.254 -0.322 1.00 92.50 341 ILE A C 1
ATOM 2810 O O . ILE A 1 341 ? -21.379 -0.826 -1.415 1.00 92.50 341 ILE A O 1
ATOM 2814 N N . GLY A 1 342 ? -21.188 -0.836 0.847 1.00 89.88 342 GLY A N 1
ATOM 2815 C CA . GLY A 1 342 ? -20.913 -2.258 0.990 1.00 89.88 342 GLY A CA 1
ATOM 2816 C C . GLY A 1 342 ? -22.072 -3.106 0.474 1.00 89.88 342 GLY A C 1
ATOM 2817 O O . GLY A 1 342 ? -23.238 -2.709 0.531 1.00 89.88 342 GLY A O 1
ATOM 2818 N N . ARG A 1 343 ? -21.760 -4.279 -0.086 1.00 88.81 343 ARG A N 1
ATOM 2819 C CA . ARG A 1 343 ? -22.766 -5.158 -0.706 1.00 88.81 343 ARG A CA 1
ATOM 2820 C C . ARG A 1 343 ? -23.857 -5.594 0.280 1.00 88.81 343 ARG A C 1
ATOM 2822 O O . ARG A 1 343 ? -25.000 -5.776 -0.138 1.00 88.81 343 ARG A O 1
ATOM 2829 N N . ASN A 1 344 ? -23.487 -5.754 1.544 1.00 89.31 344 ASN A N 1
ATOM 2830 C CA . ASN A 1 344 ? -24.328 -6.261 2.620 1.00 89.31 344 ASN A CA 1
ATOM 2831 C C . ASN A 1 344 ? -24.730 -5.154 3.611 1.00 89.31 344 ASN A C 1
ATOM 2833 O O . ASN A 1 344 ? -25.444 -5.422 4.574 1.00 89.31 344 ASN A O 1
ATOM 2837 N N . ALA A 1 345 ? -24.343 -3.904 3.336 1.00 89.75 345 ALA A N 1
ATOM 2838 C CA . ALA A 1 345 ? -24.658 -2.767 4.184 1.00 89.75 345 ALA A CA 1
ATOM 2839 C C . ALA A 1 345 ? -26.168 -2.544 4.327 1.00 89.75 345 ALA A C 1
ATOM 2841 O O . ALA A 1 345 ? -26.951 -2.670 3.374 1.00 89.75 345 ALA A O 1
ATOM 2842 N N . SER A 1 346 ? -26.600 -2.161 5.529 1.00 91.31 346 SER A N 1
ATOM 2843 C CA . SER A 1 346 ? -28.025 -2.001 5.798 1.00 91.31 346 SER A CA 1
ATOM 2844 C C . SER A 1 346 ? -28.606 -0.748 5.123 1.00 91.31 346 SER A C 1
ATOM 2846 O O . SER A 1 346 ? -27.969 0.304 4.984 1.00 91.31 346 SER A O 1
ATOM 2848 N N . GLN A 1 347 ? -29.889 -0.810 4.748 1.00 91.19 347 GLN A N 1
ATOM 2849 C CA . GLN A 1 347 ? -30.601 0.365 4.221 1.00 91.19 347 GLN A CA 1
ATOM 2850 C C . GLN A 1 347 ? -30.681 1.503 5.252 1.00 91.19 347 GLN A C 1
ATOM 2852 O O . GLN A 1 347 ? -30.719 2.681 4.885 1.00 91.19 347 GLN A O 1
ATOM 2857 N N . VAL A 1 348 ? -30.705 1.154 6.542 1.00 90.56 348 VAL A N 1
ATOM 2858 C CA . VAL A 1 348 ? -30.725 2.120 7.645 1.00 90.56 348 VAL A CA 1
ATOM 2859 C C . VAL A 1 348 ? -29.400 2.878 7.701 1.00 90.56 348 VAL A C 1
ATOM 2861 O O . VAL A 1 348 ? -29.421 4.109 7.694 1.00 90.56 348 VAL A O 1
ATOM 2864 N N . GLU A 1 349 ? -28.262 2.180 7.668 1.00 91.12 349 GLU A N 1
ATOM 2865 C CA . GLU A 1 349 ? -26.935 2.810 7.620 1.00 91.12 349 GLU A CA 1
ATOM 2866 C C . GLU A 1 349 ? -26.755 3.648 6.368 1.00 91.12 349 GLU A C 1
ATOM 2868 O O . GLU A 1 349 ? -26.300 4.782 6.465 1.00 91.12 349 GLU A O 1
ATOM 2873 N N . THR A 1 350 ? -27.200 3.155 5.210 1.00 92.44 350 THR A N 1
ATOM 2874 C CA . THR A 1 350 ? -27.147 3.915 3.953 1.00 92.44 350 THR A CA 1
ATOM 2875 C C . THR A 1 350 ? -27.861 5.263 4.091 1.00 92.44 350 THR A C 1
ATOM 2877 O O . THR A 1 350 ? -27.326 6.306 3.707 1.00 92.44 350 THR A O 1
ATOM 2880 N N . LYS A 1 351 ? -29.067 5.270 4.677 1.00 93.25 351 LYS A N 1
ATOM 2881 C CA . LYS A 1 351 ? -29.858 6.492 4.871 1.00 93.25 351 LYS A CA 1
ATOM 2882 C C . LYS A 1 351 ? -29.218 7.442 5.884 1.00 93.25 351 LYS A C 1
ATOM 2884 O O . LYS A 1 351 ? -29.190 8.651 5.645 1.00 93.25 351 LYS A O 1
ATOM 2889 N N . LEU A 1 352 ? -28.724 6.911 7.003 1.00 94.25 352 LEU A N 1
ATOM 2890 C CA . LEU A 1 352 ? -28.068 7.706 8.044 1.00 94.25 352 LEU A CA 1
ATOM 2891 C C . LEU A 1 352 ? -26.745 8.298 7.542 1.00 94.25 352 LEU A C 1
ATOM 2893 O O . LEU A 1 352 ? -26.521 9.496 7.706 1.00 94.25 352 LEU A O 1
ATOM 2897 N N . ALA A 1 353 ? -25.929 7.505 6.845 1.00 95.88 353 ALA A N 1
ATOM 2898 C CA . ALA A 1 353 ? -24.681 7.943 6.232 1.00 95.88 353 ALA A CA 1
ATOM 2899 C C . ALA A 1 353 ? -24.917 9.023 5.174 1.00 95.88 353 ALA A C 1
AT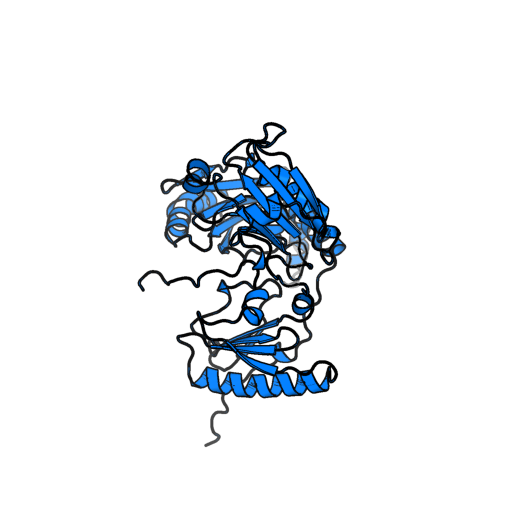OM 2901 O O . ALA A 1 353 ? -24.238 10.044 5.195 1.00 95.88 353 ALA A O 1
ATOM 2902 N N . TYR A 1 354 ? -25.925 8.871 4.307 1.00 96.06 354 TYR A N 1
ATOM 2903 C CA . TYR A 1 354 ? -26.272 9.906 3.327 1.00 96.06 354 TYR A CA 1
ATOM 2904 C C . TYR A 1 354 ? -26.613 11.250 3.995 1.00 96.06 354 TYR A C 1
ATOM 2906 O O . TYR A 1 354 ? -26.112 12.297 3.582 1.00 96.06 354 TYR A O 1
ATOM 2914 N N . GLY A 1 355 ? -27.418 11.224 5.065 1.00 95.50 355 GLY A N 1
ATOM 2915 C CA . GLY A 1 355 ? -27.735 12.421 5.848 1.00 95.50 355 GLY A CA 1
ATOM 2916 C C . GLY A 1 355 ? -26.502 13.032 6.522 1.00 95.50 355 GLY A C 1
ATOM 2917 O O . GLY A 1 355 ? -26.278 14.239 6.422 1.00 95.50 355 GLY A O 1
ATOM 2918 N N . ALA A 1 356 ? -25.673 12.201 7.158 1.00 96.12 356 ALA A N 1
ATOM 2919 C CA . ALA A 1 356 ? -24.463 12.637 7.850 1.00 96.12 356 ALA A CA 1
ATOM 2920 C C . ALA A 1 356 ? -23.421 13.240 6.890 1.00 96.12 356 ALA A C 1
ATOM 2922 O O . ALA A 1 356 ? -22.835 14.282 7.185 1.00 96.12 356 ALA A O 1
ATOM 2923 N N . VAL A 1 357 ? -23.254 12.652 5.701 1.00 97.25 357 VAL A N 1
ATOM 2924 C CA . VAL A 1 357 ? -22.376 13.174 4.643 1.00 97.25 357 VAL A CA 1
ATOM 2925 C C . VAL A 1 357 ? -22.857 14.530 4.124 1.00 97.25 357 VAL A C 1
ATOM 2927 O O . VAL A 1 357 ? -22.035 15.397 3.832 1.00 97.25 357 VAL A O 1
ATOM 2930 N N . GLY A 1 358 ? -24.172 14.762 4.060 1.00 96.56 358 GLY A N 1
ATOM 2931 C CA . GLY A 1 358 ? -24.718 16.081 3.730 1.00 96.56 358 GLY A CA 1
ATOM 2932 C C . GLY A 1 358 ? -24.254 17.169 4.706 1.00 96.56 358 GLY A C 1
ATOM 2933 O O . GLY A 1 358 ? -23.826 18.242 4.277 1.00 96.56 358 GLY A O 1
ATOM 2934 N N . VAL A 1 359 ? -24.264 16.870 6.010 1.00 95.38 359 VAL A N 1
ATOM 2935 C CA . VAL A 1 359 ? -23.762 17.782 7.055 1.00 95.38 359 VAL A CA 1
ATOM 2936 C C . VAL A 1 359 ? -22.248 17.976 6.934 1.00 95.38 359 VAL A C 1
ATOM 2938 O O . VAL A 1 359 ? -21.772 19.111 6.982 1.00 95.38 359 VAL A O 1
ATOM 2941 N N . TYR A 1 360 ? -21.498 16.893 6.705 1.00 96.38 360 TYR A N 1
ATOM 2942 C CA . TYR A 1 360 ? -20.050 16.947 6.482 1.00 96.38 360 TYR A CA 1
ATOM 2943 C C . TYR A 1 360 ? -19.675 17.876 5.318 1.00 96.38 360 TYR A C 1
ATOM 2945 O O . TYR A 1 360 ? -18.845 18.770 5.479 1.00 96.38 360 TYR A O 1
ATOM 2953 N N . ILE A 1 361 ?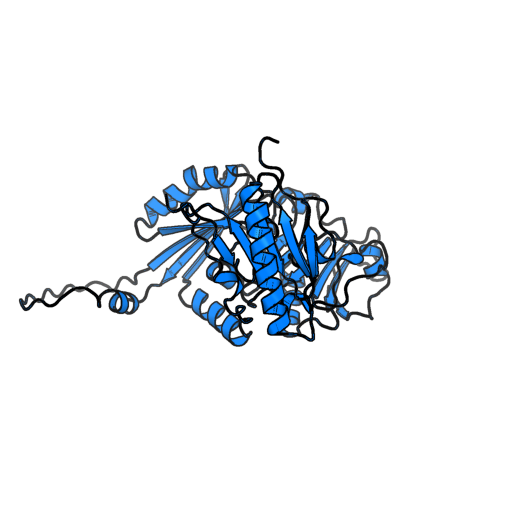 -20.331 17.721 4.163 1.00 96.12 361 ILE A N 1
ATOM 2954 C CA . ILE A 1 361 ? -20.088 18.547 2.972 1.00 96.12 361 ILE A CA 1
ATOM 2955 C C . ILE A 1 361 ? -20.440 20.014 3.232 1.00 96.12 361 ILE A C 1
ATOM 2957 O O . ILE A 1 361 ? -19.665 20.896 2.861 1.00 96.12 361 ILE A O 1
ATOM 2961 N N . ALA A 1 362 ? -21.574 20.288 3.886 1.00 94.81 362 ALA A N 1
ATOM 2962 C CA . ALA A 1 362 ? -21.977 21.654 4.214 1.00 94.81 362 ALA A CA 1
ATOM 2963 C C . ALA A 1 362 ? -20.934 22.355 5.100 1.00 94.81 362 ALA A C 1
ATOM 2965 O O . ALA A 1 362 ? -20.562 23.499 4.842 1.00 94.81 362 ALA A O 1
ATOM 2966 N N . GLN A 1 363 ? -20.398 21.652 6.099 1.00 92.50 363 GLN A N 1
ATOM 2967 C CA . GLN A 1 363 ? -19.342 22.190 6.951 1.00 92.50 363 GLN A CA 1
ATOM 2968 C C . GLN A 1 363 ? -18.006 22.343 6.214 1.00 92.50 363 GLN A C 1
ATOM 2970 O O . GLN A 1 363 ? -17.324 23.355 6.391 1.00 92.50 363 GLN A O 1
ATOM 2975 N N . ALA A 1 364 ? -17.627 21.377 5.372 1.00 91.38 364 ALA A N 1
ATOM 2976 C CA . ALA A 1 364 ? -16.426 21.475 4.544 1.00 91.38 364 ALA A CA 1
ATOM 2977 C C . ALA A 1 364 ? -16.484 22.704 3.619 1.00 91.38 364 ALA A C 1
ATOM 2979 O O . ALA A 1 364 ? -15.494 23.424 3.501 1.00 91.38 364 ALA A O 1
ATOM 2980 N N . GLN A 1 365 ? -17.658 22.995 3.047 1.00 92.38 365 GLN A N 1
ATOM 2981 C CA . GLN A 1 365 ? -17.903 24.188 2.234 1.00 92.38 365 GLN A CA 1
ATOM 2982 C C . GLN A 1 365 ? -17.738 25.489 3.030 1.00 92.38 365 GLN A C 1
ATOM 2984 O O . GLN A 1 365 ? -17.195 26.456 2.503 1.00 92.38 365 GLN A O 1
ATOM 2989 N N . MET A 1 366 ? -18.195 25.529 4.286 1.00 91.75 366 MET A N 1
ATOM 2990 C CA . MET A 1 366 ? -18.023 26.703 5.152 1.00 91.75 366 MET A CA 1
ATOM 2991 C C . MET A 1 366 ? -16.555 26.933 5.527 1.00 91.75 366 MET A C 1
ATOM 2993 O O . MET A 1 366 ? -16.111 28.076 5.579 1.00 91.75 366 MET A O 1
ATOM 2997 N N . ARG A 1 367 ? -15.795 25.856 5.778 1.00 88.94 367 ARG A N 1
ATOM 2998 C CA . ARG A 1 367 ? -14.369 25.933 6.141 1.00 88.94 367 ARG A CA 1
ATOM 2999 C C . ARG A 1 367 ? -13.464 26.255 4.953 1.00 88.94 367 ARG A C 1
ATOM 3001 O O . ARG A 1 367 ? -12.456 26.926 5.137 1.00 88.94 367 ARG A O 1
ATOM 3008 N N . ASN A 1 368 ? -13.793 25.764 3.759 1.00 88.44 368 ASN A N 1
ATOM 3009 C CA . ASN A 1 368 ? -13.008 25.996 2.548 1.00 88.44 368 ASN A CA 1
ATOM 3010 C C . ASN A 1 368 ? -13.918 26.276 1.336 1.00 88.44 368 ASN A C 1
ATOM 3012 O O . ASN A 1 368 ? -14.165 25.376 0.524 1.00 88.44 368 ASN A O 1
ATOM 3016 N N . PRO A 1 369 ? -14.407 27.524 1.192 1.00 90.38 369 PRO A N 1
ATOM 3017 C CA . PRO A 1 369 ? -15.319 27.888 0.112 1.00 90.38 369 PRO A CA 1
ATOM 3018 C C . PRO A 1 369 ? -14.723 27.740 -1.293 1.00 90.38 369 PRO A C 1
ATOM 3020 O O . PRO A 1 369 ? -15.463 27.492 -2.245 1.00 90.38 369 PRO A O 1
ATOM 3023 N N . GLU A 1 370 ? -13.399 27.863 -1.424 1.00 92.00 370 GLU A N 1
ATOM 3024 C CA . GLU A 1 370 ? -12.681 27.804 -2.703 1.00 92.00 370 GLU A CA 1
ATOM 3025 C C . GLU A 1 370 ? -12.626 26.392 -3.296 1.00 92.00 370 GLU A C 1
ATOM 3027 O O . GLU A 1 370 ? -12.417 26.228 -4.500 1.00 92.00 370 GLU A O 1
ATOM 3032 N N . ARG A 1 371 ? -12.848 25.357 -2.473 1.00 88.81 371 ARG A N 1
ATOM 3033 C CA . ARG A 1 371 ? -12.798 23.959 -2.910 1.00 88.81 371 ARG A CA 1
ATOM 3034 C C . ARG A 1 371 ? -14.091 23.211 -2.570 1.00 88.81 371 ARG A C 1
ATOM 3036 O O . ARG A 1 371 ? -14.096 22.363 -1.675 1.00 88.81 371 ARG A O 1
ATOM 3043 N N . PRO A 1 372 ? -15.195 23.475 -3.286 1.00 92.31 372 PRO A N 1
ATOM 3044 C CA . PRO A 1 372 ? -16.469 22.831 -3.006 1.00 92.31 372 PRO A CA 1
ATOM 3045 C C . PRO A 1 372 ? -16.406 21.315 -3.196 1.00 92.31 372 PRO A C 1
ATOM 3047 O O . PRO A 1 372 ? -15.880 20.820 -4.196 1.00 92.31 372 PRO A O 1
ATOM 3050 N N . ARG A 1 373 ? -16.973 20.572 -2.240 1.00 94.62 373 ARG A N 1
ATOM 3051 C CA . ARG A 1 373 ? -17.044 19.107 -2.290 1.00 94.62 373 ARG A CA 1
ATOM 3052 C C . ARG A 1 373 ? -18.289 18.646 -3.039 1.00 94.62 373 ARG A C 1
ATOM 3054 O O . ARG A 1 373 ? -19.397 19.097 -2.759 1.00 94.62 373 ARG A O 1
ATOM 3061 N N . LYS A 1 374 ? -18.120 17.711 -3.974 1.00 95.25 374 LYS A N 1
ATOM 3062 C CA . LYS A 1 374 ? -19.225 17.056 -4.692 1.00 95.25 374 LYS A CA 1
ATOM 3063 C C . LYS A 1 374 ? -19.503 15.685 -4.092 1.00 95.25 374 LYS A C 1
ATOM 3065 O O . LYS A 1 374 ? -18.572 14.919 -3.883 1.00 95.25 374 LYS A O 1
ATOM 3070 N N . LEU A 1 375 ? -20.770 15.349 -3.875 1.00 96.88 375 LEU A N 1
ATOM 3071 C CA . LEU A 1 375 ? -21.162 14.001 -3.465 1.00 96.88 375 LEU A CA 1
ATOM 3072 C C . LEU A 1 375 ? -21.261 13.081 -4.689 1.00 96.88 375 LEU A C 1
ATOM 3074 O O . LEU A 1 375 ? -21.915 13.430 -5.673 1.00 96.88 375 LEU A O 1
ATOM 3078 N N . MET A 1 376 ? -20.644 11.903 -4.628 1.00 96.69 376 MET A N 1
ATOM 3079 C CA . MET A 1 376 ? -20.777 10.852 -5.640 1.00 96.69 376 MET A CA 1
ATOM 3080 C C . MET A 1 376 ? -20.968 9.485 -4.981 1.00 96.69 376 MET A C 1
ATOM 3082 O O . MET A 1 376 ? -20.449 9.237 -3.901 1.00 96.69 376 MET A O 1
ATOM 3086 N N . ALA A 1 377 ? -21.682 8.576 -5.640 1.00 94.25 377 ALA A N 1
ATOM 3087 C CA . ALA A 1 377 ? -21.710 7.176 -5.226 1.00 94.25 377 ALA A CA 1
ATOM 3088 C C . ALA A 1 377 ? -20.505 6.426 -5.816 1.00 94.25 377 ALA A C 1
ATOM 3090 O O . ALA A 1 377 ? -20.106 6.682 -6.958 1.00 94.25 377 ALA A O 1
ATOM 3091 N N . ALA A 1 378 ? -19.950 5.483 -5.059 1.00 94.81 378 ALA A N 1
ATOM 3092 C CA . ALA A 1 378 ? -19.000 4.492 -5.549 1.00 94.81 378 ALA A CA 1
ATOM 3093 C C . ALA A 1 378 ? -19.594 3.097 -5.320 1.00 94.81 378 ALA A C 1
ATOM 3095 O O . ALA A 1 378 ? -19.985 2.752 -4.211 1.00 94.81 378 ALA A O 1
ATOM 3096 N N . ILE A 1 379 ? -19.709 2.313 -6.389 1.00 86.50 379 ILE A N 1
ATOM 3097 C CA . ILE A 1 379 ? -20.305 0.975 -6.336 1.00 86.50 379 ILE A CA 1
ATOM 3098 C C . ILE A 1 379 ? -19.179 -0.044 -6.447 1.00 86.50 379 ILE A C 1
ATOM 3100 O O . ILE A 1 379 ? -18.336 0.075 -7.341 1.00 86.50 379 ILE A O 1
ATOM 3104 N N . LYS A 1 380 ? -19.192 -1.051 -5.570 1.00 87.44 380 LYS A N 1
ATOM 3105 C CA . LYS A 1 380 ? -18.211 -2.134 -5.577 1.00 87.44 380 LYS A CA 1
ATOM 3106 C C . LYS A 1 380 ? -18.076 -2.776 -6.961 1.00 87.44 380 LYS A C 1
ATOM 3108 O O . LYS A 1 380 ? -19.062 -3.189 -7.568 1.00 87.44 380 LYS A O 1
ATOM 3113 N N . GLY A 1 381 ? -16.846 -2.863 -7.462 1.00 86.81 381 GLY A N 1
ATOM 3114 C CA . GLY A 1 381 ? -16.518 -3.425 -8.776 1.00 86.81 381 GLY A CA 1
ATOM 3115 C C . GLY A 1 381 ? -16.729 -2.470 -9.956 1.00 86.81 381 GLY A C 1
ATOM 3116 O O . GLY A 1 381 ? -16.294 -2.780 -11.065 1.00 86.81 381 GLY A O 1
ATOM 3117 N N . LEU A 1 382 ? -17.354 -1.311 -9.733 1.00 90.06 382 LEU A N 1
ATOM 3118 C CA . LEU A 1 382 ? -17.585 -0.259 -10.727 1.00 90.06 382 LEU A CA 1
ATOM 3119 C C . LEU A 1 382 ? -16.958 1.075 -10.294 1.00 90.06 382 LEU A C 1
ATOM 3121 O O . LEU A 1 382 ? -17.347 2.144 -10.776 1.00 90.06 382 LEU A O 1
ATOM 3125 N N . GLU A 1 383 ? -15.990 1.040 -9.378 1.00 94.44 383 GLU A N 1
ATOM 3126 C CA . GLU A 1 383 ? -15.347 2.244 -8.881 1.00 94.44 383 GLU A CA 1
ATOM 3127 C C . GLU A 1 383 ? -14.583 2.971 -9.992 1.00 94.44 383 GLU A C 1
ATOM 3129 O O . GLU A 1 383 ? -13.821 2.397 -10.774 1.00 94.44 383 GLU A O 1
ATOM 3134 N N . SER A 1 384 ? -14.777 4.288 -10.058 1.00 94.44 384 SER A N 1
ATOM 3135 C CA . SER A 1 384 ? -14.089 5.116 -11.045 1.00 94.44 384 SER A CA 1
ATOM 3136 C C . SER A 1 384 ? -12.596 5.237 -10.729 1.00 94.44 384 SER A C 1
ATOM 3138 O O . SER A 1 384 ? -12.187 5.211 -9.570 1.00 94.44 384 SER A O 1
ATOM 3140 N N . LYS A 1 385 ? -11.773 5.534 -11.742 1.00 92.38 385 LYS A N 1
ATOM 3141 C CA . LYS A 1 385 ? -10.341 5.823 -11.529 1.00 92.38 385 LYS A CA 1
ATOM 3142 C C . LYS A 1 385 ? -10.074 6.949 -10.524 1.00 92.38 385 LYS A C 1
ATOM 3144 O O . LYS A 1 385 ? -9.028 6.957 -9.884 1.00 92.38 385 LYS A O 1
ATOM 3149 N N . ARG A 1 386 ? -10.993 7.916 -10.404 1.00 94.00 386 ARG A N 1
ATOM 3150 C CA . ARG A 1 386 ? -10.869 9.029 -9.448 1.00 94.00 386 ARG A CA 1
ATOM 3151 C C . ARG A 1 386 ? -11.044 8.575 -7.996 1.00 94.00 386 ARG A C 1
ATOM 3153 O O . ARG A 1 386 ? -10.525 9.251 -7.118 1.00 94.00 386 ARG A O 1
ATOM 3160 N N . PHE A 1 387 ? -11.747 7.463 -7.777 1.00 96.38 387 PHE A N 1
ATOM 3161 C CA . PHE A 1 387 ? -11.856 6.787 -6.487 1.00 96.38 387 PHE A CA 1
ATOM 3162 C C . PHE A 1 387 ? -10.653 5.865 -6.269 1.00 96.38 387 PHE A C 1
ATOM 3164 O O . PHE A 1 387 ? -9.919 6.017 -5.299 1.00 96.38 387 PHE A O 1
ATOM 3171 N N . THR A 1 388 ? -10.378 4.961 -7.216 1.00 95.62 388 THR A N 1
ATOM 3172 C CA . THR A 1 388 ? -9.353 3.921 -7.029 1.00 95.62 388 THR A CA 1
ATOM 3173 C C . THR A 1 388 ? -7.938 4.482 -6.885 1.00 95.62 388 THR A C 1
ATOM 3175 O O . THR A 1 388 ? -7.104 3.839 -6.259 1.00 95.62 388 THR A O 1
ATOM 3178 N N . LYS A 1 389 ? -7.644 5.681 -7.421 1.00 94.06 389 LYS A N 1
ATOM 3179 C CA . LYS A 1 389 ? -6.324 6.325 -7.267 1.00 94.06 389 LYS A CA 1
ATOM 3180 C C . LYS A 1 389 ? -5.973 6.686 -5.819 1.00 94.06 389 LYS A C 1
ATOM 3182 O O . LYS A 1 389 ? -4.793 6.797 -5.489 1.00 94.06 389 LYS A O 1
ATOM 3187 N N . CYS A 1 390 ? -6.980 6.855 -4.960 1.00 96.06 390 CYS A N 1
ATOM 3188 C CA . CYS A 1 390 ? -6.778 7.156 -3.546 1.00 96.06 390 CYS A CA 1
ATOM 3189 C C . CYS A 1 390 ? -6.102 5.999 -2.800 1.00 96.06 390 CYS A C 1
ATOM 3191 O O . CYS A 1 390 ? -5.351 6.249 -1.863 1.00 96.06 390 CYS A O 1
ATOM 3193 N N . PHE A 1 391 ? -6.270 4.766 -3.278 1.00 96.56 391 PHE A N 1
ATOM 3194 C CA . PHE A 1 391 ? -5.729 3.554 -2.674 1.00 96.56 391 PHE A CA 1
ATOM 3195 C C . PHE A 1 391 ? -4.437 3.129 -3.375 1.00 96.56 391 PHE A C 1
ATOM 3197 O O . PHE A 1 391 ? -4.351 3.100 -4.607 1.00 96.56 391 PHE A O 1
ATOM 3204 N N . HIS A 1 392 ? -3.415 2.773 -2.601 1.00 96.12 392 HIS A N 1
ATOM 3205 C CA . HIS A 1 392 ? -2.168 2.270 -3.170 1.00 96.12 392 HIS A CA 1
ATOM 3206 C C . HIS A 1 392 ? -2.356 0.842 -3.690 1.00 96.12 392 HIS A C 1
ATOM 3208 O O . HIS A 1 392 ? -2.833 -0.028 -2.968 1.00 96.12 392 HIS A O 1
ATOM 3214 N N . ALA A 1 393 ? -1.968 0.615 -4.948 1.00 95.31 393 ALA A N 1
ATOM 3215 C CA . ALA A 1 393 ? -2.013 -0.687 -5.614 1.00 95.31 393 ALA A CA 1
ATOM 3216 C C . ALA A 1 393 ? -3.411 -1.330 -5.730 1.00 95.31 393 ALA A C 1
ATOM 3218 O O . ALA A 1 393 ? -3.533 -2.554 -5.664 1.00 95.31 393 ALA A O 1
ATOM 3219 N N . TRP A 1 394 ? -4.446 -0.516 -5.986 1.00 95.38 394 TRP A N 1
ATOM 3220 C CA . TRP A 1 394 ? -5.805 -1.002 -6.246 1.00 95.38 394 TRP A CA 1
ATOM 3221 C C . TRP A 1 394 ? -5.833 -2.168 -7.247 1.00 95.38 394 TRP A C 1
ATOM 3223 O O . TRP A 1 394 ? -5.251 -2.104 -8.336 1.00 95.38 394 TRP A O 1
ATOM 3233 N N . GLY A 1 395 ? -6.546 -3.226 -6.881 1.00 92.81 395 GLY A N 1
ATOM 3234 C CA . GLY A 1 395 ? -6.679 -4.452 -7.649 1.00 92.81 395 GLY A CA 1
ATOM 3235 C C . GLY A 1 395 ? -8.105 -4.989 -7.641 1.00 92.81 395 GLY A C 1
ATOM 3236 O O . GLY A 1 395 ? -9.082 -4.282 -7.386 1.00 92.81 395 GLY A O 1
ATOM 3237 N N . LYS A 1 396 ? -8.234 -6.278 -7.955 1.00 91.06 396 LYS A N 1
ATOM 3238 C CA . LYS A 1 396 ? -9.521 -6.974 -7.872 1.00 91.06 396 LYS A CA 1
ATOM 3239 C C . LYS A 1 396 ? -9.962 -7.060 -6.413 1.00 91.06 396 LYS A C 1
ATOM 3241 O O . LYS A 1 396 ? -9.138 -7.325 -5.539 1.00 91.06 396 LYS A O 1
ATOM 3246 N N . HIS A 1 397 ? -11.252 -6.871 -6.159 1.00 89.31 397 HIS A N 1
ATOM 3247 C CA . HIS A 1 397 ? -11.835 -7.162 -4.850 1.00 89.31 397 HIS A CA 1
ATOM 3248 C C . HIS A 1 397 ? -11.614 -8.630 -4.482 1.00 89.31 397 HIS A C 1
ATOM 3250 O O . HIS A 1 397 ? -11.631 -9.493 -5.364 1.00 89.31 397 HIS A O 1
ATOM 3256 N N . LYS A 1 398 ? -11.380 -8.903 -3.194 1.00 81.50 398 LYS A N 1
ATOM 3257 C CA . LYS A 1 398 ? -11.314 -10.283 -2.707 1.00 81.50 398 LYS A CA 1
ATOM 3258 C C . LYS A 1 398 ? -12.672 -10.942 -2.897 1.00 81.50 398 LYS A C 1
ATOM 3260 O O . LYS A 1 398 ? -13.705 -10.310 -2.689 1.00 81.50 398 LYS A O 1
ATOM 3265 N N . ILE A 1 399 ? -12.637 -12.207 -3.288 1.00 71.19 399 ILE A N 1
ATOM 3266 C CA . ILE A 1 399 ? -13.802 -13.081 -3.245 1.00 71.19 399 ILE A CA 1
ATOM 3267 C C . ILE A 1 399 ? -13.686 -13.822 -1.909 1.00 71.19 399 ILE A C 1
ATOM 3269 O O . ILE A 1 399 ? -12.655 -14.472 -1.692 1.00 71.19 399 ILE A O 1
ATOM 3273 N N . PRO A 1 400 ? -14.647 -13.668 -0.982 1.00 60.81 400 PRO A N 1
ATOM 3274 C CA . PRO A 1 400 ? -14.661 -14.436 0.254 1.00 60.81 400 PRO A CA 1
ATOM 3275 C C . PRO A 1 400 ? -14.556 -15.934 -0.045 1.00 60.81 400 PRO A C 1
ATOM 3277 O O . PRO A 1 400 ? -15.066 -16.422 -1.052 1.00 60.81 400 PRO A O 1
ATOM 3280 N N . ALA A 1 401 ? -13.864 -16.683 0.812 1.00 47.94 401 ALA A N 1
ATOM 3281 C CA . ALA A 1 401 ? -13.752 -18.123 0.628 1.00 47.94 401 ALA A CA 1
ATOM 3282 C C . ALA A 1 401 ? -15.144 -18.770 0.764 1.00 47.94 401 ALA A C 1
ATOM 3284 O O . ALA A 1 401 ? -15.663 -18.854 1.874 1.00 47.94 401 ALA A O 1
ATOM 3285 N N . GLY A 1 402 ? -15.721 -19.228 -0.351 1.00 48.28 402 GLY A N 1
ATOM 3286 C CA . GLY A 1 402 ? -17.034 -19.884 -0.385 1.00 48.28 402 GLY A CA 1
ATOM 3287 C C . GLY A 1 402 ? -18.021 -19.338 -1.423 1.00 48.28 402 GLY A C 1
ATOM 3288 O O . GLY A 1 402 ? -19.029 -20.004 -1.643 1.00 48.28 402 GLY A O 1
ATOM 3289 N N . ASP A 1 403 ? -17.717 -18.200 -2.061 1.00 37.56 403 ASP A N 1
ATOM 3290 C CA . ASP A 1 403 ? -18.536 -17.573 -3.119 1.00 37.56 403 ASP A CA 1
ATOM 3291 C C . ASP A 1 403 ? -18.108 -17.929 -4.553 1.00 37.56 403 ASP A C 1
ATOM 3293 O O . ASP A 1 403 ? -16.883 -18.051 -4.813 1.00 37.56 403 ASP A O 1
#

Secondary structure (DSSP, 8-state):
-------EE-HHHHSPPPPPPPHHHHHHHHHHHHHTEEEEEEEEEETTEEEEPPGGGTTEEETT-EEEEEEEEEE-TTTTTTTSTTS------------------EEEEEEEEEE-TT--THHHHHHIIIIIHHHHHHHGGGEEEEEEETT---HHHHHTTTT--EEESS-HHHHHHH-SSS-EEEEEE-SSSGGG-EEEEE---GGG-BTTSEEEEEEE-SS--TT--SEEEEEEE-TTS-GGGHHHHHHIIIIIISTT--S-EEEEETT---HHHHHHTTS----B---GGGGT-EEEEEE-TTSSEEEEEPPTT--GGG--TTSEEEEE-SSEEEEEE-TT--HHHHHHHHHHHHHHHHHHHHH-TTSPPEEEEEETT---HHHHTTSTT--PPPPPTT-

InterPro domains:
  IPR007122 Villin/Gelsolin [PR00597] (57-73)
  IPR007122 Villin/Gelsolin [PR00597] (320-342)
  IPR007122 Villin/Gelsolin [PTHR11977] (6-398)
  IPR007122 Villin/Gelsolin [SM00262] (38-164)
  IPR007122 Villin/Gelsolin [SM00262] (183-284)
  IPR007122 Villin/Gelsolin [SM00262] (298-394)
  IPR007123 Gelsolin-like domain [PF00626] (203-278)
  IPR007123 Gelsolin-like domain [PF00626] (315-370)
  IPR029006 ADF-H/Gelsolin-like domain superfamily [G3DSA:3.40.20.10] (30-181)
  IPR029006 ADF-H/Gelsolin-like domain superfamily [G3DSA:3.40.20.10] (183-289)
  IPR029006 ADF-H/Gelsolin-like domain superfamily [G3DSA:3.40.20.10] (290-400)